Protein AF-0000000071102174 (afdb_homodimer)

Secondary structure (DSSP, 8-state):
----------EEEEEEETTTTEEEEEETTS-EEEEEHHHHHHT-SSSPPPPTTTT-------TTGGGSTT---EEHHHHHH-HHHHHHHHHHHHHHSEEEEES---STTHHHHHHHHTT-SSPPPBTTBSSEEEE--TT--SGGGSSS-EEEE-TTTTSTT--SEEEEEEEE--SSS--PEEEEEHHHHHHHHHHH-HHHHHHHTT--EEEEEEETTEEEEEEE-SEEE-TTS-EEEE---TTTB-S---S-HHHHHHHHHHHHHHHHHHHSGGGEEEE---TT-EEEEETTTEEEEE------TT---EEEEEEE-THHHHHHHHHHHHHHHHHHHHHHH-/----------EEEEEEETTTTEEEEEETTS-EEEEEHHHHHHT-SSSPPPPTTTT-------TTGGGSTT---EEHHHHHH-HHHHHHHHHHHHHHSEEEEES---STTHHHHHHHHTT-SSPPPBTTBSSEEEE--TT--SGGGSSSPEEEE-TTTTSTT---EEEEEEEE--SSS--PEEEEEHHHHHHHHHHH-HHHHHHHTT--EEEEEEETTEEEEEEE-SEEE-TTS-EEEE---TTTB-S---S-HHHHHHHHHHHHHHHHHHHSTTTEEEE---TT-EEEEETTTEEEEE------TT---EEEEEEE-THHHHHHHHHHHHHHHHHHHHHHH-

Foldseek 3Di:
DPPPPPPPWAFPDWDADPVRQWIWTQTPVRDIDIDGVVVCVQVPPVDHDDQLCVVAAADAAAACVCVDPLADEAEPVCCLPDLVSVLSQLSSCRHHQKYKYFQADLDPCVQQSVCVSLPHRAFDADLCGFKDKQKQDPPDPPVSNHLAKWAWFFPPLLAQDDFFKKKKAWNAAFDDDWFWKKKFFLQNLLVVCCVPPVPLSVLQQPFWWWFWDDGDPDIGIYTHGQFHADPVRGTDFGGDDPPGTDPDGPDPPVCVVSNVVSVVVSSVSRPPSGGMYIGGDHRRMMMIGTSRTMIMMITGDDDDPPTMTIIMMGGHHPVSSVVSSSVSSVVVVVVVVVVVVD/DPPPPPPPWAFPDWDADPVRQWIWTQTPVRDIDIDGPVVCVQPPPVDHDDQLCVVAAADAAAACVCVDPLADEAEPVCCLPDLVSVLSQLSSCRHHQKYKYFQADLDPCVQQSVCVSLPHRAFDADLCGFKDKQKQDVPDPPVSNHLAKWAWFFPPLLAQDDFFKKKKAWNAFFDDDWFWKKKFFLQNLLVVCCVPPVPLSVLQQPFWWWFWDDGDPDIGIYTHGQFHADPVRGTDFGGDDPPGTDPDGPDPPVCVVSNVVSVVVSSVSRPPSGGMYIGGDHRRMMMMGTSRTMIMMITGDDDDPPTMTIIMMGGHHPVSSVVSSSVSSVVVVVVVVVVVVD

Structure (mmCIF, N/CA/C/O backbone):
data_AF-0000000071102174-model_v1
#
loop_
_entity.id
_entity.type
_entity.pdbx_description
1 polymer 'TauD/TfdA-like domain-containing protein'
#
loop_
_atom_site.group_PDB
_atom_site.id
_atom_site.type_symbol
_atom_site.label_atom_id
_atom_site.label_alt_id
_atom_site.label_comp_id
_atom_site.label_asym_id
_atom_site.label_entity_id
_atom_site.label_seq_id
_atom_site.pdbx_PDB_ins_code
_atom_site.Cartn_x
_atom_site.Cartn_y
_atom_site.Cartn_z
_atom_site.occupancy
_atom_site.B_iso_or_equiv
_atom_site.auth_seq_id
_atom_site.auth_comp_id
_atom_site.auth_asym_id
_atom_site.auth_atom_id
_atom_site.pdbx_PDB_model_num
ATOM 1 N N . MET A 1 1 ? -2.969 32.844 15.375 1 27.3 1 MET A N 1
ATOM 2 C CA . MET A 1 1 ? -3.488 32.281 14.133 1 27.3 1 MET A CA 1
ATOM 3 C C . MET A 1 1 ? -2.354 31.75 13.266 1 27.3 1 MET A C 1
ATOM 5 O O . MET A 1 1 ? -1.364 32.438 13.031 1 27.3 1 MET A O 1
ATOM 9 N N . ALA A 1 2 ? -2.016 30.625 13.375 1 36.5 2 ALA A N 1
ATOM 10 C CA . ALA A 1 2 ? -0.951 30.125 12.508 1 36.5 2 ALA A CA 1
ATOM 11 C C . ALA A 1 2 ? -1.111 30.656 11.086 1 36.5 2 ALA A C 1
ATOM 13 O O . ALA A 1 2 ? -2.068 30.297 10.391 1 36.5 2 ALA A O 1
ATOM 14 N N . LYS A 1 3 ? -0.737 31.797 10.859 1 36.03 3 LYS A N 1
ATOM 15 C CA . LYS A 1 3 ? -0.8 32.406 9.539 1 36.03 3 LYS A CA 1
ATOM 16 C C . LYS A 1 3 ? 0.046 31.656 8.523 1 36.03 3 LYS A C 1
ATOM 18 O O . LYS A 1 3 ? 1.273 31.609 8.641 1 36.03 3 LYS A O 1
ATOM 23 N N . GLY A 1 4 ? -0.323 30.547 8.141 1 41 4 GLY A N 1
ATOM 24 C CA . GLY A 1 4 ? 0.218 29.812 7.004 1 41 4 GLY A CA 1
ATOM 25 C C . GLY A 1 4 ? 0.537 30.703 5.824 1 41 4 GLY A C 1
ATOM 26 O O . GLY A 1 4 ? 0.456 30.281 4.672 1 41 4 GLY A O 1
ATOM 27 N N . GLU A 1 5 ? 0.547 31.969 6.137 1 41.66 5 GLU A N 1
ATOM 28 C CA . GLU A 1 5 ? 0.826 32.781 4.957 1 41.66 5 GLU A CA 1
ATOM 29 C C . GLU A 1 5 ? 2.229 32.5 4.418 1 41.66 5 GLU A C 1
ATOM 31 O O . GLU A 1 5 ? 3.219 32.719 5.125 1 41.66 5 GLU A O 1
ATOM 36 N N . ILE A 1 6 ? 2.336 31.578 3.602 1 48.12 6 ILE A N 1
ATOM 37 C CA . ILE A 1 6 ? 3.561 31.5 2.812 1 48.12 6 ILE A CA 1
ATOM 38 C C . ILE A 1 6 ? 3.902 32.875 2.254 1 48.12 6 ILE A C 1
ATOM 40 O O . ILE A 1 6 ? 3.246 33.344 1.326 1 48.12 6 ILE A O 1
ATOM 44 N N . LYS A 1 7 ? 4.32 33.781 3.111 1 49.97 7 LYS A N 1
ATOM 45 C CA . LYS A 1 7 ? 4.762 35.062 2.602 1 49.97 7 LYS A CA 1
ATOM 46 C C . LYS A 1 7 ? 5.891 34.906 1.587 1 49.97 7 LYS A C 1
ATOM 48 O O . LYS A 1 7 ? 6.824 34.125 1.807 1 49.97 7 LYS A O 1
ATOM 53 N N . ARG A 1 8 ? 5.527 35.25 0.394 1 56.12 8 ARG A N 1
ATOM 54 C CA . ARG A 1 8 ? 6.59 35.375 -0.597 1 56.12 8 ARG A CA 1
ATOM 55 C C . ARG A 1 8 ? 7.781 36.125 -0.029 1 56.12 8 ARG A C 1
ATOM 57 O O . ARG A 1 8 ? 7.645 37.281 0.388 1 56.12 8 ARG A O 1
ATOM 64 N N . THR A 1 9 ? 8.688 35.312 0.538 1 63.84 9 THR A N 1
ATOM 65 C CA . THR A 1 9 ? 9.805 36.094 1.01 1 63.84 9 THR A CA 1
ATOM 66 C C . THR A 1 9 ? 10.836 36.312 -0.102 1 63.84 9 THR A C 1
ATOM 68 O O . THR A 1 9 ? 11.312 35.344 -0.696 1 63.84 9 THR A O 1
ATOM 71 N N . GLU A 1 10 ? 10.742 37.469 -0.726 1 78.5 10 GLU A N 1
ATOM 72 C CA . GLU A 1 10 ? 11.742 37.844 -1.728 1 78.5 10 GLU A CA 1
ATOM 73 C C . GLU A 1 10 ? 13.062 38.25 -1.075 1 78.5 10 GLU A C 1
ATOM 75 O O . GLU A 1 10 ? 13.078 38.781 0.036 1 78.5 10 GLU A O 1
ATOM 80 N N . VAL A 1 11 ? 14.102 37.812 -1.797 1 83.81 11 VAL A N 1
ATOM 81 C CA . VAL A 1 11 ? 15.43 38.219 -1.342 1 83.81 11 VAL A CA 1
ATOM 82 C C . VAL A 1 11 ? 15.648 39.688 -1.626 1 83.81 11 VAL A C 1
ATOM 84 O O . VAL A 1 11 ? 15.508 40.125 -2.766 1 83.81 11 VAL A O 1
ATOM 87 N N . LYS A 1 12 ? 15.805 40.406 -0.602 1 86.69 12 LYS A N 1
ATOM 88 C CA . LYS A 1 12 ? 16.094 41.844 -0.743 1 86.69 12 LYS A CA 1
ATOM 89 C C . LYS A 1 12 ? 17.578 42.062 -1.048 1 86.69 12 LYS A C 1
ATOM 91 O O . LYS A 1 12 ? 17.922 42.844 -1.945 1 86.69 12 LYS A O 1
ATOM 96 N N . ASN A 1 13 ? 18.438 41.406 -0.314 1 90.06 13 ASN A N 1
ATOM 97 C CA . ASN A 1 13 ? 19.875 41.5 -0.493 1 90.06 13 ASN A CA 1
ATOM 98 C C . ASN A 1 13 ? 20.594 40.219 -0.121 1 90.06 13 ASN A C 1
ATOM 100 O O . ASN A 1 13 ? 20.109 39.469 0.723 1 90.06 13 ASN A O 1
ATOM 104 N N . ALA A 1 14 ? 21.531 39.938 -0.934 1 92.81 14 ALA A N 1
ATOM 105 C CA . ALA A 1 14 ? 22.359 38.781 -0.619 1 92.81 14 ALA A CA 1
ATOM 106 C C . ALA A 1 14 ? 23.844 39.125 -0.765 1 92.81 14 ALA A C 1
ATOM 108 O O . ALA A 1 14 ? 24.234 39.812 -1.702 1 92.81 14 ALA A O 1
ATOM 109 N N . SER A 1 15 ? 24.594 38.781 0.298 1 93.5 15 SER A N 1
ATOM 110 C CA . SER A 1 15 ? 26.016 39.031 0.227 1 93.5 15 SER A CA 1
ATOM 111 C C . SER A 1 15 ? 26.828 37.875 0.794 1 93.5 15 SER A C 1
ATOM 113 O O . SER A 1 15 ? 26.344 37.156 1.69 1 93.5 15 SER A O 1
ATOM 115 N N . LEU A 1 16 ? 27.969 37.719 0.256 1 93.56 16 LEU A N 1
ATOM 116 C CA . LEU A 1 16 ? 28.875 36.688 0.761 1 93.56 16 LEU A CA 1
ATOM 117 C C . LEU A 1 16 ? 29.688 37.188 1.941 1 93.56 16 LEU A C 1
ATOM 119 O O . LEU A 1 16 ? 30.125 38.344 1.939 1 93.56 16 LEU A O 1
ATOM 123 N N . LEU A 1 17 ? 29.703 36.312 2.936 1 92.62 17 LEU A N 1
ATOM 124 C CA . LEU A 1 17 ? 30.5 36.594 4.121 1 92.62 17 LEU A CA 1
ATOM 125 C C . LEU A 1 17 ? 31.609 35.562 4.293 1 92.62 17 LEU A C 1
ATOM 127 O O . LEU A 1 17 ? 31.594 34.531 3.648 1 92.62 17 LEU A O 1
ATOM 131 N N . ASP A 1 18 ? 32.625 35.938 5.203 1 93.38 18 ASP A N 1
ATOM 132 C CA . ASP A 1 18 ? 33.719 35.062 5.613 1 93.38 18 ASP A CA 1
ATOM 133 C C . ASP A 1 18 ? 34.406 34.406 4.402 1 93.38 18 ASP A C 1
ATOM 135 O O . ASP A 1 18 ? 34.5 33.188 4.309 1 93.38 18 ASP A O 1
ATOM 139 N N . ASN A 1 19 ? 34.75 35.281 3.463 1 93.44 19 ASN A N 1
ATOM 140 C CA . ASN A 1 19 ? 35.5 34.844 2.271 1 93.44 19 ASN A CA 1
ATOM 141 C C . ASN A 1 19 ? 34.688 33.844 1.456 1 93.44 19 ASN A C 1
ATOM 143 O O . ASN A 1 19 ? 35.219 32.844 0.992 1 93.44 19 ASN A O 1
ATOM 147 N N . GLY A 1 20 ? 33.438 34 1.509 1 91.88 20 GLY A N 1
ATOM 148 C CA . GLY A 1 20 ? 32.594 33.188 0.648 1 91.88 20 GLY A CA 1
ATOM 149 C C . GLY A 1 20 ? 32.062 31.938 1.338 1 91.88 20 GLY A C 1
ATOM 150 O O . GLY A 1 20 ? 31.344 31.156 0.736 1 91.88 20 GLY A O 1
ATOM 151 N N . GLN A 1 21 ? 32.344 31.734 2.549 1 93.25 21 GLN A N 1
ATOM 152 C CA . GLN A 1 21 ? 31.938 30.516 3.242 1 93.25 21 GLN A CA 1
ATOM 153 C C . GLN A 1 21 ? 30.5 30.641 3.744 1 93.25 21 GLN A C 1
ATOM 155 O O . GLN A 1 21 ? 29.859 29.625 4.023 1 93.25 21 GLN A O 1
ATOM 160 N N . LEU A 1 22 ? 30.094 31.922 3.811 1 95 22 LEU A N 1
ATOM 161 C CA . LEU A 1 22 ? 28.734 32.188 4.281 1 95 22 LEU A CA 1
ATOM 162 C C . LEU A 1 22 ? 27.984 33.094 3.318 1 95 22 LEU A C 1
ATOM 164 O O . LEU A 1 22 ? 28.594 34 2.709 1 95 22 LEU A O 1
ATOM 168 N N . LEU A 1 23 ? 26.75 32.812 3.148 1 93.62 23 LEU A N 1
ATOM 169 C CA . LEU A 1 23 ? 25.859 33.719 2.41 1 93.62 23 LEU A CA 1
ATOM 170 C C . LEU A 1 23 ? 24.859 34.406 3.35 1 93.62 23 LEU A C 1
ATOM 172 O O . LEU A 1 23 ? 24.125 33.719 4.062 1 93.62 23 LEU A O 1
ATOM 176 N N . SER A 1 24 ? 24.969 35.625 3.42 1 93.5 24 SER A N 1
ATOM 177 C CA . SER A 1 24 ? 24 36.406 4.176 1 93.5 24 SER A CA 1
ATOM 178 C C . SER A 1 24 ? 22.844 36.906 3.289 1 93.5 24 SER A C 1
ATOM 180 O O . SER A 1 24 ? 23.078 37.438 2.211 1 93.5 24 SER A O 1
ATOM 182 N N . VAL A 1 25 ? 21.656 36.562 3.74 1 91.69 25 VAL A N 1
ATOM 183 C CA . VAL A 1 25 ? 20.5 36.938 2.936 1 91.69 25 VAL A CA 1
ATOM 184 C C . VAL A 1 25 ? 19.547 37.781 3.766 1 91.69 25 VAL A C 1
ATOM 186 O O . VAL A 1 25 ? 19.203 37.438 4.898 1 91.69 25 VAL A O 1
ATOM 189 N N . GLU A 1 26 ? 19.234 38.906 3.287 1 89.25 26 GLU A N 1
ATOM 190 C CA . GLU A 1 26 ? 18.172 39.75 3.83 1 89.25 26 GLU A CA 1
ATOM 191 C C . GLU A 1 26 ? 16.875 39.594 3.02 1 89.25 26 GLU A C 1
ATOM 193 O O . GLU A 1 26 ? 16.875 39.844 1.811 1 89.25 26 GLU A O 1
ATOM 198 N N . TRP A 1 27 ? 15.836 39.219 3.766 1 86.06 27 TRP A N 1
ATOM 199 C CA . TRP A 1 27 ? 14.57 38.969 3.08 1 86.06 27 TRP A CA 1
ATOM 200 C C . TRP A 1 27 ? 13.68 40.188 3.129 1 86.06 27 TRP A C 1
ATOM 202 O O . TRP A 1 27 ? 13.898 41.094 3.939 1 86.06 27 TRP A O 1
ATOM 212 N N . ALA A 1 28 ? 12.703 40.219 2.25 1 81.5 28 ALA A N 1
ATOM 213 C CA . ALA A 1 28 ? 11.82 41.375 2.1 1 81.5 28 ALA A CA 1
ATOM 214 C C . ALA A 1 28 ? 11.047 41.656 3.387 1 81.5 28 ALA A C 1
ATOM 216 O O . ALA A 1 28 ? 10.672 42.781 3.662 1 81.5 28 ALA A O 1
ATOM 217 N N . ASP A 1 29 ? 10.922 40.625 4.145 1 78.44 29 ASP A N 1
ATOM 218 C CA . ASP A 1 29 ? 10.195 40.812 5.398 1 78.44 29 ASP A CA 1
ATOM 219 C C . ASP A 1 29 ? 11.148 41.125 6.543 1 78.44 29 ASP A C 1
ATOM 221 O O . ASP A 1 29 ? 10.789 41 7.715 1 78.44 29 ASP A O 1
ATOM 225 N N . SER A 1 30 ? 12.359 41.375 6.246 1 80.12 30 SER A N 1
ATOM 226 C CA . SER A 1 30 ? 13.398 41.844 7.164 1 80.12 30 SER A CA 1
ATOM 227 C C . SER A 1 30 ? 14.023 40.688 7.926 1 80.12 30 SER A C 1
ATOM 229 O O . SER A 1 30 ? 14.805 40.906 8.859 1 80.12 30 SER A O 1
ATOM 231 N N . HIS A 1 31 ? 13.562 39.531 7.547 1 84 31 HIS A N 1
ATOM 232 C CA . HIS A 1 31 ? 14.281 38.375 8.102 1 84 31 HIS A CA 1
ATOM 233 C C . HIS A 1 31 ? 15.695 38.312 7.539 1 84 31 HIS A C 1
ATOM 235 O O . HIS A 1 31 ? 15.93 38.656 6.379 1 84 31 HIS A O 1
ATOM 241 N N . HIS A 1 32 ? 16.609 38.031 8.445 1 87.75 32 HIS A N 1
ATOM 242 C CA . HIS A 1 32 ? 18 37.844 8.055 1 87.75 32 HIS A CA 1
ATOM 243 C C . HIS A 1 32 ? 18.453 36.406 8.305 1 87.75 32 HIS A C 1
ATOM 245 O O . HIS A 1 32 ? 18.125 35.812 9.336 1 87.75 32 HIS A O 1
ATOM 251 N N . GLY A 1 33 ? 19.016 35.812 7.199 1 89.12 33 GLY A N 1
ATOM 252 C CA . GLY A 1 33 ? 19.531 34.469 7.344 1 89.12 33 GLY A CA 1
ATOM 253 C C . GLY A 1 33 ? 20.969 34.344 6.867 1 89.12 33 GLY A C 1
ATOM 254 O O . GLY A 1 33 ? 21.406 35.062 5.98 1 89.12 33 GLY A O 1
ATOM 255 N N . ILE A 1 34 ? 21.781 33.562 7.562 1 91.31 34 ILE A N 1
ATOM 256 C CA . ILE A 1 34 ? 23.141 33.188 7.152 1 91.31 34 ILE A CA 1
ATOM 257 C C . ILE A 1 34 ? 23.219 31.703 6.859 1 91.31 34 ILE A C 1
ATOM 259 O O . ILE A 1 34 ? 22.797 30.875 7.68 1 91.31 34 ILE A O 1
ATOM 263 N N . PHE A 1 35 ? 23.625 31.438 5.695 1 90.62 35 PHE A N 1
ATOM 264 C CA . PHE A 1 35 ? 23.688 30.047 5.254 1 90.62 35 PHE A CA 1
ATOM 265 C C . PHE A 1 35 ? 25.109 29.672 4.84 1 90.62 35 PHE A C 1
ATOM 267 O O . PHE A 1 35 ? 25.75 30.406 4.074 1 90.62 35 PHE A O 1
ATOM 274 N N . PRO A 1 36 ? 25.609 28.609 5.344 1 91.94 36 PRO A N 1
ATOM 275 C CA . PRO A 1 36 ? 26.891 28.125 4.801 1 91.94 36 PRO A CA 1
ATOM 276 C C . PRO A 1 36 ? 26.812 27.812 3.311 1 91.94 36 PRO A C 1
ATOM 278 O O . PRO A 1 36 ? 25.875 27.141 2.865 1 91.94 36 PRO A O 1
ATOM 281 N N . THR A 1 37 ? 27.797 28.281 2.602 1 88.69 37 THR A N 1
ATOM 282 C CA . THR A 1 37 ? 27.766 28.094 1.155 1 88.69 37 THR A CA 1
ATOM 283 C C . THR A 1 37 ? 27.891 26.609 0.796 1 88.69 37 THR A C 1
ATOM 285 O O . THR A 1 37 ? 27.344 26.172 -0.215 1 88.69 37 THR A O 1
ATOM 288 N N . ASP A 1 38 ? 28.578 25.844 1.624 1 82.88 38 ASP A N 1
ATOM 289 C CA . ASP A 1 38 ? 28.672 24.406 1.377 1 82.88 38 ASP A CA 1
ATOM 290 C C . ASP A 1 38 ? 27.312 23.719 1.516 1 82.88 38 ASP A C 1
ATOM 292 O O . ASP A 1 38 ? 27 22.812 0.746 1 82.88 38 ASP A O 1
ATOM 296 N N . TRP A 1 39 ? 26.609 24.156 2.426 1 79.81 39 TRP A N 1
ATOM 297 C CA . TRP A 1 39 ? 25.266 23.625 2.598 1 79.81 39 TRP A CA 1
ATOM 298 C C . TRP A 1 39 ? 24.391 23.953 1.387 1 79.81 39 TRP A C 1
ATOM 300 O O . TRP A 1 39 ? 23.672 23.078 0.887 1 79.81 39 TRP A O 1
ATOM 310 N N . LEU A 1 40 ? 24.5 25.156 0.941 1 80.94 40 LEU A N 1
ATOM 311 C CA . LEU A 1 40 ? 23.719 25.594 -0.214 1 80.94 40 LEU A CA 1
ATOM 312 C C . LEU A 1 40 ? 24.109 24.797 -1.46 1 80.94 40 LEU A C 1
ATOM 314 O O . LEU A 1 40 ? 23.25 24.438 -2.266 1 80.94 40 LEU A O 1
ATOM 318 N N . ARG A 1 41 ? 25.375 24.578 -1.536 1 77.56 41 ARG A N 1
ATOM 319 C CA . ARG A 1 41 ? 25.859 23.797 -2.67 1 77.56 41 ARG A CA 1
ATOM 320 C C . ARG A 1 41 ? 25.312 22.375 -2.635 1 77.56 41 ARG A C 1
ATOM 322 O O . ARG A 1 41 ? 24.969 21.812 -3.676 1 77.56 41 ARG A O 1
ATOM 329 N N . GLY A 1 42 ? 25.188 21.844 -1.483 1 72.69 42 GLY A N 1
ATOM 330 C CA . GLY A 1 42 ? 24.672 20.5 -1.326 1 72.69 42 GLY A CA 1
ATOM 331 C C . GLY A 1 42 ? 23.172 20.406 -1.556 1 72.69 42 GLY A C 1
ATOM 332 O O . GLY A 1 42 ? 22.625 19.312 -1.75 1 72.69 42 GLY A O 1
ATOM 333 N N . HIS A 1 43 ? 22.531 21.578 -1.614 1 75.12 43 HIS A N 1
ATOM 334 C CA . HIS A 1 43 ? 21.078 21.594 -1.752 1 75.12 43 HIS A CA 1
ATOM 335 C C . HIS A 1 43 ? 20.656 22.312 -3.027 1 75.12 43 HIS A C 1
ATOM 337 O O . HIS A 1 43 ? 19.531 22.828 -3.115 1 75.12 43 HIS A O 1
ATOM 343 N N . ARG A 1 44 ? 21.672 22.375 -3.863 1 74.31 44 ARG A N 1
ATOM 344 C CA . ARG A 1 44 ? 21.359 23.031 -5.129 1 74.31 44 ARG A CA 1
ATOM 345 C C . ARG A 1 44 ? 20.391 22.188 -5.957 1 74.31 44 ARG A C 1
ATOM 347 O O . ARG A 1 44 ? 20.5 20.953 -5.965 1 74.31 44 ARG A O 1
ATOM 354 N N . PHE A 1 45 ? 19.453 22.828 -6.578 1 72.88 45 PHE A N 1
ATOM 355 C CA . PHE A 1 45 ? 18.406 22.141 -7.324 1 72.88 45 PHE A CA 1
ATOM 356 C C . PHE A 1 45 ? 18.969 21.484 -8.578 1 72.88 45 PHE A C 1
ATOM 358 O O . PHE A 1 45 ? 18.422 20.5 -9.062 1 72.88 45 PHE A O 1
ATOM 365 N N . ASP A 1 46 ? 20 22.078 -9.125 1 66.25 46 ASP A N 1
ATOM 366 C CA . ASP A 1 46 ? 20.531 21.594 -10.398 1 66.25 46 ASP A CA 1
ATOM 367 C C . ASP A 1 46 ? 21.422 20.375 -10.195 1 66.25 46 ASP A C 1
ATOM 369 O O . ASP A 1 46 ? 21.75 19.672 -11.148 1 66.25 46 ASP A O 1
ATOM 373 N N . GLN A 1 47 ? 21.984 20.188 -8.969 1 64.06 47 GLN A N 1
ATOM 374 C CA . GLN A 1 47 ? 22.844 19.047 -8.695 1 64.06 47 GLN A CA 1
ATOM 375 C C . GLN A 1 47 ? 22.422 18.328 -7.418 1 64.06 47 GLN A C 1
ATOM 377 O O . GLN A 1 47 ? 23.031 18.5 -6.367 1 64.06 47 GLN A O 1
ATOM 382 N N . SER A 1 48 ? 21.359 17.672 -7.445 1 62.94 48 SER A N 1
ATOM 383 C CA . SER A 1 48 ? 20.781 17.016 -6.27 1 62.94 48 SER A CA 1
ATOM 384 C C . SER A 1 48 ? 21.578 15.789 -5.867 1 62.94 48 SER A C 1
ATOM 386 O O . SER A 1 48 ? 22.219 15.156 -6.711 1 62.94 48 SER A O 1
ATOM 388 N N . GLN A 1 49 ? 21.766 15.641 -4.52 1 69.44 49 GLN A N 1
ATOM 389 C CA . GLN A 1 49 ? 22.344 14.398 -4.02 1 69.44 49 GLN A CA 1
ATOM 390 C C . GLN A 1 49 ? 21.547 13.188 -4.48 1 69.44 49 GLN A C 1
ATOM 392 O O . GLN A 1 49 ? 20.312 13.172 -4.387 1 69.44 49 GLN A O 1
ATOM 397 N N . PRO A 1 50 ? 22.281 12.312 -5.039 1 75.62 50 PRO A N 1
ATOM 398 C CA . PRO A 1 50 ? 21.578 11.125 -5.523 1 75.62 50 PRO A CA 1
ATOM 399 C C . PRO A 1 50 ? 21.047 10.25 -4.387 1 75.62 50 PRO A C 1
ATOM 401 O O . PRO A 1 50 ? 21.562 10.312 -3.266 1 75.62 50 PRO A O 1
ATOM 404 N N . ASP A 1 51 ? 19.984 9.555 -4.621 1 82.25 51 ASP A N 1
ATOM 405 C CA . ASP A 1 51 ? 19.547 8.484 -3.727 1 82.25 51 ASP A CA 1
ATOM 406 C C . ASP A 1 51 ? 20.672 7.496 -3.451 1 82.25 51 ASP A C 1
ATOM 408 O O . ASP A 1 51 ? 21.375 7.074 -4.371 1 82.25 51 ASP A O 1
ATOM 412 N N . PRO A 1 52 ? 20.891 7.254 -2.219 1 83.62 52 PRO A N 1
ATOM 413 C CA . PRO A 1 52 ? 21.984 6.355 -1.859 1 83.62 52 PRO A CA 1
ATOM 414 C C . PRO A 1 52 ? 21.922 5.02 -2.6 1 83.62 52 PRO A C 1
ATOM 416 O O . PRO A 1 52 ? 22.953 4.367 -2.787 1 83.62 52 PRO A O 1
ATOM 419 N N . ILE A 1 53 ? 20.75 4.613 -3.008 1 89.44 53 ILE A N 1
ATOM 420 C CA . ILE A 1 53 ? 20.656 3.295 -3.627 1 89.44 53 ILE A CA 1
ATOM 421 C C . ILE A 1 53 ? 20.344 3.445 -5.117 1 89.44 53 ILE A C 1
ATOM 423 O O . ILE A 1 53 ? 19.891 2.5 -5.762 1 89.44 53 ILE A O 1
ATOM 427 N N . GLU A 1 54 ? 20.453 4.57 -5.668 1 83.75 54 GLU A N 1
ATOM 428 C CA . GLU A 1 54 ? 20.141 4.887 -7.059 1 83.75 54 GLU A CA 1
ATOM 429 C C . GLU A 1 54 ? 20.875 3.955 -8.016 1 83.75 54 GLU A C 1
ATOM 431 O O . GLU A 1 54 ? 20.375 3.668 -9.109 1 83.75 54 GLU A O 1
ATOM 436 N N . GLY A 1 55 ? 21.922 3.43 -7.684 1 83.88 55 GLY A N 1
ATOM 437 C CA . GLY A 1 55 ? 22.672 2.553 -8.555 1 83.88 55 GLY A CA 1
ATOM 438 C C . GLY A 1 55 ? 22.078 1.168 -8.688 1 83.88 55 GLY A C 1
ATOM 439 O O . GLY A 1 55 ? 22.422 0.419 -9.602 1 83.88 55 GLY A O 1
ATOM 440 N N . ASN A 1 56 ? 21.141 0.855 -7.898 1 89 56 ASN A N 1
ATOM 441 C CA . ASN A 1 56 ? 20.5 -0.453 -7.934 1 89 56 ASN A CA 1
ATOM 442 C C . ASN A 1 56 ? 19.25 -0.444 -8.828 1 89 56 ASN A C 1
ATOM 444 O O . ASN A 1 56 ? 18.406 0.445 -8.711 1 89 56 ASN A O 1
ATOM 448 N N . ARG A 1 57 ? 19.234 -1.397 -9.766 1 90.94 57 ARG A N 1
ATOM 449 C CA . ARG A 1 57 ? 18.109 -1.569 -10.68 1 90.94 57 ARG A CA 1
ATOM 450 C C . ARG A 1 57 ? 17.766 -3.045 -10.852 1 90.94 57 ARG A C 1
ATOM 452 O O . ARG A 1 57 ? 18.594 -3.916 -10.602 1 90.94 57 ARG A O 1
ATOM 459 N N . PRO A 1 58 ? 16.562 -3.266 -11.289 1 94.75 58 PRO A N 1
ATOM 460 C CA . PRO A 1 58 ? 16.203 -4.664 -11.539 1 94.75 58 PRO A CA 1
ATOM 461 C C . PRO A 1 58 ? 17.125 -5.332 -12.562 1 94.75 58 PRO A C 1
ATOM 463 O O . PRO A 1 58 ? 17.344 -4.785 -13.648 1 94.75 58 PRO A O 1
ATOM 466 N N . HIS A 1 59 ? 17.688 -6.414 -12.18 1 97.38 59 HIS A N 1
ATOM 467 C CA . HIS A 1 59 ? 18.422 -7.293 -13.086 1 97.38 59 HIS A CA 1
ATOM 468 C C . HIS A 1 59 ? 17.531 -8.43 -13.594 1 97.38 59 HIS A C 1
ATOM 470 O O . HIS A 1 59 ? 17.172 -9.328 -12.828 1 97.38 59 HIS A O 1
ATOM 476 N N . LEU A 1 60 ? 17.219 -8.336 -14.859 1 98.25 60 LEU A N 1
ATOM 477 C CA . LEU A 1 60 ? 16.312 -9.312 -15.453 1 98.25 60 LEU A CA 1
ATOM 478 C C . LEU A 1 60 ? 17 -10.656 -15.633 1 98.25 60 LEU A C 1
ATOM 480 O O . LEU A 1 60 ? 18.188 -10.711 -15.953 1 98.25 60 LEU A O 1
ATOM 484 N N . TRP A 1 61 ? 16.25 -11.75 -15.445 1 98.44 61 TRP A N 1
ATOM 485 C CA . TRP A 1 61 ? 16.906 -13.055 -15.477 1 98.44 61 TRP A CA 1
ATOM 486 C C . TRP A 1 61 ? 15.945 -14.133 -15.969 1 98.44 61 TRP A C 1
ATOM 488 O O . TRP A 1 61 ? 14.727 -13.938 -15.977 1 98.44 61 TRP A O 1
ATOM 498 N N . GLY A 1 62 ? 16.484 -15.203 -16.484 1 97.56 62 GLY A N 1
ATOM 499 C CA . GLY A 1 62 ? 15.742 -16.391 -16.906 1 97.56 62 GLY A CA 1
ATOM 500 C C . GLY A 1 62 ? 15.984 -17.594 -16.031 1 97.56 62 GLY A C 1
ATOM 501 O O . GLY A 1 62 ? 16.172 -17.469 -14.82 1 97.56 62 GLY A O 1
ATOM 502 N N . HIS A 1 63 ? 15.938 -18.75 -16.562 1 96.69 63 HIS A N 1
ATOM 503 C CA . HIS A 1 63 ? 15.898 -20.031 -15.859 1 96.69 63 HIS A CA 1
ATOM 504 C C . HIS A 1 63 ? 17.203 -20.281 -15.102 1 96.69 63 HIS A C 1
ATOM 506 O O . HIS A 1 63 ? 17.234 -21.078 -14.164 1 96.69 63 HIS A O 1
ATOM 512 N N . ASP A 1 64 ? 18.328 -19.578 -15.398 1 95.81 64 ASP A N 1
ATOM 513 C CA . ASP A 1 64 ? 19.656 -19.938 -14.875 1 95.81 64 ASP A CA 1
ATOM 514 C C . ASP A 1 64 ? 20.094 -18.953 -13.797 1 95.81 64 ASP A C 1
ATOM 516 O O . ASP A 1 64 ? 21.266 -18.906 -13.438 1 95.81 64 ASP A O 1
ATOM 520 N N . VAL A 1 65 ? 19.188 -18.156 -13.273 1 97.38 65 VAL A N 1
ATOM 521 C CA . VAL A 1 65 ? 19.531 -17.062 -12.367 1 97.38 65 VAL A CA 1
ATOM 522 C C . VAL A 1 65 ? 20.312 -17.609 -11.172 1 97.38 65 VAL A C 1
ATOM 524 O O . VAL A 1 65 ? 21.266 -16.984 -10.703 1 97.38 65 VAL A O 1
ATOM 527 N N . MET A 1 66 ? 20 -18.781 -10.664 1 95.62 66 MET A N 1
ATOM 528 C CA . MET A 1 66 ? 20.594 -19.297 -9.438 1 95.62 66 MET A CA 1
ATOM 529 C C . MET A 1 66 ? 22 -19.844 -9.711 1 95.62 66 MET A C 1
ATOM 531 O O . MET A 1 66 ? 22.734 -20.172 -8.773 1 95.62 66 MET A O 1
ATOM 535 N N . SER A 1 67 ? 22.391 -19.922 -10.984 1 95.94 67 SER A N 1
ATOM 536 C CA . SER A 1 67 ? 23.719 -20.359 -11.352 1 95.94 67 SER A CA 1
ATOM 537 C C . SER A 1 67 ? 24.609 -19.188 -11.773 1 95.94 67 SER A C 1
ATOM 539 O O . SER A 1 67 ? 25.766 -19.375 -12.117 1 95.94 67 SER A O 1
ATOM 541 N N . THR A 1 68 ? 24.078 -18.031 -11.758 1 96.38 68 THR A N 1
ATOM 542 C CA . THR A 1 68 ? 24.828 -16.844 -12.148 1 96.38 68 THR A CA 1
ATOM 543 C C . THR A 1 68 ? 25.578 -16.266 -10.945 1 96.38 68 THR A C 1
ATOM 545 O O . THR A 1 68 ? 25.219 -16.531 -9.797 1 96.38 68 THR A O 1
ATOM 548 N N . PRO A 1 69 ? 26.562 -15.414 -11.195 1 95.69 69 PRO A N 1
ATOM 549 C CA . PRO A 1 69 ? 27.297 -14.781 -10.102 1 95.69 69 PRO A CA 1
ATOM 550 C C . PRO A 1 69 ? 26.469 -13.758 -9.328 1 95.69 69 PRO A C 1
ATOM 552 O O . PRO A 1 69 ? 26.891 -13.289 -8.273 1 95.69 69 PRO A O 1
ATOM 555 N N . HIS A 1 70 ? 25.312 -13.469 -9.82 1 95.25 70 HIS A N 1
ATOM 556 C CA . HIS A 1 70 ? 24.469 -12.469 -9.188 1 95.25 70 HIS A CA 1
ATOM 557 C C . HIS A 1 70 ? 23.656 -13.07 -8.039 1 95.25 70 HIS A C 1
ATOM 559 O O . HIS A 1 70 ? 23.078 -12.344 -7.234 1 95.25 70 HIS A O 1
ATOM 565 N N . PHE A 1 71 ? 23.656 -14.391 -7.977 1 97.75 71 PHE A N 1
ATOM 566 C CA . PHE A 1 71 ? 22.844 -15.07 -6.984 1 97.75 71 PHE A CA 1
ATOM 567 C C . PHE A 1 71 ? 23.703 -15.844 -5.996 1 97.75 71 PHE A C 1
ATOM 569 O O . PHE A 1 71 ? 24.672 -16.484 -6.391 1 97.75 71 PHE A O 1
ATOM 576 N N . ARG A 1 72 ? 23.391 -15.781 -4.754 1 97.19 72 ARG A N 1
ATOM 577 C CA . ARG A 1 72 ? 24 -16.609 -3.715 1 97.19 72 ARG A CA 1
ATOM 578 C C . ARG A 1 72 ? 23.031 -16.844 -2.566 1 97.19 72 ARG A C 1
ATOM 580 O O . ARG A 1 72 ? 22.062 -16.094 -2.398 1 97.19 72 ARG A O 1
ATOM 587 N N . MET A 1 73 ? 23.25 -17.891 -1.84 1 97.12 73 MET A N 1
ATOM 588 C CA . MET A 1 73 ? 22.453 -18.172 -0.644 1 97.12 73 MET A CA 1
ATOM 589 C C . MET A 1 73 ? 23.078 -17.516 0.582 1 97.12 73 MET A C 1
ATOM 591 O O . MET A 1 73 ? 24.281 -17.312 0.643 1 97.12 73 MET A O 1
ATOM 595 N N . PHE A 1 74 ? 22.234 -17.078 1.47 1 98.44 74 PHE A N 1
ATOM 596 C CA . PHE A 1 74 ? 22.703 -16.469 2.713 1 98.44 74 PHE A CA 1
ATOM 597 C C . PHE A 1 74 ? 22.281 -17.312 3.914 1 98.44 74 PHE A C 1
ATOM 599 O O . PHE A 1 74 ? 21.219 -17.938 3.9 1 98.44 74 PHE A O 1
ATOM 606 N N . GLU A 1 75 ? 23.141 -17.312 4.887 1 98.5 75 GLU A N 1
ATOM 607 C CA . GLU A 1 75 ? 22.781 -17.938 6.156 1 98.5 75 GLU A CA 1
ATOM 608 C C . GLU A 1 75 ? 21.875 -17.016 6.988 1 98.5 75 GLU A C 1
ATOM 610 O O . GLU A 1 75 ? 22.172 -15.828 7.145 1 98.5 75 GLU A O 1
ATOM 615 N N . PHE A 1 76 ? 20.781 -17.625 7.539 1 98 76 PHE A N 1
ATOM 616 C CA . PHE A 1 76 ? 19.812 -16.859 8.328 1 98 76 PHE A CA 1
ATOM 617 C C . PHE A 1 76 ? 20.516 -16.125 9.469 1 98 76 PHE A C 1
ATOM 619 O O . PHE A 1 76 ? 20.359 -14.914 9.609 1 98 76 PHE A O 1
ATOM 626 N N . ASP A 1 77 ? 21.328 -16.812 10.219 1 97.75 77 ASP A N 1
ATOM 627 C CA . ASP A 1 77 ? 21.984 -16.234 11.391 1 97.75 77 ASP A CA 1
ATOM 628 C C . ASP A 1 77 ? 22.906 -15.07 10.992 1 97.75 77 ASP A C 1
ATOM 630 O O . ASP A 1 77 ? 22.969 -14.062 11.695 1 97.75 77 ASP A O 1
ATOM 634 N N . GLU A 1 78 ? 23.531 -15.219 9.898 1 98.19 78 GLU A N 1
ATOM 635 C CA . GLU A 1 78 ? 24.438 -14.164 9.438 1 98.19 78 GLU A CA 1
ATOM 636 C C . GLU A 1 78 ? 23.672 -12.891 9.109 1 98.19 78 GLU A C 1
ATOM 638 O O . GLU A 1 78 ? 24.078 -11.797 9.5 1 98.19 78 GLU A O 1
ATOM 643 N N . VAL A 1 79 ? 22.578 -13.039 8.445 1 98.31 79 VAL A N 1
ATOM 644 C CA . VAL A 1 79 ? 21.75 -11.898 8.055 1 98.31 79 VAL A CA 1
ATOM 645 C C . VAL A 1 79 ? 21.141 -11.242 9.289 1 98.31 79 VAL A C 1
ATOM 647 O O . VAL A 1 79 ? 21 -10.023 9.352 1 98.31 79 VAL A O 1
ATOM 650 N N . MET A 1 80 ? 20.828 -12.07 10.305 1 97.75 80 MET A N 1
ATOM 651 C CA . MET A 1 80 ? 20.188 -11.555 11.508 1 97.75 80 MET A CA 1
ATOM 652 C C . MET A 1 80 ? 21.188 -10.805 12.383 1 97.75 80 MET A C 1
ATOM 654 O O . MET A 1 80 ? 20.812 -9.938 13.172 1 97.75 80 MET A O 1
ATOM 658 N N . GLU A 1 81 ? 22.5 -11.008 12.133 1 97.62 81 GLU A N 1
ATOM 659 C CA . GLU A 1 81 ? 23.484 -10.484 13.078 1 97.62 81 GLU A CA 1
ATOM 660 C C . GLU A 1 81 ? 24.391 -9.445 12.414 1 97.62 81 GLU A C 1
ATOM 662 O O . GLU A 1 81 ? 24.969 -8.594 13.094 1 97.62 81 GLU A O 1
ATOM 667 N N . SER A 1 82 ? 24.531 -9.523 11.109 1 97.94 82 SER A N 1
ATOM 668 C CA . SER A 1 82 ? 25.484 -8.68 10.406 1 97.94 82 SER A CA 1
ATOM 669 C C . SER A 1 82 ? 24.781 -7.684 9.492 1 97.94 82 SER A C 1
ATOM 671 O O . SER A 1 82 ? 24.062 -8.078 8.578 1 97.94 82 SER A O 1
ATOM 673 N N . ASP A 1 83 ? 25.062 -6.402 9.727 1 97.5 83 ASP A N 1
ATOM 674 C CA . ASP A 1 83 ? 24.484 -5.367 8.875 1 97.5 83 ASP A CA 1
ATOM 675 C C . ASP A 1 83 ? 24.984 -5.484 7.438 1 97.5 83 ASP A C 1
ATOM 677 O O . ASP A 1 83 ? 24.25 -5.203 6.488 1 97.5 83 ASP A O 1
ATOM 681 N N . ASP A 1 84 ? 26.203 -5.906 7.281 1 97.19 84 ASP A N 1
ATOM 682 C CA . ASP A 1 84 ? 26.766 -6.086 5.945 1 97.19 84 ASP A CA 1
ATOM 683 C C . ASP A 1 84 ? 26.062 -7.223 5.203 1 97.19 84 ASP A C 1
ATOM 685 O O . ASP A 1 84 ? 25.703 -7.082 4.035 1 97.19 84 ASP A O 1
ATOM 689 N N . ALA A 1 85 ? 25.891 -8.312 5.879 1 98.25 85 ALA A N 1
ATOM 690 C CA . ALA A 1 85 ? 25.188 -9.445 5.273 1 98.25 85 ALA A CA 1
ATOM 691 C C . ALA A 1 85 ? 23.734 -9.086 4.953 1 98.25 85 ALA A C 1
ATOM 693 O O . ALA A 1 85 ? 23.203 -9.477 3.908 1 98.25 85 ALA A O 1
ATOM 694 N N . LEU A 1 86 ? 23.156 -8.336 5.867 1 98.62 86 LEU A N 1
ATOM 695 C CA . LEU A 1 86 ? 21.781 -7.891 5.633 1 98.62 86 LEU A CA 1
ATOM 696 C C . LEU A 1 86 ? 21.703 -7.016 4.383 1 98.62 86 LEU A C 1
ATOM 698 O O . LEU A 1 86 ? 20.828 -7.211 3.545 1 98.62 86 LEU A O 1
ATOM 702 N N . TYR A 1 87 ? 22.609 -6.062 4.27 1 98.12 87 TYR A N 1
ATOM 703 C CA . TYR A 1 87 ? 22.625 -5.191 3.1 1 98.12 87 TYR A CA 1
ATOM 704 C C . TYR A 1 87 ? 22.766 -6.004 1.817 1 98.12 87 TYR A C 1
ATOM 706 O O . TYR A 1 87 ? 22.047 -5.766 0.842 1 98.12 87 TYR A O 1
ATOM 714 N N . ASP A 1 88 ? 23.672 -6.949 1.822 1 98.06 88 ASP A N 1
ATOM 715 C CA . ASP A 1 88 ? 23.922 -7.75 0.628 1 98.06 88 ASP A CA 1
ATOM 716 C C . ASP A 1 88 ? 22.703 -8.594 0.269 1 98.06 88 ASP A C 1
ATOM 718 O O . ASP A 1 88 ? 22.375 -8.75 -0.909 1 98.06 88 ASP A O 1
ATOM 722 N N . TRP A 1 89 ? 22.062 -9.156 1.245 1 98.69 89 TRP A N 1
ATOM 723 C CA . TRP A 1 89 ? 20.844 -9.93 1.038 1 98.69 89 TRP A CA 1
ATOM 724 C C . TRP A 1 89 ? 19.734 -9.055 0.455 1 98.69 89 TRP A C 1
ATOM 726 O O . TRP A 1 89 ? 19.078 -9.438 -0.52 1 98.69 89 TRP A O 1
ATOM 736 N N . LEU A 1 90 ? 19.547 -7.867 1.002 1 98.56 90 LEU A N 1
ATOM 737 C CA . LEU A 1 90 ? 18.516 -6.938 0.536 1 98.56 90 LEU A CA 1
ATOM 738 C C . LEU A 1 90 ? 18.828 -6.445 -0.874 1 98.56 90 LEU A C 1
ATOM 740 O O . LEU A 1 90 ? 17.922 -6.293 -1.697 1 98.56 90 LEU A O 1
ATOM 744 N N . LYS A 1 91 ? 20.094 -6.195 -1.09 1 97.88 91 LYS A N 1
ATOM 745 C CA . LYS A 1 91 ? 20.516 -5.742 -2.412 1 97.88 91 LYS A CA 1
ATOM 746 C C . LYS A 1 91 ? 20.203 -6.793 -3.477 1 97.88 91 LYS A C 1
ATOM 748 O O . LYS A 1 91 ? 19.703 -6.461 -4.559 1 97.88 91 LYS A O 1
ATOM 753 N N . MET A 1 92 ? 20.484 -8.008 -3.164 1 98.19 92 MET A N 1
ATOM 754 C CA . MET A 1 92 ? 20.156 -9.086 -4.098 1 98.19 92 MET A CA 1
ATOM 755 C C . MET A 1 92 ? 18.656 -9.18 -4.324 1 98.19 92 MET A C 1
ATOM 757 O O . MET A 1 92 ? 18.203 -9.297 -5.461 1 98.19 92 MET A O 1
ATOM 761 N N . LEU A 1 93 ? 17.922 -9.117 -3.266 1 98.5 93 LEU A N 1
ATOM 762 C CA . LEU A 1 93 ? 16.469 -9.141 -3.361 1 98.5 93 LEU A CA 1
ATOM 763 C C . LEU A 1 93 ? 15.961 -7.988 -4.219 1 98.5 93 LEU A C 1
ATOM 765 O O . LEU A 1 93 ? 15.102 -8.18 -5.09 1 98.5 93 LEU A O 1
ATOM 769 N N . PHE A 1 94 ? 16.5 -6.824 -3.961 1 98 94 PHE A N 1
ATOM 770 C CA . PHE A 1 94 ? 16.094 -5.629 -4.691 1 98 94 PHE A CA 1
ATOM 771 C C . PHE A 1 94 ? 16.406 -5.773 -6.18 1 98 94 PHE A C 1
ATOM 773 O O . PHE A 1 94 ? 15.57 -5.441 -7.023 1 98 94 PHE A O 1
ATOM 780 N N . ASN A 1 95 ? 17.547 -6.305 -6.516 1 98.06 95 ASN A N 1
ATOM 781 C CA . ASN A 1 95 ? 18 -6.371 -7.898 1 98.06 95 ASN A CA 1
ATOM 782 C C . ASN A 1 95 ? 17.391 -7.559 -8.633 1 98.06 95 ASN A C 1
ATOM 784 O O . ASN A 1 95 ? 16.953 -7.43 -9.781 1 98.06 95 ASN A O 1
ATOM 788 N N . LEU A 1 96 ? 17.297 -8.703 -7.984 1 98.56 96 LEU A N 1
ATOM 789 C CA . LEU A 1 96 ? 16.859 -9.914 -8.664 1 98.56 96 LEU A CA 1
ATOM 790 C C . LEU A 1 96 ? 15.383 -10.172 -8.422 1 98.56 96 LEU A C 1
ATOM 792 O O . LEU A 1 96 ? 14.75 -10.938 -9.156 1 98.56 96 LEU A O 1
ATOM 796 N N . GLY A 1 97 ? 14.828 -9.617 -7.398 1 98.5 97 GLY A N 1
ATOM 797 C CA . GLY A 1 97 ? 13.453 -9.891 -7.035 1 98.5 97 GLY A CA 1
ATOM 798 C C . GLY A 1 97 ? 13.281 -11.164 -6.23 1 98.5 97 GLY A C 1
ATOM 799 O O . GLY A 1 97 ? 12.172 -11.516 -5.832 1 98.5 97 GLY A O 1
ATOM 800 N N . ILE A 1 98 ? 14.398 -11.898 -5.988 1 98.62 98 ILE A N 1
ATOM 801 C CA . ILE A 1 98 ? 14.367 -13.117 -5.184 1 98.62 98 ILE A CA 1
ATOM 802 C C . ILE A 1 98 ? 15.602 -13.172 -4.281 1 98.62 98 ILE A C 1
ATOM 804 O O . ILE A 1 98 ? 16.656 -12.656 -4.637 1 98.62 98 ILE A O 1
ATOM 808 N N . ALA A 1 99 ? 15.484 -13.758 -3.174 1 98.44 99 ALA A N 1
ATOM 809 C CA . ALA A 1 99 ? 16.578 -14.039 -2.248 1 98.44 99 ALA A CA 1
ATOM 810 C C . ALA A 1 99 ? 16.219 -15.203 -1.324 1 98.44 99 ALA A C 1
ATOM 812 O O . ALA A 1 99 ? 15.055 -15.406 -0.991 1 98.44 99 ALA A O 1
ATOM 813 N N . VAL A 1 100 ? 17.203 -15.984 -0.889 1 98 100 VAL A N 1
ATOM 814 C CA . VAL A 1 100 ? 16.984 -17.172 -0.066 1 98 100 VAL A CA 1
ATOM 815 C C . VAL A 1 100 ? 17.844 -17.094 1.196 1 98 100 VAL A C 1
ATOM 817 O O . VAL A 1 100 ? 19.016 -16.734 1.135 1 98 100 VAL A O 1
ATOM 820 N N . LEU A 1 101 ? 17.266 -17.328 2.307 1 98.25 101 LEU A N 1
ATOM 821 C CA . LEU A 1 101 ? 17.953 -17.578 3.564 1 98.25 101 LEU A CA 1
ATOM 822 C C . LEU A 1 101 ? 17.938 -19.078 3.906 1 98.25 101 LEU A C 1
ATOM 824 O O . LEU A 1 101 ? 16.906 -19.734 3.797 1 98.25 101 LEU A O 1
ATOM 828 N N . LYS A 1 102 ? 19.094 -19.562 4.316 1 98 102 LYS A N 1
ATOM 829 C CA . LYS A 1 102 ? 19.234 -20.969 4.703 1 98 102 LYS A CA 1
ATOM 830 C C . LYS A 1 102 ? 19.266 -21.109 6.223 1 98 102 LYS A C 1
ATOM 832 O O . LYS A 1 102 ? 19.719 -20.203 6.926 1 98 102 LYS A O 1
ATOM 837 N N . ASN A 1 103 ? 18.75 -22.203 6.699 1 97.38 103 ASN A N 1
ATOM 838 C CA . ASN A 1 103 ? 18.891 -22.656 8.078 1 97.38 103 ASN A CA 1
ATOM 839 C C . ASN A 1 103 ? 18.188 -21.719 9.055 1 97.38 103 ASN A C 1
ATOM 841 O O . ASN A 1 103 ? 18.719 -21.453 10.141 1 97.38 103 ASN A O 1
ATOM 845 N N . ALA A 1 104 ? 17.109 -21.188 8.641 1 97.31 104 ALA A N 1
ATOM 846 C CA . ALA A 1 104 ? 16.266 -20.5 9.609 1 97.31 104 ALA A CA 1
ATOM 847 C C . ALA A 1 104 ? 15.586 -21.484 10.555 1 97.31 104 ALA A C 1
ATOM 849 O O . ALA A 1 104 ? 15.133 -22.547 10.125 1 97.31 104 ALA A O 1
ATOM 850 N N . PRO A 1 105 ? 15.547 -21.156 11.836 1 95.69 105 PRO A N 1
ATOM 851 C CA . PRO A 1 105 ? 14.82 -22.047 12.742 1 95.69 105 PRO A CA 1
ATOM 852 C C . PRO A 1 105 ? 13.398 -22.344 12.273 1 95.69 105 PRO A C 1
ATOM 854 O O . PRO A 1 105 ? 12.727 -21.453 11.75 1 95.69 105 PRO A O 1
ATOM 857 N N . ILE A 1 106 ? 12.945 -23.531 12.523 1 92 106 ILE A N 1
ATOM 858 C CA . ILE A 1 106 ? 11.656 -23.984 12.008 1 92 106 ILE A CA 1
ATOM 859 C C . ILE A 1 106 ? 10.539 -23.516 12.945 1 92 106 ILE A C 1
ATOM 861 O O . ILE A 1 106 ? 9.367 -23.516 12.57 1 92 106 ILE A O 1
ATOM 865 N N . GLU A 1 107 ? 10.984 -23.203 14.211 1 84.25 107 GLU A N 1
ATOM 866 C CA . GLU A 1 107 ? 10 -22.734 15.18 1 84.25 107 GLU A CA 1
ATOM 867 C C . GLU A 1 107 ? 9.203 -21.562 14.625 1 84.25 107 GLU A C 1
ATOM 869 O O . GLU A 1 107 ? 9.656 -20.859 13.711 1 84.25 107 GLU A O 1
ATOM 874 N N . GLN A 1 108 ? 8.148 -21.438 15.258 1 71.06 108 GLN A N 1
ATOM 875 C CA . GLN A 1 108 ? 7.203 -20.422 14.82 1 71.06 108 GLN A CA 1
ATOM 876 C C . GLN A 1 108 ? 7.742 -19.016 15.102 1 71.06 108 GLN A C 1
ATOM 878 O O . GLN A 1 108 ? 8.609 -18.844 15.969 1 71.06 108 GLN A O 1
ATOM 883 N N . CYS A 1 109 ? 7.598 -17.938 14.234 1 78.44 109 CYS A N 1
ATOM 884 C CA . CYS A 1 109 ? 7.691 -16.5 14.453 1 78.44 109 CYS A CA 1
ATOM 885 C C . CYS A 1 109 ? 8.969 -15.938 13.844 1 78.44 109 CYS A C 1
ATOM 887 O O . CYS A 1 109 ? 9.328 -14.789 14.094 1 78.44 109 CYS A O 1
ATOM 889 N N . GLN A 1 110 ? 9.688 -16.828 13.109 1 88.25 110 GLN A N 1
ATOM 890 C CA . GLN A 1 110 ? 10.922 -16.312 12.523 1 88.25 110 GLN A CA 1
ATOM 891 C C . GLN A 1 110 ? 10.641 -15.133 11.594 1 88.25 110 GLN A C 1
ATOM 893 O O . GLN A 1 110 ? 11.461 -14.219 11.469 1 88.25 110 GLN A O 1
ATOM 898 N N . GLN A 1 111 ? 9.539 -15.188 11.039 1 91.06 111 GLN A N 1
ATOM 899 C CA . GLN A 1 111 ? 9.172 -14.102 10.133 1 91.06 111 GLN A CA 1
ATOM 900 C C . GLN A 1 111 ? 9.016 -12.789 10.891 1 91.06 111 GLN A C 1
ATOM 902 O O . GLN A 1 111 ? 9.359 -11.727 10.367 1 91.06 111 GLN A O 1
ATOM 907 N N . TYR A 1 112 ? 8.547 -12.859 12.141 1 94.5 112 TYR A N 1
ATOM 908 C CA . TYR A 1 112 ? 8.484 -11.672 12.984 1 94.5 112 TYR A CA 1
ATOM 909 C C . TYR A 1 112 ? 9.883 -11.148 13.297 1 94.5 112 TYR A C 1
ATOM 911 O O . TYR A 1 112 ? 10.125 -9.945 13.25 1 94.5 112 TYR A O 1
ATOM 919 N N . SER A 1 113 ? 10.758 -12.109 13.602 1 95.56 113 SER A N 1
ATOM 920 C CA . SER A 1 113 ? 12.133 -11.719 13.906 1 95.56 113 SER A CA 1
ATOM 921 C C . SER A 1 113 ? 12.789 -11.031 12.711 1 95.56 113 SER A C 1
ATOM 923 O O . SER A 1 113 ? 13.523 -10.055 12.875 1 95.56 113 SER A O 1
ATOM 925 N N . LEU A 1 114 ? 12.555 -11.586 11.578 1 97.06 114 LEU A N 1
ATOM 926 C CA . LEU A 1 114 ? 13.117 -10.992 10.367 1 97.06 114 LEU A CA 1
ATOM 927 C C . LEU A 1 114 ? 12.531 -9.609 10.125 1 97.06 114 LEU A C 1
ATOM 929 O O . LEU A 1 114 ? 13.25 -8.68 9.742 1 97.06 114 LEU A O 1
ATOM 933 N N . GLN A 1 115 ? 11.234 -9.445 10.328 1 97.06 115 GLN A N 1
ATOM 934 C CA . GLN A 1 115 ? 10.602 -8.141 10.18 1 97.06 115 GLN A CA 1
ATOM 935 C C . GLN A 1 115 ? 11.211 -7.121 11.133 1 97.06 115 GLN A C 1
ATOM 937 O O . GLN A 1 115 ? 11.453 -5.973 10.75 1 97.06 115 GLN A O 1
ATOM 942 N N . LYS A 1 116 ? 11.422 -7.551 12.32 1 96.69 116 LYS A N 1
ATOM 943 C CA . LYS A 1 116 ? 12.047 -6.68 13.312 1 96.69 116 LYS A CA 1
ATOM 944 C C . LYS A 1 116 ? 13.453 -6.266 12.867 1 96.69 116 LYS A C 1
ATOM 946 O O . LYS A 1 116 ? 13.844 -5.109 13.031 1 96.69 116 LYS A O 1
ATOM 951 N N . ARG A 1 117 ? 14.195 -7.25 12.328 1 97.69 117 ARG A N 1
ATOM 952 C CA . ARG A 1 117 ? 15.516 -6.98 11.773 1 97.69 117 ARG A CA 1
ATOM 953 C C . ARG A 1 117 ? 15.445 -5.922 10.68 1 97.69 117 ARG A C 1
ATOM 955 O O . ARG A 1 117 ? 16.375 -5.125 10.523 1 97.69 117 ARG A O 1
ATOM 962 N N . LEU A 1 118 ? 14.305 -5.832 10.055 1 97.94 118 LEU A N 1
ATOM 963 C CA . LEU A 1 118 ? 14.117 -4.898 8.945 1 97.94 118 LEU A CA 1
ATOM 964 C C . LEU A 1 118 ? 13.516 -3.586 9.438 1 97.94 118 LEU A C 1
ATOM 966 O O . LEU A 1 118 ? 13.305 -2.66 8.656 1 97.94 118 LEU A O 1
ATOM 970 N N . GLY A 1 119 ? 13.164 -3.484 10.672 1 97 119 GLY A N 1
ATOM 971 C CA . GLY A 1 119 ? 12.727 -2.227 11.258 1 97 119 GLY A CA 1
ATOM 972 C C . GLY A 1 119 ? 11.227 -2.146 11.445 1 97 119 GLY A C 1
ATOM 973 O O . GLY A 1 119 ? 10.68 -1.059 11.633 1 97 119 GLY A O 1
ATOM 974 N N . TYR A 1 120 ? 10.562 -3.27 11.414 1 97.06 120 TYR A N 1
ATOM 975 C CA . TYR A 1 120 ? 9.109 -3.291 11.562 1 97.06 120 TYR A CA 1
ATOM 976 C C . TYR A 1 120 ? 8.688 -4.297 12.625 1 97.06 120 TYR A C 1
ATOM 978 O O . TYR A 1 120 ? 9.305 -5.355 12.766 1 97.06 120 TYR A O 1
ATOM 986 N N . ASP A 1 121 ? 7.57 -4.012 13.281 1 95.19 121 ASP A N 1
ATOM 987 C CA . ASP A 1 121 ? 7.148 -4.824 14.422 1 95.19 121 ASP A CA 1
ATOM 988 C C . ASP A 1 121 ? 6.492 -6.121 13.961 1 95.19 121 ASP A C 1
ATOM 990 O O . ASP A 1 121 ? 6.398 -7.082 14.727 1 95.19 121 ASP A O 1
ATOM 994 N N . SER A 1 122 ? 6.043 -6.109 12.797 1 96.06 122 SER A N 1
ATOM 995 C CA . SER A 1 122 ? 5.301 -7.258 12.289 1 96.06 122 SER A CA 1
ATOM 996 C C . SER A 1 122 ? 5.188 -7.215 10.766 1 96.06 122 SER A C 1
ATOM 998 O O . SER A 1 122 ? 5.379 -6.16 10.156 1 96.06 122 SER A O 1
ATOM 1000 N N . PRO A 1 123 ? 4.938 -8.414 10.164 1 96.88 123 PRO A N 1
ATOM 1001 C CA . PRO A 1 123 ? 4.461 -8.359 8.773 1 96.88 123 PRO A CA 1
ATOM 1002 C C . PRO A 1 123 ? 3.137 -7.609 8.633 1 96.88 123 PRO A C 1
ATOM 1004 O O . PRO A 1 123 ? 2.514 -7.258 9.641 1 96.88 123 PRO A O 1
ATOM 1007 N N . ALA A 1 124 ? 2.812 -7.27 7.457 1 96.62 124 ALA A N 1
ATOM 1008 C CA . ALA A 1 124 ? 1.57 -6.543 7.199 1 96.62 124 ALA A CA 1
ATOM 1009 C C . ALA A 1 124 ? 0.356 -7.445 7.41 1 96.62 124 ALA A C 1
ATOM 1011 O O . ALA A 1 124 ? 0.379 -8.625 7.051 1 96.62 124 ALA A O 1
ATOM 1012 N N . PRO A 1 125 ? -0.686 -6.883 7.934 1 96.19 125 PRO A N 1
ATOM 1013 C CA . PRO A 1 125 ? -1.914 -7.676 8.047 1 96.19 125 PRO A CA 1
ATOM 1014 C C . PRO A 1 125 ? -2.641 -7.832 6.715 1 96.19 125 PRO A C 1
ATOM 1016 O O . PRO A 1 125 ? -2.516 -6.977 5.836 1 96.19 125 PRO A O 1
ATOM 1019 N N . SER A 1 126 ? -3.367 -8.906 6.574 1 94.25 126 SER A N 1
ATOM 1020 C CA . SER A 1 126 ? -4.293 -9.156 5.477 1 94.25 126 SER A CA 1
ATOM 1021 C C . SER A 1 126 ? -5.613 -9.727 5.984 1 94.25 126 SER A C 1
ATOM 1023 O O . SER A 1 126 ? -5.754 -10.008 7.176 1 94.25 126 SER A O 1
ATOM 1025 N N . SER A 1 127 ? -6.539 -9.883 5.094 1 93.31 127 SER A N 1
ATOM 1026 C CA . SER A 1 127 ? -7.832 -10.422 5.496 1 93.31 127 SER A CA 1
ATOM 1027 C C . SER A 1 127 ? -7.719 -11.891 5.891 1 93.31 127 SER A C 1
ATOM 1029 O O . SER A 1 127 ? -8.625 -12.445 6.516 1 93.31 127 SER A O 1
ATOM 1031 N N . SER A 1 128 ? -6.59 -12.516 5.496 1 91.25 128 SER A N 1
ATOM 1032 C CA . SER A 1 128 ? -6.367 -13.906 5.855 1 91.25 128 SER A CA 1
ATOM 1033 C C . SER A 1 128 ? -5.473 -14.023 7.086 1 91.25 128 SER A C 1
ATOM 1035 O O . SER A 1 128 ? -5.133 -15.133 7.512 1 91.25 128 SER A O 1
ATOM 1037 N N . GLY A 1 129 ? -5.109 -12.898 7.641 1 93.56 129 GLY A N 1
ATOM 1038 C CA . GLY A 1 129 ? -4.234 -12.906 8.805 1 93.56 129 GLY A CA 1
ATOM 1039 C C . GLY A 1 129 ? -2.85 -12.352 8.508 1 93.56 129 GLY A C 1
ATOM 1040 O O . GLY A 1 129 ? -2.58 -11.906 7.391 1 93.56 129 GLY A O 1
ATOM 1041 N N . ILE A 1 130 ? -2.027 -12.391 9.547 1 95.19 130 ILE A N 1
ATOM 1042 C CA . ILE A 1 130 ? -0.674 -11.867 9.422 1 95.19 130 ILE A CA 1
ATOM 1043 C C . ILE A 1 130 ? 0.257 -12.953 8.891 1 95.19 130 ILE A C 1
ATOM 1045 O O . ILE A 1 130 ? 0.998 -12.727 7.93 1 95.19 130 ILE A O 1
ATOM 1049 N N . LEU A 1 131 ? 0.167 -14.133 9.539 1 94.12 131 LEU A N 1
ATOM 1050 C CA . LEU A 1 131 ? 0.88 -15.312 9.062 1 94.12 131 LEU A CA 1
ATOM 1051 C C . LEU A 1 131 ? -0.089 -16.328 8.477 1 94.12 131 LEU A C 1
ATOM 1053 O O . LEU A 1 131 ? -1.13 -16.625 9.07 1 94.12 131 LEU A O 1
ATOM 1057 N N . ASN A 1 132 ? 0.201 -16.766 7.312 1 90.81 132 ASN A N 1
ATOM 1058 C CA . ASN A 1 132 ? -0.619 -17.797 6.668 1 90.81 132 ASN A CA 1
ATOM 1059 C C . ASN A 1 132 ? 0.108 -19.141 6.594 1 90.81 132 ASN A C 1
ATOM 1061 O O . ASN A 1 132 ? 1.32 -19.172 6.379 1 90.81 132 ASN A O 1
ATOM 1065 N N . GLN A 1 133 ? -0.666 -20.156 6.777 1 86.19 133 GLN A N 1
ATOM 1066 C CA . GLN A 1 133 ? -0.138 -21.516 6.738 1 86.19 133 GLN A CA 1
ATOM 1067 C C . GLN A 1 133 ? -0.601 -22.25 5.48 1 86.19 133 GLN A C 1
ATOM 1069 O O . GLN A 1 133 ? -1.796 -22.484 5.305 1 86.19 133 GLN A O 1
ATOM 1074 N N . ALA A 1 134 ? 0.27 -22.469 4.648 1 79.69 134 ALA A N 1
ATOM 1075 C CA . ALA A 1 134 ? -0.05 -23.281 3.469 1 79.69 134 ALA A CA 1
ATOM 1076 C C . ALA A 1 134 ? 0.27 -24.75 3.703 1 79.69 134 ALA A C 1
ATOM 1078 O O . ALA A 1 134 ? 1.434 -25.156 3.646 1 79.69 134 ALA A O 1
ATOM 1079 N N . LYS A 1 135 ? -0.687 -25.438 4.035 1 77.88 135 LYS A N 1
ATOM 1080 C CA . LYS A 1 135 ? -0.604 -26.875 4.234 1 77.88 135 LYS A CA 1
ATOM 1081 C C . LYS A 1 135 ? -1.838 -27.578 3.678 1 77.88 135 LYS A C 1
ATOM 1083 O O . LYS A 1 135 ? -2.881 -26.953 3.482 1 77.88 135 LYS A O 1
ATOM 1088 N N . LEU A 1 136 ? -1.594 -28.766 3.291 1 66.94 136 LEU A N 1
ATOM 1089 C CA . LEU A 1 136 ? -2.691 -29.547 2.725 1 66.94 136 LEU A CA 1
ATOM 1090 C C . LEU A 1 136 ? -3.885 -29.578 3.672 1 66.94 136 LEU A C 1
ATOM 1092 O O . LEU A 1 136 ? -3.723 -29.766 4.879 1 66.94 136 LEU A O 1
ATOM 1096 N N . HIS A 1 137 ? -4.918 -28.859 3.191 1 63.25 137 HIS A N 1
ATOM 1097 C CA . HIS A 1 137 ? -6.18 -28.953 3.912 1 63.25 137 HIS A CA 1
ATOM 1098 C C . HIS A 1 137 ? -7.203 -29.766 3.121 1 63.25 137 HIS A C 1
ATOM 1100 O O . HIS A 1 137 ? -7.555 -29.406 1.997 1 63.25 137 HIS A O 1
ATOM 1106 N N . MET A 1 138 ? -7.531 -30.969 3.551 1 53.62 138 MET A N 1
ATOM 1107 C CA . MET A 1 138 ? -8.398 -31.906 2.846 1 53.62 138 MET A CA 1
ATOM 1108 C C . MET A 1 138 ? -9.727 -31.266 2.479 1 53.62 138 MET A C 1
ATOM 1110 O O . MET A 1 138 ? -10.383 -31.672 1.523 1 53.62 138 MET A O 1
ATOM 1114 N N . LYS A 1 139 ? -10.211 -30.25 3.203 1 53.81 139 LYS A N 1
ATOM 1115 C CA . LYS A 1 139 ? -11.57 -29.75 2.99 1 53.81 139 LYS A CA 1
ATOM 1116 C C . LYS A 1 139 ? -11.562 -28.484 2.148 1 53.81 139 LYS A C 1
ATOM 1118 O O . LYS A 1 139 ? -12.625 -27.922 1.852 1 53.81 139 LYS A O 1
ATOM 1123 N N . SER A 1 140 ? -10.32 -28.078 1.706 1 55.16 140 SER A N 1
ATOM 1124 C CA . SER A 1 140 ? -10.312 -26.828 0.955 1 55.16 140 SER A CA 1
ATOM 1125 C C . SER A 1 140 ? -10.172 -27.078 -0.542 1 55.16 140 SER A C 1
ATOM 1127 O O . SER A 1 140 ? -9.445 -27.984 -0.958 1 55.16 140 SER A O 1
ATOM 1129 N N . TYR A 1 141 ? -10.984 -26.406 -1.39 1 53.16 141 TYR A N 1
ATOM 1130 C CA . TYR A 1 141 ? -10.898 -26.5 -2.842 1 53.16 141 TYR A CA 1
ATOM 1131 C C . TYR A 1 141 ? -9.906 -25.484 -3.398 1 53.16 141 TYR A C 1
ATOM 1133 O O . TYR A 1 141 ? -9.641 -25.469 -4.602 1 53.16 141 TYR A O 1
ATOM 1141 N N . HIS A 1 142 ? -9.336 -24.734 -2.408 1 63.19 142 HIS A N 1
ATOM 1142 C CA . HIS A 1 142 ? -8.352 -23.781 -2.926 1 63.19 142 HIS A CA 1
ATOM 1143 C C . HIS A 1 142 ? -7.039 -24.484 -3.248 1 63.19 142 HIS A C 1
ATOM 1145 O O . HIS A 1 142 ? -6.492 -25.203 -2.406 1 63.19 142 HIS A O 1
ATOM 1151 N N . PRO A 1 143 ? -6.578 -24.297 -4.516 1 61.25 143 PRO A N 1
ATOM 1152 C CA . PRO A 1 143 ? -5.438 -25.078 -5.004 1 61.25 143 PRO A CA 1
ATOM 1153 C C . PRO A 1 143 ? -4.23 -25 -4.074 1 61.25 143 PRO A C 1
ATOM 1155 O O . PRO A 1 143 ? -3.414 -25.922 -4.035 1 61.25 143 PRO A O 1
ATOM 1158 N N . VAL A 1 144 ? -4.129 -23.969 -3.295 1 62.41 144 VAL A N 1
ATOM 1159 C CA . VAL A 1 144 ? -2.982 -23.797 -2.41 1 62.41 144 VAL A CA 1
ATOM 1160 C C . VAL A 1 144 ? -2.992 -24.891 -1.341 1 62.41 144 VAL A C 1
ATOM 1162 O O . VAL A 1 144 ? -1.938 -25.281 -0.836 1 62.41 144 VAL A O 1
ATOM 1165 N N . TYR A 1 145 ? -4.141 -25.484 -1.182 1 65.06 145 TYR A N 1
ATOM 1166 C CA . TYR A 1 145 ? -4.281 -26.453 -0.088 1 65.06 145 TYR A CA 1
ATOM 1167 C C . TYR A 1 145 ? -4.418 -27.859 -0.621 1 65.06 145 TYR A C 1
ATOM 1169 O O . TYR A 1 145 ? -4.844 -28.766 0.104 1 65.06 145 TYR A O 1
ATOM 1177 N N . THR A 1 146 ? -4.09 -27.984 -1.917 1 67.5 146 THR A N 1
ATOM 1178 C CA . THR A 1 146 ? -4.18 -29.297 -2.531 1 67.5 146 THR A CA 1
ATOM 1179 C C . THR A 1 146 ? -2.814 -29.766 -3.031 1 67.5 146 THR A C 1
ATOM 1181 O O . THR A 1 146 ? -1.856 -28.984 -3.033 1 67.5 146 THR A O 1
ATOM 1184 N N . ALA A 1 147 ? -2.697 -30.938 -3.432 1 69.81 147 ALA A N 1
ATOM 1185 C CA . ALA A 1 147 ? -1.453 -31.5 -3.951 1 69.81 147 ALA A CA 1
ATOM 1186 C C . ALA A 1 147 ? -1.297 -31.203 -5.441 1 69.81 147 ALA A C 1
ATOM 1188 O O . ALA A 1 147 ? -0.241 -31.469 -6.023 1 69.81 147 ALA A O 1
ATOM 1189 N N . ALA A 1 148 ? -2.27 -30.594 -5.977 1 73.94 148 ALA A N 1
ATOM 1190 C CA . ALA A 1 148 ? -2.238 -30.281 -7.402 1 73.94 148 ALA A CA 1
ATOM 1191 C C . ALA A 1 148 ? -1.274 -29.125 -7.691 1 73.94 148 ALA A C 1
ATOM 1193 O O . ALA A 1 148 ? -0.858 -28.422 -6.777 1 73.94 148 ALA A O 1
ATOM 1194 N N . SER A 1 149 ? -0.894 -29.125 -8.859 1 80.12 149 SER A N 1
ATOM 1195 C CA . SER A 1 149 ? -0.026 -28.031 -9.289 1 80.12 149 SER A CA 1
ATOM 1196 C C . SER A 1 149 ? -0.715 -26.688 -9.125 1 80.12 149 SER A C 1
ATOM 1198 O O . SER A 1 149 ? -1.938 -26.578 -9.25 1 80.12 149 SER A O 1
ATOM 1200 N N . LEU A 1 150 ? 0.052 -25.781 -8.688 1 84.75 150 LEU A N 1
ATOM 1201 C CA . LEU A 1 150 ? -0.402 -24.391 -8.602 1 84.75 150 LEU A CA 1
ATOM 1202 C C . LEU A 1 150 ? 0.209 -23.547 -9.719 1 84.75 150 LEU A C 1
ATOM 1204 O O . LEU A 1 150 ? 1.429 -23.547 -9.898 1 84.75 150 LEU A O 1
ATOM 1208 N N . GLN A 1 151 ? -0.581 -22.891 -10.477 1 91.44 151 GLN A N 1
ATOM 1209 C CA . GLN A 1 151 ? -0.141 -22.094 -11.617 1 91.44 151 GLN A CA 1
ATOM 1210 C C . GLN A 1 151 ? 0.659 -20.891 -11.164 1 91.44 151 GLN A C 1
ATOM 1212 O O . GLN A 1 151 ? 0.495 -20.406 -10.039 1 91.44 151 GLN A O 1
ATOM 1217 N N . LEU A 1 152 ? 1.493 -20.453 -12.062 1 96.62 152 LEU A N 1
ATOM 1218 C CA . LEU A 1 152 ? 2.205 -19.203 -11.812 1 96.62 152 LEU A CA 1
ATOM 1219 C C . LEU A 1 152 ? 1.228 -18.062 -11.547 1 96.62 152 LEU A C 1
ATOM 1221 O O . LEU A 1 152 ? 0.271 -17.859 -12.305 1 96.62 152 LEU A O 1
ATOM 1225 N N . HIS A 1 153 ? 1.453 -17.359 -10.484 1 97.69 153 HIS A N 1
ATOM 1226 C CA . HIS A 1 153 ? 0.551 -16.266 -10.117 1 97.69 153 HIS A CA 1
ATOM 1227 C C . HIS A 1 153 ? 1.235 -15.273 -9.188 1 97.69 153 HIS A C 1
ATOM 1229 O O . HIS A 1 153 ? 2.336 -15.531 -8.695 1 97.69 153 HIS A O 1
ATOM 1235 N N . ASN A 1 154 ? 0.672 -14.125 -9.039 1 97.88 154 ASN A N 1
ATOM 1236 C CA . ASN A 1 154 ? 0.964 -13.148 -7.996 1 97.88 154 ASN A CA 1
ATOM 1237 C C . ASN A 1 154 ? -0.091 -13.164 -6.895 1 97.88 154 ASN A C 1
ATOM 1239 O O . ASN A 1 154 ? -1.282 -13.32 -7.172 1 97.88 154 ASN A O 1
ATOM 1243 N N . ASP A 1 155 ? 0.352 -13.031 -5.723 1 96.31 155 ASP A N 1
ATOM 1244 C CA . ASP A 1 155 ? -0.584 -13.055 -4.605 1 96.31 155 ASP A CA 1
ATOM 1245 C C . ASP A 1 155 ? -1.25 -11.695 -4.414 1 96.31 155 ASP A C 1
ATOM 1247 O O . ASP A 1 155 ? -0.763 -10.68 -4.922 1 96.31 155 ASP A O 1
ATOM 1251 N N . LEU A 1 156 ? -2.371 -11.688 -3.773 1 96.31 156 LEU A N 1
ATOM 1252 C CA . LEU A 1 156 ? -3.104 -10.508 -3.326 1 96.31 156 LEU A CA 1
ATOM 1253 C C . LEU A 1 156 ? -3.508 -9.633 -4.508 1 96.31 156 LEU A C 1
ATOM 1255 O O . LEU A 1 156 ? -3.527 -8.406 -4.402 1 96.31 156 LEU A O 1
ATOM 1259 N N . SER A 1 157 ? -3.768 -10.273 -5.625 1 96.25 157 SER A N 1
ATOM 1260 C CA . SER A 1 157 ? -4.168 -9.547 -6.824 1 96.25 157 SER A CA 1
ATOM 1261 C C . SER A 1 157 ? -5.512 -8.859 -6.633 1 96.25 157 SER A C 1
ATOM 1263 O O . SER A 1 157 ? -5.832 -7.898 -7.34 1 96.25 157 SER A O 1
ATOM 1265 N N . TYR A 1 158 ? -6.293 -9.297 -5.664 1 94.88 158 TYR A N 1
ATOM 1266 C CA . TYR A 1 158 ? -7.629 -8.773 -5.398 1 94.88 158 TYR A CA 1
ATOM 1267 C C . TYR A 1 158 ? -7.559 -7.547 -4.492 1 94.88 158 TYR A C 1
ATOM 1269 O O . TYR A 1 158 ? -8.578 -6.906 -4.223 1 94.88 158 TYR A O 1
ATOM 1277 N N . TYR A 1 159 ? -6.367 -7.25 -3.996 1 94.69 159 TYR A N 1
ATOM 1278 C CA . TYR A 1 159 ? -6.164 -6.004 -3.264 1 94.69 159 TYR A CA 1
ATOM 1279 C C . TYR A 1 159 ? -5.895 -4.848 -4.219 1 94.69 159 TYR A C 1
ATOM 1281 O O . TYR A 1 159 ? -5.199 -5.012 -5.223 1 94.69 159 TYR A O 1
ATOM 1289 N N . THR A 1 160 ? -6.371 -3.688 -3.928 1 89.81 160 THR A N 1
ATOM 1290 C CA . THR A 1 160 ? -6.082 -2.512 -4.742 1 89.81 160 THR A CA 1
ATOM 1291 C C . THR A 1 160 ? -4.582 -2.236 -4.777 1 89.81 160 THR A C 1
ATOM 1293 O O . THR A 1 160 ? -4.035 -1.87 -5.824 1 89.81 160 THR A O 1
ATOM 1296 N N . GLN A 1 161 ? -4.004 -2.412 -3.641 1 88.56 161 GLN A N 1
ATOM 1297 C CA . GLN A 1 161 ? -2.549 -2.344 -3.559 1 88.56 161 GLN A CA 1
ATOM 1298 C C . GLN A 1 161 ? -1.971 -3.623 -2.961 1 88.56 161 GLN A C 1
ATOM 1300 O O . GLN A 1 161 ? -1.819 -3.73 -1.742 1 88.56 161 GLN A O 1
ATOM 1305 N N . ALA A 1 162 ? -1.57 -4.465 -3.799 1 93.38 162 ALA A N 1
ATOM 1306 C CA . ALA A 1 162 ? -0.975 -5.711 -3.324 1 93.38 162 ALA A CA 1
ATOM 1307 C C . ALA A 1 162 ? 0.349 -5.449 -2.611 1 93.38 162 ALA A C 1
ATOM 1309 O O . ALA A 1 162 ? 1.127 -4.59 -3.029 1 93.38 162 ALA A O 1
ATOM 1310 N N . LYS A 1 163 ? 0.607 -6.199 -1.572 1 96.31 163 LYS A N 1
ATOM 1311 C CA . LYS A 1 163 ? 1.898 -6.121 -0.896 1 96.31 163 LYS A CA 1
ATOM 1312 C C . LYS A 1 163 ? 3.018 -6.656 -1.785 1 96.31 163 LYS A C 1
ATOM 1314 O O . LYS A 1 163 ? 2.838 -7.652 -2.488 1 96.31 163 LYS A O 1
ATOM 1319 N N . GLY A 1 164 ? 4.141 -6.004 -1.722 1 97.06 164 GLY A N 1
ATOM 1320 C CA . GLY A 1 164 ? 5.191 -6.328 -2.672 1 97.06 164 GLY A CA 1
ATOM 1321 C C . GLY A 1 164 ? 6.227 -7.285 -2.111 1 97.06 164 GLY A C 1
ATOM 1322 O O . GLY A 1 164 ? 6.902 -7.992 -2.865 1 97.06 164 GLY A O 1
ATOM 1323 N N . PHE A 1 165 ? 6.438 -7.309 -0.824 1 98.19 165 PHE A N 1
ATOM 1324 C CA . PHE A 1 165 ? 7.426 -8.164 -0.18 1 98.19 165 PHE A CA 1
ATOM 1325 C C . PHE A 1 165 ? 6.773 -9.438 0.355 1 98.19 165 PHE A C 1
ATOM 1327 O O . PHE A 1 165 ? 5.957 -9.383 1.275 1 98.19 165 PHE A O 1
ATOM 1334 N N . GLN A 1 166 ? 7.121 -10.562 -0.167 1 98 166 GLN A N 1
ATOM 1335 C CA . GLN A 1 166 ? 6.527 -11.836 0.224 1 98 166 GLN A CA 1
ATOM 1336 C C . GLN A 1 166 ? 7.602 -12.82 0.692 1 98 166 GLN A C 1
ATOM 1338 O O . GLN A 1 166 ? 8.68 -12.891 0.108 1 98 166 GLN A O 1
ATOM 1343 N N . LEU A 1 167 ? 7.262 -13.578 1.752 1 97.62 167 LEU A N 1
ATOM 1344 C CA . LEU A 1 167 ? 8.172 -14.57 2.318 1 97.62 167 LEU A CA 1
ATOM 1345 C C . LEU A 1 167 ? 7.516 -15.938 2.395 1 97.62 167 LEU A C 1
ATOM 1347 O O . LEU A 1 167 ? 6.363 -16.062 2.82 1 97.62 167 LEU A O 1
ATOM 1351 N N . PHE A 1 168 ? 8.227 -16.953 1.97 1 96.25 168 PHE A N 1
ATOM 1352 C CA . PHE A 1 168 ? 7.906 -18.359 2.225 1 96.25 168 PHE A CA 1
ATOM 1353 C C . PHE A 1 168 ? 8.914 -18.969 3.186 1 96.25 168 PHE A C 1
ATOM 1355 O O . PHE A 1 168 ? 10.109 -19.047 2.883 1 96.25 168 PHE A O 1
ATOM 1362 N N . HIS A 1 169 ? 8.508 -19.359 4.285 1 96.81 169 HIS A N 1
ATOM 1363 C CA . HIS A 1 169 ? 9.32 -20.141 5.203 1 96.81 169 HIS A CA 1
ATOM 1364 C C . HIS A 1 169 ? 8.93 -21.609 5.172 1 96.81 169 HIS A C 1
ATOM 1366 O O . HIS A 1 169 ? 7.824 -21.969 5.57 1 96.81 169 HIS A O 1
ATOM 1372 N N . CYS A 1 170 ? 9.836 -22.422 4.727 1 95.19 170 CYS A N 1
ATOM 1373 C CA . CYS A 1 170 ? 9.555 -23.859 4.625 1 95.19 170 CYS A CA 1
ATOM 1374 C C . CYS A 1 170 ? 9.742 -24.547 5.969 1 95.19 170 CYS A C 1
ATOM 1376 O O . CYS A 1 170 ? 10.867 -24.672 6.461 1 95.19 170 CYS A O 1
ATOM 1378 N N . LYS A 1 171 ? 8.641 -24.953 6.465 1 93.25 171 LYS A N 1
ATOM 1379 C CA . LYS A 1 171 ? 8.672 -25.656 7.742 1 93.25 171 LYS A CA 1
ATOM 1380 C C . LYS A 1 171 ? 8.875 -27.156 7.535 1 93.25 171 LYS A C 1
ATOM 1382 O O . LYS A 1 171 ? 9.516 -27.812 8.359 1 93.25 171 LYS A O 1
ATOM 1387 N N . GLN A 1 172 ? 8.227 -27.594 6.496 1 88.62 172 GLN A N 1
ATOM 1388 C CA . GLN A 1 172 ? 8.312 -29 6.102 1 88.62 172 GLN A CA 1
ATOM 1389 C C . GLN A 1 172 ? 8.188 -29.156 4.59 1 88.62 172 GLN A C 1
ATOM 1391 O O . GLN A 1 172 ? 7.406 -28.453 3.951 1 88.62 172 GLN A O 1
ATOM 1396 N N . GLN A 1 173 ? 9 -30.109 4.098 1 86.75 173 GLN A N 1
ATOM 1397 C CA . GLN A 1 173 ? 8.953 -30.375 2.664 1 86.75 173 GLN A CA 1
ATOM 1398 C C . GLN A 1 173 ? 8.586 -31.828 2.389 1 86.75 173 GLN A C 1
ATOM 1400 O O . GLN A 1 173 ? 8.867 -32.719 3.203 1 86.75 173 GLN A O 1
ATOM 1405 N N . VAL A 1 174 ? 7.883 -31.969 1.338 1 80.19 174 VAL A N 1
ATOM 1406 C CA . VAL A 1 174 ? 7.52 -33.312 0.943 1 80.19 174 VAL A CA 1
ATOM 1407 C C . VAL A 1 174 ? 8.781 -34.125 0.613 1 80.19 174 VAL A C 1
ATOM 1409 O O . VAL A 1 174 ? 9.727 -33.594 0.023 1 80.19 174 VAL A O 1
ATOM 1412 N N . THR A 1 175 ? 8.594 -35.375 1.117 1 77.5 175 THR A N 1
ATOM 1413 C CA . THR A 1 175 ? 9.688 -36.281 0.779 1 77.5 175 THR A CA 1
ATOM 1414 C C . THR A 1 175 ? 9.492 -36.875 -0.615 1 77.5 175 THR A C 1
ATOM 1416 O O . THR A 1 175 ? 8.367 -37.188 -1.011 1 77.5 175 THR A O 1
ATOM 1419 N N . GLY A 1 176 ? 10.469 -36.781 -1.483 1 74.94 176 GLY A N 1
ATOM 1420 C CA . GLY A 1 176 ? 10.375 -37.344 -2.824 1 74.94 176 GLY A CA 1
ATOM 1421 C C . GLY A 1 176 ? 10.227 -36.281 -3.9 1 74.94 176 GLY A C 1
ATOM 1422 O O . GLY A 1 176 ? 10.719 -35.156 -3.746 1 74.94 176 GLY A O 1
ATOM 1423 N N . GLY A 1 177 ? 9.5 -36.75 -5.02 1 76.12 177 GLY A N 1
ATOM 1424 C CA . GLY A 1 177 ? 9.352 -35.875 -6.168 1 76.12 177 GLY A CA 1
ATOM 1425 C C . GLY A 1 177 ? 8.188 -34.906 -6.039 1 76.12 177 GLY A C 1
ATOM 1426 O O . GLY A 1 177 ? 7.207 -35.188 -5.352 1 76.12 177 GLY A O 1
ATOM 1427 N N . GLY A 1 178 ? 8.391 -33.719 -6.664 1 78.12 178 GLY A N 1
ATOM 1428 C CA . GLY A 1 178 ? 7.324 -32.75 -6.633 1 78.12 178 GLY A CA 1
ATOM 1429 C C . GLY A 1 178 ? 7.477 -31.734 -5.508 1 78.12 178 GLY A C 1
ATOM 1430 O O . GLY A 1 178 ? 8.438 -31.797 -4.742 1 78.12 178 GLY A O 1
ATOM 1431 N N . GLY A 1 179 ? 6.598 -30.703 -5.48 1 80.25 179 GLY A N 1
ATOM 1432 C CA . GLY A 1 179 ? 6.594 -29.703 -4.418 1 80.25 179 GLY A CA 1
ATOM 1433 C C . GLY A 1 179 ? 7.57 -28.578 -4.66 1 80.25 179 GLY A C 1
ATOM 1434 O O . GLY A 1 179 ? 7.66 -27.641 -3.857 1 80.25 179 GLY A O 1
ATOM 1435 N N . ASP A 1 180 ? 8.18 -28.656 -5.777 1 89.25 180 ASP A N 1
ATOM 1436 C CA . ASP A 1 180 ? 9.117 -27.594 -6.145 1 89.25 180 ASP A CA 1
ATOM 1437 C C . ASP A 1 180 ? 8.398 -26.266 -6.355 1 89.25 180 ASP A C 1
ATOM 1439 O O . ASP A 1 180 ? 7.301 -26.234 -6.922 1 89.25 180 ASP A O 1
ATOM 1443 N N . SER A 1 181 ? 9.07 -25.281 -5.875 1 92.38 181 SER A N 1
ATOM 1444 C CA . SER A 1 181 ? 8.594 -23.953 -6.223 1 92.38 181 SER A CA 1
ATOM 1445 C C . SER A 1 181 ? 8.961 -23.594 -7.656 1 92.38 181 SER A C 1
ATOM 1447 O O . SER A 1 181 ? 10.07 -23.891 -8.109 1 92.38 181 SER A O 1
ATOM 1449 N N . LEU A 1 182 ? 8.031 -23.094 -8.352 1 95.56 182 LEU A N 1
ATOM 1450 C CA . LEU A 1 182 ? 8.258 -22.5 -9.656 1 95.56 182 LEU A CA 1
ATOM 1451 C C . LEU A 1 182 ? 8.328 -20.969 -9.547 1 95.56 182 LEU A C 1
ATOM 1453 O O . LEU A 1 182 ? 7.508 -20.359 -8.859 1 95.56 182 LEU A O 1
ATOM 1457 N N . LEU A 1 183 ? 9.359 -20.391 -10.156 1 98.06 183 LEU A N 1
ATOM 1458 C CA . LEU A 1 183 ? 9.508 -18.938 -10.156 1 98.06 183 LEU A CA 1
ATOM 1459 C C . LEU A 1 183 ? 9.766 -18.422 -11.57 1 98.06 183 LEU A C 1
ATOM 1461 O O . LEU A 1 183 ? 10.492 -19.062 -12.344 1 98.06 183 LEU A O 1
ATOM 1465 N N . ALA A 1 184 ? 9.203 -17.359 -11.906 1 98.69 184 ALA A N 1
ATOM 1466 C CA . ALA A 1 184 ? 9.461 -16.672 -13.172 1 98.69 184 ALA A CA 1
ATOM 1467 C C . ALA A 1 184 ? 9.586 -15.164 -12.977 1 98.69 184 ALA A C 1
ATOM 1469 O O . ALA A 1 184 ? 8.812 -14.562 -12.227 1 98.69 184 ALA A O 1
ATOM 1470 N N . ASP A 1 185 ? 10.594 -14.555 -13.594 1 98.81 185 ASP A N 1
ATOM 1471 C CA . ASP A 1 185 ? 10.75 -13.102 -13.578 1 98.81 185 ASP A CA 1
ATOM 1472 C C . ASP A 1 185 ? 9.789 -12.438 -14.562 1 98.81 185 ASP A C 1
ATOM 1474 O O . ASP A 1 185 ? 10.078 -12.352 -15.758 1 98.81 185 ASP A O 1
ATOM 1478 N N . GLY A 1 186 ? 8.727 -11.945 -14.031 1 98.88 186 GLY A N 1
ATOM 1479 C CA . GLY A 1 186 ? 7.699 -11.32 -14.859 1 98.88 186 GLY A CA 1
ATOM 1480 C C . GLY A 1 186 ? 8.203 -10.117 -15.625 1 98.88 186 GLY A C 1
ATOM 1481 O O . GLY A 1 186 ? 7.727 -9.828 -16.719 1 98.88 186 GLY A O 1
ATOM 1482 N N . PHE A 1 187 ? 9.156 -9.344 -15.078 1 98.81 187 PHE A N 1
ATOM 1483 C CA . PHE A 1 187 ? 9.719 -8.188 -15.758 1 98.81 187 PHE A CA 1
ATOM 1484 C C . PHE A 1 187 ? 10.492 -8.609 -17 1 98.81 187 PHE A C 1
ATOM 1486 O O . PHE A 1 187 ? 10.336 -8.008 -18.062 1 98.81 187 PHE A O 1
ATOM 1493 N N . LYS A 1 188 ? 11.273 -9.648 -16.875 1 98.75 188 LYS A N 1
ATOM 1494 C CA . LYS A 1 188 ? 12.023 -10.172 -18.016 1 98.75 188 LYS A CA 1
ATOM 1495 C C . LYS A 1 188 ? 11.086 -10.609 -19.141 1 98.75 188 LYS A C 1
ATOM 1497 O O . LYS A 1 188 ? 11.258 -10.203 -20.281 1 98.75 188 LYS A O 1
ATOM 1502 N N . VAL A 1 189 ? 10.125 -11.367 -18.766 1 98.81 189 VAL A N 1
ATOM 1503 C CA . VAL A 1 189 ? 9.203 -11.906 -19.766 1 98.81 189 VAL A CA 1
ATOM 1504 C C . VAL A 1 189 ? 8.406 -10.773 -20.391 1 98.81 189 VAL A C 1
ATOM 1506 O O . VAL A 1 189 ? 8.148 -10.789 -21.609 1 98.81 189 VAL A O 1
ATOM 1509 N N . ALA A 1 190 ? 8 -9.805 -19.609 1 98.88 190 ALA A N 1
ATOM 1510 C CA . ALA A 1 190 ? 7.258 -8.656 -20.125 1 98.88 190 ALA A CA 1
ATOM 1511 C C . ALA A 1 190 ? 8.086 -7.883 -21.141 1 98.88 190 ALA A C 1
ATOM 1513 O O . ALA A 1 190 ? 7.578 -7.469 -22.188 1 98.88 190 ALA A O 1
ATOM 1514 N N . GLU A 1 191 ? 9.344 -7.684 -20.828 1 98.5 191 GLU A N 1
ATOM 1515 C CA . GLU A 1 191 ? 10.203 -6.965 -21.766 1 98.5 191 GLU A CA 1
ATOM 1516 C C . GLU A 1 191 ? 10.406 -7.754 -23.062 1 98.5 191 GLU A C 1
ATOM 1518 O O . GLU A 1 191 ? 10.391 -7.184 -24.156 1 98.5 191 GLU A O 1
ATOM 1523 N N . ASP A 1 192 ? 10.602 -9.039 -22.953 1 98.56 192 ASP A N 1
ATOM 1524 C CA . ASP A 1 192 ? 10.664 -9.883 -24.141 1 98.56 192 ASP A CA 1
ATOM 1525 C C . ASP A 1 192 ? 9.367 -9.797 -24.953 1 98.56 192 ASP A C 1
ATOM 1527 O O . ASP A 1 192 ? 9.398 -9.719 -26.172 1 98.56 192 ASP A O 1
ATOM 1531 N N . PHE A 1 193 ? 8.297 -9.844 -24.219 1 98.69 193 PHE A N 1
ATOM 1532 C CA . PHE A 1 193 ? 6.969 -9.789 -24.828 1 98.69 193 PHE A CA 1
ATOM 1533 C C . PHE A 1 193 ? 6.77 -8.484 -25.594 1 98.69 193 PHE A C 1
ATOM 1535 O O . PHE A 1 193 ? 6.207 -8.469 -26.688 1 98.69 193 PHE A O 1
ATOM 1542 N N . ARG A 1 194 ? 7.227 -7.379 -24.969 1 98.5 194 ARG A N 1
ATOM 1543 C CA . ARG A 1 194 ? 7.168 -6.055 -25.594 1 98.5 194 ARG A CA 1
ATOM 1544 C C . ARG A 1 194 ? 7.836 -6.059 -26.969 1 98.5 194 ARG A C 1
ATOM 1546 O O . ARG A 1 194 ? 7.328 -5.449 -27.906 1 98.5 194 ARG A O 1
ATOM 1553 N N . CYS A 1 195 ? 8.898 -6.773 -27.156 1 98.06 195 CYS A N 1
ATOM 1554 C CA . CYS A 1 195 ? 9.672 -6.844 -28.391 1 98.06 195 CYS A CA 1
ATOM 1555 C C . CYS A 1 195 ? 9.039 -7.82 -29.375 1 98.06 195 CYS A C 1
ATOM 1557 O O . CYS A 1 195 ? 8.914 -7.516 -30.562 1 98.06 195 CYS A O 1
ATOM 1559 N N . GLN A 1 196 ? 8.562 -8.953 -28.922 1 97.88 196 GLN A N 1
ATOM 1560 C CA . GLN A 1 196 ? 8.125 -10.047 -29.781 1 97.88 196 GLN A CA 1
ATOM 1561 C C . GLN A 1 196 ? 6.703 -9.82 -30.266 1 97.88 196 GLN A C 1
ATOM 1563 O O . GLN A 1 196 ? 6.363 -10.203 -31.391 1 97.88 196 GLN A O 1
ATOM 1568 N N . ASN A 1 197 ? 5.867 -9.258 -29.391 1 97.88 197 ASN A N 1
ATOM 1569 C CA . ASN A 1 197 ? 4.465 -9.023 -29.734 1 97.88 197 ASN A CA 1
ATOM 1570 C C . ASN A 1 197 ? 3.971 -7.688 -29.188 1 97.88 197 ASN A C 1
ATOM 1572 O O . ASN A 1 197 ? 3.139 -7.652 -28.281 1 97.88 197 ASN A O 1
ATOM 1576 N N . PRO A 1 198 ? 4.375 -6.617 -29.812 1 98.12 198 PRO A N 1
ATOM 1577 C CA . PRO A 1 198 ? 4.074 -5.277 -29.297 1 98.12 198 PRO A CA 1
ATOM 1578 C C . PRO A 1 198 ? 2.572 -5.016 -29.188 1 98.12 198 PRO A C 1
ATOM 1580 O O . PRO A 1 198 ? 2.131 -4.309 -28.281 1 98.12 198 PRO A O 1
ATOM 1583 N N . GLU A 1 199 ? 1.796 -5.566 -30.047 1 97.81 199 GLU A N 1
ATOM 1584 C CA . GLU A 1 199 ? 0.354 -5.34 -30 1 97.81 199 GLU A CA 1
ATOM 1585 C C . GLU A 1 199 ? -0.27 -6.016 -28.781 1 97.81 199 GLU A C 1
ATOM 1587 O O . GLU A 1 199 ? -1.034 -5.391 -28.047 1 97.81 199 GLU A O 1
ATOM 1592 N N . SER A 1 200 ? 0.057 -7.258 -28.547 1 98 200 SER A N 1
ATOM 1593 C CA . SER A 1 200 ? -0.448 -7.977 -27.375 1 98 200 SER A CA 1
ATOM 1594 C C . SER A 1 200 ? 0.057 -7.348 -26.078 1 98 200 SER A C 1
ATOM 1596 O O . SER A 1 200 ? -0.666 -7.309 -25.078 1 98 200 SER A O 1
ATOM 1598 N N . PHE A 1 201 ? 1.341 -6.879 -26.203 1 98.56 201 PHE A N 1
ATOM 1599 C CA . PHE A 1 201 ? 1.893 -6.168 -25.062 1 98.56 201 PHE A CA 1
ATOM 1600 C C . PHE A 1 201 ? 1.051 -4.941 -24.719 1 98.56 201 PHE A C 1
ATOM 1602 O O . PHE A 1 201 ? 0.667 -4.742 -23.562 1 98.56 201 PHE A O 1
ATOM 1609 N N . ARG A 1 202 ? 0.697 -4.234 -25.688 1 98 202 ARG A N 1
ATOM 1610 C CA . ARG A 1 202 ? -0.111 -3.035 -25.5 1 98 202 ARG A CA 1
ATOM 1611 C C . ARG A 1 202 ? -1.482 -3.385 -24.938 1 98 202 ARG A C 1
ATOM 161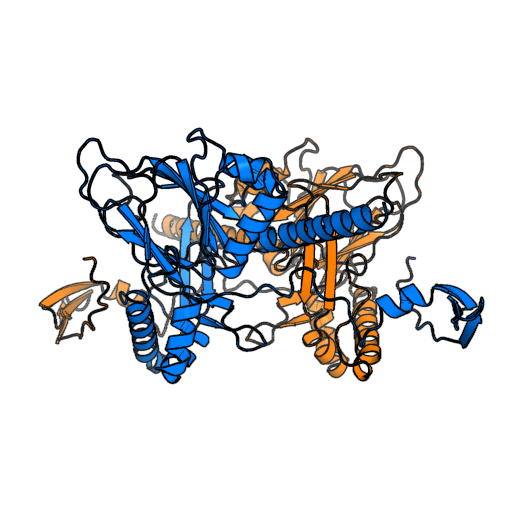3 O O . ARG A 1 202 ? -1.998 -2.68 -24.062 1 98 202 ARG A O 1
ATOM 1620 N N . ILE A 1 203 ? -2.023 -4.414 -25.359 1 97.31 203 ILE A N 1
ATOM 1621 C CA . ILE A 1 203 ? -3.33 -4.855 -24.875 1 97.31 203 ILE A CA 1
ATOM 1622 C C . ILE A 1 203 ? -3.256 -5.148 -23.375 1 97.31 203 ILE A C 1
ATOM 1624 O O . ILE A 1 203 ? -4.113 -4.711 -22.609 1 97.31 203 ILE A O 1
ATOM 1628 N N . LEU A 1 204 ? -2.203 -5.805 -22.922 1 98.06 204 LEU A N 1
ATOM 1629 C CA . LEU A 1 204 ? -2.074 -6.227 -21.531 1 98.06 204 LEU A CA 1
ATOM 1630 C C . LEU A 1 204 ? -1.712 -5.047 -20.625 1 98.06 204 LEU A C 1
ATOM 1632 O O . LEU A 1 204 ? -1.823 -5.133 -19.406 1 98.06 204 LEU A O 1
ATOM 1636 N N . THR A 1 205 ? -1.259 -3.914 -21.266 1 97.56 205 THR A N 1
ATOM 1637 C CA . THR A 1 205 ? -0.931 -2.732 -20.469 1 97.56 205 THR A CA 1
ATOM 1638 C C . THR A 1 205 ? -2.137 -1.801 -20.375 1 97.56 205 THR A C 1
ATOM 1640 O O . THR A 1 205 ? -2.086 -0.788 -19.672 1 97.56 205 THR A O 1
ATOM 1643 N N . ARG A 1 206 ? -3.26 -2.201 -20.953 1 93.81 206 ARG A N 1
ATOM 1644 C CA . ARG A 1 206 ? -4.367 -1.254 -21.047 1 93.81 206 ARG A CA 1
ATOM 1645 C C . ARG A 1 206 ? -5.633 -1.835 -20.422 1 93.81 206 ARG A C 1
ATOM 1647 O O . ARG A 1 206 ? -6.406 -1.116 -19.781 1 93.81 206 ARG A O 1
ATOM 1654 N N . ILE A 1 207 ? -5.812 -3.088 -20.562 1 92.06 207 ILE A N 1
ATOM 1655 C CA . ILE A 1 207 ? -7.059 -3.717 -20.141 1 92.06 207 ILE A CA 1
ATOM 1656 C C . ILE A 1 207 ? -7.051 -3.914 -18.625 1 92.06 207 ILE A C 1
ATOM 1658 O O . ILE A 1 207 ? -6.148 -4.559 -18.078 1 92.06 207 ILE A O 1
ATOM 1662 N N . PRO A 1 208 ? -8.008 -3.393 -17.984 1 91.19 208 PRO A N 1
ATOM 1663 C CA . PRO A 1 208 ? -8.102 -3.621 -16.547 1 91.19 208 PRO A CA 1
ATOM 1664 C C . PRO A 1 208 ? -8.812 -4.926 -16.203 1 91.19 208 PRO A C 1
ATOM 1666 O O . PRO A 1 208 ? -10.047 -4.961 -16.156 1 91.19 208 PRO A O 1
ATOM 1669 N N . TRP A 1 209 ? -8.086 -5.898 -15.891 1 93.12 209 TRP A N 1
ATOM 1670 C CA . TRP A 1 209 ? -8.656 -7.16 -15.438 1 93.12 209 TRP A CA 1
ATOM 1671 C C . TRP A 1 209 ? -9.188 -7.043 -14.008 1 93.12 209 TRP A C 1
ATOM 1673 O O . TRP A 1 209 ? -8.617 -6.32 -13.188 1 93.12 209 TRP A O 1
ATOM 1683 N N . GLU A 1 210 ? -10.258 -7.688 -13.789 1 91.75 210 GLU A N 1
ATOM 1684 C CA . GLU A 1 210 ? -10.859 -7.648 -12.461 1 91.75 210 GLU A CA 1
ATOM 1685 C C . GLU A 1 210 ? -10.492 -8.891 -11.648 1 91.75 210 GLU A C 1
ATOM 1687 O O . GLU A 1 210 ? -10.516 -10.008 -12.18 1 91.75 210 GLU A O 1
ATOM 1692 N N . TYR A 1 211 ? -10.109 -8.664 -10.422 1 94.44 211 TYR A N 1
ATOM 1693 C CA . TYR A 1 211 ? -9.812 -9.711 -9.445 1 94.44 211 TYR A CA 1
ATOM 1694 C C . TYR A 1 211 ? -10.695 -9.578 -8.211 1 94.44 211 TYR A C 1
ATOM 1696 O O . TYR A 1 211 ? -10.938 -8.469 -7.73 1 94.44 211 TYR A O 1
ATOM 1704 N N . LYS A 1 212 ? -11.234 -10.688 -7.73 1 92.38 212 LYS A N 1
ATOM 1705 C CA . LYS A 1 212 ? -12.141 -10.648 -6.59 1 92.38 212 LYS A CA 1
ATOM 1706 C C . LYS A 1 212 ? -11.953 -11.867 -5.695 1 92.38 212 LYS A C 1
ATOM 1708 O O . LYS A 1 212 ? -11.641 -12.961 -6.18 1 92.38 212 LYS A O 1
ATOM 1713 N N . LEU A 1 213 ? -12.133 -11.656 -4.441 1 92.81 213 LEU A N 1
ATOM 1714 C CA . LEU A 1 213 ? -12.062 -12.766 -3.498 1 92.81 213 LEU A CA 1
ATOM 1715 C C . LEU A 1 213 ? -12.781 -12.414 -2.195 1 92.81 213 LEU A C 1
ATOM 1717 O O . LEU A 1 213 ? -12.547 -11.344 -1.626 1 92.81 213 LEU A O 1
ATOM 1721 N N . ALA A 1 214 ? -13.664 -13.234 -1.83 1 92.38 214 ALA A N 1
ATOM 1722 C CA . ALA A 1 214 ? -14.281 -13.133 -0.51 1 92.38 214 ALA A CA 1
ATOM 1723 C C . ALA A 1 214 ? -13.477 -13.898 0.535 1 92.38 214 ALA A C 1
ATOM 1725 O O . ALA A 1 214 ? -13.211 -15.094 0.372 1 92.38 214 ALA A O 1
ATOM 1726 N N . ILE A 1 215 ? -13.07 -13.219 1.545 1 92 215 ILE A N 1
ATOM 1727 C CA . ILE A 1 215 ? -12.305 -13.836 2.623 1 92 215 ILE A CA 1
ATOM 1728 C C . ILE A 1 215 ? -12.867 -13.398 3.973 1 92 215 ILE A C 1
ATOM 1730 O O . ILE A 1 215 ? -12.711 -12.242 4.375 1 92 215 ILE A O 1
ATOM 1734 N N . ASP A 1 216 ? -13.445 -14.305 4.656 1 91.62 216 ASP A N 1
ATOM 1735 C CA . ASP A 1 216 ? -14 -14.062 5.984 1 91.62 216 ASP A CA 1
ATOM 1736 C C . ASP A 1 216 ? -14.93 -12.852 5.984 1 91.62 216 ASP A C 1
ATOM 1738 O O . ASP A 1 216 ? -16.031 -12.906 5.422 1 91.62 216 ASP A O 1
ATOM 1742 N N . LYS A 1 217 ? -14.469 -11.742 6.508 1 95.44 217 LYS A N 1
ATOM 1743 C CA . LYS A 1 217 ? -15.336 -10.578 6.699 1 95.44 217 LYS A CA 1
ATOM 1744 C C . LYS A 1 217 ? -15.211 -9.602 5.535 1 95.44 217 LYS A C 1
ATOM 1746 O O . LYS A 1 217 ? -15.852 -8.547 5.531 1 95.44 217 LYS A O 1
ATOM 1751 N N . ASN A 1 218 ? -14.477 -9.969 4.559 1 96.44 218 ASN A N 1
ATOM 1752 C CA . ASN A 1 218 ? -14.172 -8.992 3.52 1 96.44 218 ASN A CA 1
ATOM 1753 C C . ASN A 1 218 ? -14.453 -9.547 2.127 1 96.44 218 ASN A C 1
ATOM 1755 O O . ASN A 1 218 ? -14.289 -10.75 1.889 1 96.44 218 ASN A O 1
ATOM 1759 N N . TYR A 1 219 ? -14.922 -8.75 1.306 1 95.88 219 TYR A N 1
ATOM 1760 C CA . TYR A 1 219 ? -15.047 -9.008 -0.126 1 95.88 219 TYR A CA 1
ATOM 1761 C C . TYR A 1 219 ? -14.203 -8.023 -0.928 1 95.88 219 TYR A C 1
ATOM 1763 O O . TYR A 1 219 ? -14.586 -6.859 -1.092 1 95.88 219 TYR A O 1
ATOM 1771 N N . HIS A 1 220 ? -13.102 -8.508 -1.45 1 95.19 220 HIS A N 1
ATOM 1772 C CA . HIS A 1 220 ? -12.125 -7.664 -2.123 1 95.19 220 HIS A CA 1
ATOM 1773 C C . HIS A 1 220 ? -12.367 -7.633 -3.629 1 95.19 220 HIS A C 1
ATOM 1775 O O . HIS A 1 220 ? 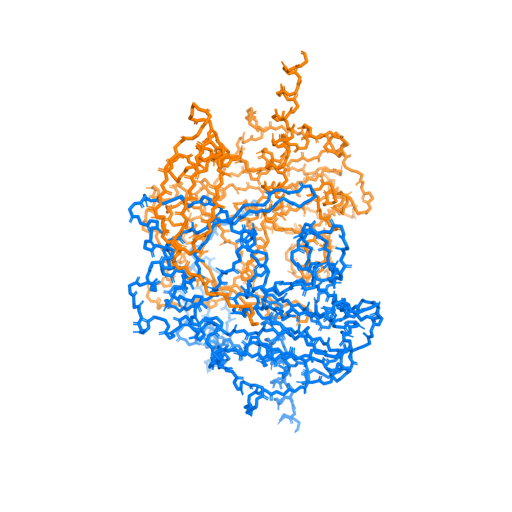-12.688 -8.656 -4.23 1 95.19 220 HIS A O 1
ATOM 1781 N N . VAL A 1 221 ? -12.258 -6.488 -4.184 1 93.12 221 VAL A N 1
ATOM 1782 C CA . VAL A 1 221 ? -12.336 -6.289 -5.629 1 93.12 221 VAL A CA 1
ATOM 1783 C C . VAL A 1 221 ? -11.266 -5.289 -6.066 1 93.12 221 VAL A C 1
ATOM 1785 O O . VAL A 1 221 ? -11.125 -4.223 -5.465 1 93.12 221 VAL A O 1
ATOM 1788 N N . ALA A 1 222 ? -10.562 -5.629 -7.027 1 93.25 222 ALA A N 1
ATOM 1789 C CA . ALA A 1 222 ? -9.562 -4.734 -7.602 1 93.25 222 ALA A CA 1
ATOM 1790 C C . ALA A 1 222 ? -9.5 -4.887 -9.117 1 93.25 222 ALA A C 1
ATOM 1792 O O . ALA A 1 222 ? -9.82 -5.949 -9.656 1 93.25 222 ALA A O 1
ATOM 1793 N N . ARG A 1 223 ? -9.156 -3.863 -9.781 1 91.31 223 ARG A N 1
ATOM 1794 C CA . ARG A 1 223 ? -8.938 -3.871 -11.227 1 91.31 223 ARG A CA 1
ATOM 1795 C C . ARG A 1 223 ? -7.543 -3.371 -11.57 1 91.31 223 ARG A C 1
ATOM 1797 O O . ARG A 1 223 ? -7.082 -2.367 -11.023 1 91.31 223 ARG A O 1
ATOM 1804 N N . ARG A 1 224 ? -6.914 -4.117 -12.438 1 93.12 224 ARG A N 1
ATOM 1805 C CA . ARG A 1 224 ? -5.578 -3.691 -12.836 1 93.12 224 ARG A CA 1
ATOM 1806 C C . ARG A 1 224 ? -5.141 -4.387 -14.117 1 93.12 224 ARG A C 1
ATOM 1808 O O . ARG A 1 224 ? -5.66 -5.453 -14.461 1 93.12 224 ARG A O 1
ATOM 1815 N N . GLU A 1 225 ? -4.168 -3.803 -14.766 1 95.88 225 GLU A N 1
ATOM 1816 C CA . GLU A 1 225 ? -3.562 -4.406 -15.945 1 95.88 225 GLU A CA 1
ATOM 1817 C C . GLU A 1 225 ? -2.646 -5.566 -15.57 1 95.88 225 GLU A C 1
ATOM 1819 O O . GLU A 1 225 ? -2.174 -5.648 -14.438 1 95.88 225 GLU A O 1
ATOM 1824 N N . VAL A 1 226 ? -2.463 -6.402 -16.5 1 97.94 226 VAL A N 1
ATOM 1825 C CA . VAL A 1 226 ? -1.525 -7.504 -16.297 1 97.94 226 VAL A CA 1
ATOM 1826 C C . VAL A 1 226 ? -0.101 -6.961 -16.203 1 97.94 226 VAL A C 1
ATOM 1828 O O . VAL A 1 226 ? 0.683 -7.395 -15.359 1 97.94 226 VAL A O 1
ATOM 1831 N N . ILE A 1 227 ? 0.186 -6.059 -17.125 1 98.69 227 ILE A N 1
ATOM 1832 C CA . ILE A 1 227 ? 1.482 -5.387 -17.141 1 98.69 227 ILE A CA 1
ATOM 1833 C C . ILE A 1 227 ? 1.296 -3.896 -16.875 1 98.69 227 ILE A C 1
ATOM 1835 O O . ILE A 1 227 ? 0.678 -3.184 -17.672 1 98.69 227 ILE A O 1
ATOM 1839 N N . ARG A 1 228 ? 1.841 -3.453 -15.82 1 97.38 228 ARG A N 1
ATOM 1840 C CA . ARG A 1 228 ? 1.754 -2.033 -15.492 1 97.38 228 ARG A CA 1
ATOM 1841 C C . ARG A 1 228 ? 3.062 -1.317 -15.812 1 97.38 228 ARG A C 1
ATOM 1843 O O . ARG A 1 228 ? 4.145 -1.828 -15.516 1 97.38 228 ARG A O 1
ATOM 1850 N N . LEU A 1 229 ? 2.928 -0.186 -16.422 1 96.19 229 LEU A N 1
ATOM 1851 C CA . LEU A 1 229 ? 4.074 0.658 -16.734 1 96.19 229 LEU A CA 1
ATOM 1852 C C . LEU A 1 229 ? 4.109 1.885 -15.82 1 96.19 229 LEU A C 1
ATOM 1854 O O . LEU A 1 229 ? 3.061 2.383 -15.406 1 96.19 229 LEU A O 1
ATOM 1858 N N . ASP A 1 230 ? 5.289 2.291 -15.477 1 90 230 ASP A N 1
ATOM 1859 C CA . ASP A 1 230 ? 5.422 3.547 -14.75 1 90 230 ASP A CA 1
ATOM 1860 C C . ASP A 1 230 ? 5.477 4.738 -15.703 1 90 230 ASP A C 1
ATOM 1862 O O . ASP A 1 230 ? 5.215 4.594 -16.906 1 90 230 ASP A O 1
ATOM 1866 N N . THR A 1 231 ? 5.734 5.93 -15.18 1 82.12 231 THR A N 1
ATOM 1867 C CA . THR A 1 231 ? 5.711 7.164 -15.961 1 82.12 231 THR A CA 1
ATOM 1868 C C . THR A 1 231 ? 6.809 7.152 -17.016 1 82.12 231 THR A C 1
ATOM 1870 O O . THR A 1 231 ? 6.715 7.855 -18.031 1 82.12 231 THR A O 1
ATOM 1873 N N . ASP A 1 232 ? 7.867 6.355 -16.812 1 87.12 232 ASP A N 1
ATOM 1874 C CA . ASP A 1 232 ? 8.969 6.25 -17.766 1 87.12 232 ASP A CA 1
ATOM 1875 C C . ASP A 1 232 ? 8.742 5.09 -18.734 1 87.12 232 ASP A C 1
ATOM 1877 O O . ASP A 1 232 ? 9.664 4.688 -19.453 1 87.12 232 ASP A O 1
ATOM 1881 N N . GLU A 1 233 ? 7.594 4.434 -18.641 1 93.31 233 GLU A N 1
ATOM 1882 C CA . GLU A 1 233 ? 7.195 3.342 -19.516 1 93.31 233 GLU A CA 1
ATOM 1883 C C . GLU A 1 233 ? 7.984 2.07 -19.219 1 93.31 233 GLU A C 1
ATOM 1885 O O . GLU A 1 233 ? 8.148 1.211 -20.078 1 93.31 233 GLU A O 1
ATOM 1890 N N . GLU A 1 234 ? 8.477 2.057 -18.047 1 95.25 234 GLU A N 1
ATOM 1891 C CA . GLU A 1 234 ? 9.125 0.834 -17.578 1 95.25 234 GLU A CA 1
ATOM 1892 C C . GLU A 1 234 ? 8.141 -0.078 -16.859 1 95.25 234 GLU A C 1
ATOM 1894 O O . GLU A 1 234 ? 7.25 0.398 -16.156 1 95.25 234 GLU A O 1
ATOM 1899 N N . VAL A 1 235 ? 8.336 -1.404 -17.031 1 97.88 235 VAL A N 1
ATOM 1900 C CA . VAL A 1 235 ? 7.484 -2.365 -16.344 1 97.88 235 VAL A CA 1
ATOM 1901 C C . VAL A 1 235 ? 7.703 -2.262 -14.836 1 97.88 235 VAL A C 1
ATOM 1903 O O . VAL A 1 235 ? 8.836 -2.312 -14.359 1 97.88 235 VAL A O 1
ATOM 1906 N N . CYS A 1 236 ? 6.586 -2.086 -14.125 1 96.12 236 CYS A N 1
ATOM 1907 C CA . CYS A 1 236 ? 6.77 -1.896 -12.695 1 96.12 236 CYS A CA 1
ATOM 1908 C C . CYS A 1 236 ? 5.91 -2.869 -11.898 1 96.12 236 CYS A C 1
ATOM 1910 O O . CYS A 1 236 ? 6.078 -3.006 -10.688 1 96.12 236 CYS A O 1
ATOM 1912 N N . GLN A 1 237 ? 5.035 -3.605 -12.594 1 97.75 237 GLN A N 1
ATOM 1913 C CA . GLN A 1 237 ? 4.238 -4.605 -11.891 1 97.75 237 GLN A CA 1
ATOM 1914 C C . GLN A 1 237 ? 3.615 -5.598 -12.875 1 97.75 237 GLN A C 1
ATOM 1916 O O . GLN A 1 237 ? 3.135 -5.207 -13.938 1 97.75 237 GLN A O 1
ATOM 1921 N N . ILE A 1 238 ? 3.645 -6.809 -12.523 1 98.62 238 ILE A N 1
ATOM 1922 C CA . ILE A 1 238 ? 2.945 -7.887 -13.219 1 98.62 238 ILE A CA 1
ATOM 1923 C C . ILE A 1 238 ? 1.854 -8.461 -12.312 1 98.62 238 ILE A C 1
ATOM 1925 O O . ILE A 1 238 ? 2.072 -8.664 -11.117 1 98.62 238 ILE A O 1
ATOM 1929 N N . THR A 1 239 ? 0.698 -8.672 -12.875 1 98.19 239 THR A N 1
ATOM 1930 C CA . THR A 1 239 ? -0.376 -9.281 -12.094 1 98.19 239 THR A CA 1
ATOM 1931 C C . THR A 1 239 ? -1.051 -10.398 -12.891 1 98.19 239 THR A C 1
ATOM 1933 O O . THR A 1 239 ? -1.756 -10.133 -13.867 1 98.19 239 THR A O 1
ATOM 1936 N N . ILE A 1 240 ? -0.849 -11.555 -12.477 1 97.44 240 ILE A N 1
ATOM 1937 C CA . ILE A 1 240 ? -1.52 -12.75 -12.984 1 97.44 240 ILE A CA 1
ATOM 1938 C C . ILE A 1 240 ? -1.995 -13.609 -11.82 1 97.44 240 ILE A C 1
ATOM 1940 O O . ILE A 1 240 ? -1.206 -13.969 -10.938 1 97.44 240 ILE A O 1
ATOM 1944 N N . ASN A 1 241 ? -3.225 -13.859 -11.789 1 96.5 241 ASN A N 1
ATOM 1945 C CA . ASN A 1 241 ? -3.84 -14.758 -10.82 1 96.5 241 ASN A CA 1
ATOM 1946 C C . ASN A 1 241 ? -5.156 -15.32 -11.336 1 96.5 241 ASN A C 1
ATOM 1948 O O . ASN A 1 241 ? -6.211 -14.703 -11.188 1 96.5 241 ASN A O 1
ATOM 1952 N N . ASP A 1 242 ? -5.137 -16.438 -11.867 1 90.75 242 ASP A N 1
ATOM 1953 C CA . ASP A 1 242 ? -6.316 -17.016 -12.508 1 90.75 242 ASP A CA 1
ATOM 1954 C C . ASP A 1 242 ? -7.312 -17.531 -11.469 1 90.75 242 ASP A C 1
ATOM 1956 O O . ASP A 1 242 ? -8.492 -17.719 -11.773 1 90.75 242 ASP A O 1
ATOM 1960 N N . ILE A 1 243 ? -6.832 -17.766 -10.336 1 86.5 243 ILE A N 1
ATOM 1961 C CA . ILE A 1 243 ? -7.691 -18.266 -9.266 1 86.5 243 ILE A CA 1
ATOM 1962 C C . ILE A 1 243 ? -8.633 -17.156 -8.812 1 86.5 243 ILE A C 1
ATOM 1964 O O . ILE A 1 243 ? -9.82 -17.391 -8.562 1 86.5 243 ILE A O 1
ATOM 1968 N N . CYS A 1 244 ? -8.125 -15.945 -8.758 1 92.19 244 CYS A N 1
ATOM 1969 C CA . CYS A 1 244 ? -8.891 -14.82 -8.227 1 92.19 244 CYS A CA 1
ATOM 1970 C C . CYS A 1 244 ? -9.43 -13.945 -9.352 1 92.19 244 CYS A C 1
ATOM 1972 O O . CYS A 1 244 ? -10.195 -13.008 -9.102 1 92.19 244 CYS A O 1
ATOM 1974 N N . ARG A 1 245 ? -9.062 -14.203 -10.539 1 92.38 245 ARG A N 1
ATOM 1975 C CA . ARG A 1 245 ? -9.523 -13.383 -11.656 1 92.38 245 ARG A CA 1
ATOM 1976 C C . ARG A 1 245 ? -11.023 -13.562 -11.883 1 92.38 245 ARG A C 1
ATOM 1978 O O . ARG A 1 245 ? -11.516 -14.688 -11.945 1 92.38 245 ARG A O 1
ATOM 1985 N N . ALA A 1 246 ? -11.688 -12.461 -11.969 1 86.81 246 ALA A N 1
ATOM 1986 C CA . ALA A 1 246 ? -13.125 -12.5 -12.219 1 86.81 246 ALA A CA 1
ATOM 1987 C C . ALA A 1 246 ? -13.422 -13.062 -13.602 1 86.81 246 ALA A C 1
ATOM 1989 O O . ALA A 1 246 ? -12.656 -12.844 -14.547 1 86.81 246 ALA A O 1
ATOM 1990 N N . ALA A 1 247 ? -14.469 -13.727 -13.695 1 78.12 247 ALA A N 1
ATOM 1991 C CA . ALA A 1 247 ? -14.914 -14.273 -14.969 1 78.12 247 ALA A CA 1
ATOM 1992 C C . ALA A 1 247 ? -15.328 -13.164 -15.93 1 78.12 247 ALA A C 1
ATOM 1994 O O . ALA A 1 247 ? -15.148 -13.273 -17.141 1 78.12 247 ALA A O 1
ATOM 1995 N N . MET A 1 248 ? -15.781 -12.133 -15.281 1 76.69 248 MET A N 1
ATOM 1996 C CA . MET A 1 248 ? -16.281 -11.023 -16.094 1 76.69 248 MET A CA 1
ATOM 1997 C C . MET A 1 248 ? -15.164 -10.039 -16.422 1 76.69 248 MET A C 1
ATOM 1999 O O . MET A 1 248 ? -14.375 -9.68 -15.539 1 76.69 248 MET A O 1
ATOM 2003 N N . LEU A 1 249 ? -15.039 -9.781 -17.703 1 80.06 249 LEU A N 1
ATOM 2004 C CA . LEU A 1 249 ? -14.164 -8.719 -18.188 1 80.06 249 LEU A CA 1
ATOM 2005 C C . LEU A 1 249 ? -14.977 -7.52 -18.672 1 80.06 249 LEU A C 1
ATOM 2007 O O . LEU A 1 249 ? -15.789 -7.648 -19.578 1 80.06 249 LEU A O 1
ATOM 2011 N N . ARG A 1 250 ? -14.789 -6.445 -18.047 1 79.56 250 ARG A N 1
ATOM 2012 C CA . ARG A 1 250 ? -15.602 -5.266 -18.328 1 79.56 250 ARG A CA 1
ATOM 2013 C C . ARG A 1 250 ? -14.969 -4.422 -19.438 1 79.56 250 ARG A C 1
ATOM 2015 O O . ARG A 1 250 ? -14.594 -3.273 -19.203 1 79.56 250 ARG A O 1
ATOM 2022 N N . ILE A 1 251 ? -14.891 -4.988 -20.609 1 83.75 251 ILE A N 1
ATOM 2023 C CA . ILE A 1 251 ? -14.367 -4.32 -21.797 1 83.75 251 ILE A CA 1
ATOM 2024 C C . ILE A 1 251 ? -15.289 -4.578 -22.984 1 83.75 251 ILE A C 1
ATOM 2026 O O . ILE A 1 251 ? -16.188 -5.43 -22.922 1 83.75 251 ILE A O 1
ATOM 2030 N N . PRO A 1 252 ? -15.18 -3.793 -24.031 1 84 252 PRO A N 1
ATOM 2031 C CA . PRO A 1 252 ? -15.992 -4.078 -25.219 1 84 252 PRO A CA 1
ATOM 2032 C C . PRO A 1 252 ? -15.836 -5.512 -25.703 1 84 252 PRO A C 1
ATOM 2034 O O . PRO A 1 252 ? -14.727 -6.059 -25.688 1 84 252 PRO A O 1
ATOM 2037 N N . LEU A 1 253 ? -16.922 -6.074 -26.094 1 83.88 253 LEU A N 1
ATOM 2038 C CA . LEU A 1 253 ? -17 -7.477 -26.484 1 83.88 253 LEU A CA 1
ATOM 2039 C C . LEU A 1 253 ? -15.969 -7.785 -27.578 1 83.88 253 LEU A C 1
ATOM 2041 O O . LEU A 1 253 ? -15.367 -8.859 -27.578 1 83.88 253 LEU A O 1
ATOM 2045 N N . GLN A 1 254 ? -15.781 -6.855 -28.453 1 85.38 254 GLN A N 1
ATOM 2046 C CA . GLN A 1 254 ? -14.898 -7.082 -29.594 1 85.38 254 GLN A CA 1
ATOM 2047 C C . GLN A 1 254 ? -13.445 -7.215 -29.156 1 85.38 254 GLN A C 1
ATOM 2049 O O . GLN A 1 254 ? -12.617 -7.746 -29.891 1 85.38 254 GLN A O 1
ATOM 2054 N N . ASP A 1 255 ? -13.203 -6.773 -27.922 1 88.75 255 ASP A N 1
ATOM 2055 C CA . ASP A 1 255 ? -11.82 -6.773 -27.453 1 88.75 255 ASP A CA 1
ATOM 2056 C C . ASP A 1 255 ? -11.547 -7.984 -26.562 1 88.75 255 ASP A C 1
ATOM 2058 O O . ASP A 1 255 ? -10.391 -8.266 -26.234 1 88.75 255 ASP A O 1
ATOM 2062 N N . VAL A 1 256 ? -12.547 -8.742 -26.25 1 88.56 256 VAL A N 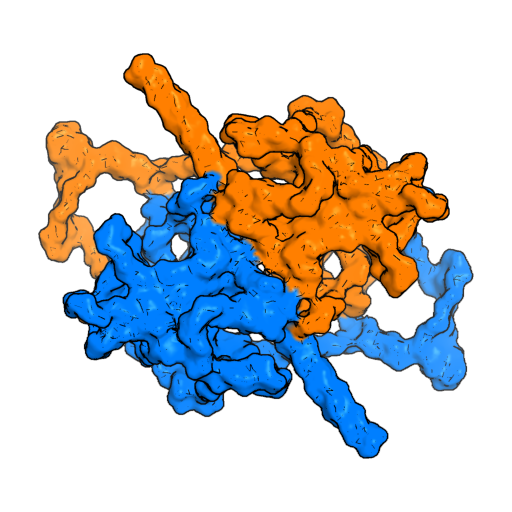1
ATOM 2063 C CA . VAL A 1 256 ? -12.438 -9.805 -25.25 1 88.56 256 VAL A CA 1
ATOM 2064 C C . VAL A 1 256 ? -11.516 -10.898 -25.781 1 88.56 256 VAL A C 1
ATOM 2066 O O . VAL A 1 256 ? -10.586 -11.328 -25.078 1 88.56 256 VAL A O 1
ATOM 2069 N N . LYS A 1 257 ? -11.773 -11.336 -27 1 89.31 257 LYS A N 1
ATOM 2070 C CA . LYS A 1 257 ? -10.945 -12.398 -27.578 1 89.31 257 LYS A CA 1
ATOM 2071 C C . LYS A 1 257 ? -9.484 -11.984 -27.641 1 89.31 257 LYS A C 1
ATOM 2073 O O . LYS A 1 257 ? -8.594 -12.758 -27.266 1 89.31 257 LYS A O 1
ATOM 2078 N N . LYS A 1 258 ? -9.266 -10.781 -28.141 1 93.88 258 LYS A N 1
ATOM 2079 C CA . LYS A 1 258 ? -7.898 -10.273 -28.25 1 93.88 258 LYS A CA 1
ATOM 2080 C C . LYS A 1 258 ? -7.223 -10.234 -26.875 1 93.88 258 LYS A C 1
ATOM 2082 O O . LYS A 1 258 ? -6.035 -10.523 -26.75 1 93.88 258 LYS A O 1
ATOM 2087 N N . ALA A 1 259 ? -7.949 -9.867 -25.875 1 94.5 259 ALA A N 1
ATOM 2088 C CA . ALA A 1 259 ? -7.434 -9.797 -24.5 1 94.5 259 ALA A CA 1
ATOM 2089 C C . ALA A 1 259 ? -6.977 -11.164 -24.016 1 94.5 259 ALA A C 1
ATOM 2091 O O . ALA A 1 259 ? -5.867 -11.305 -23.484 1 94.5 259 ALA A O 1
ATOM 2092 N N . TYR A 1 260 ? -7.762 -12.141 -24.297 1 93.19 260 TYR A N 1
ATOM 2093 C CA . TYR A 1 260 ? -7.441 -13.477 -23.812 1 93.19 260 TYR A CA 1
ATOM 2094 C C . TYR A 1 260 ? -6.301 -14.094 -24.609 1 93.19 260 TYR A C 1
ATOM 2096 O O . TYR A 1 260 ? -5.488 -14.852 -24.078 1 93.19 260 TYR A O 1
ATOM 2104 N N . VAL A 1 261 ? -6.285 -13.797 -25.875 1 94.5 261 VAL A N 1
ATOM 2105 C CA . VAL A 1 261 ? -5.168 -14.258 -26.688 1 94.5 261 VAL A CA 1
ATOM 2106 C C . VAL A 1 261 ? -3.863 -13.68 -26.156 1 94.5 261 VAL A C 1
A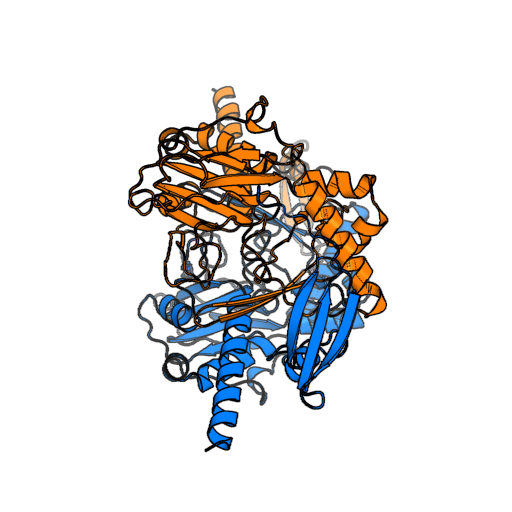TOM 2108 O O . VAL A 1 261 ? -2.881 -14.398 -25.969 1 94.5 261 VAL A O 1
ATOM 2111 N N . ALA A 1 262 ? -3.891 -12.375 -25.891 1 97.38 262 ALA A N 1
ATOM 2112 C CA . ALA A 1 262 ? -2.703 -11.703 -25.359 1 97.38 262 ALA A CA 1
ATOM 2113 C C . ALA A 1 262 ? -2.281 -12.312 -24.016 1 97.38 262 ALA A C 1
ATOM 2115 O O . ALA A 1 262 ? -1.094 -12.562 -23.797 1 97.38 262 ALA A O 1
ATOM 2116 N N . LEU A 1 263 ? -3.266 -12.539 -23.172 1 96.94 263 LEU A N 1
ATOM 2117 C CA . LEU A 1 263 ? -2.986 -13.133 -21.859 1 96.94 263 LEU A CA 1
ATOM 2118 C C . LEU A 1 263 ? -2.375 -14.523 -22.031 1 96.94 263 LEU A C 1
ATOM 2120 O O . LEU A 1 263 ? -1.411 -14.867 -21.344 1 96.94 263 LEU A O 1
ATOM 2124 N N . LYS A 1 264 ? -2.896 -15.312 -22.938 1 95.19 264 LYS A N 1
ATOM 2125 C CA . LYS A 1 264 ? -2.393 -16.656 -23.188 1 95.19 264 LYS A CA 1
ATOM 2126 C C . LYS A 1 264 ? -0.955 -16.609 -23.703 1 95.19 264 LYS A C 1
ATOM 2128 O O . LYS A 1 264 ? -0.108 -17.391 -23.25 1 95.19 264 LYS A O 1
ATOM 2133 N N . GLU A 1 265 ? -0.732 -15.742 -24.609 1 97.12 265 GLU A N 1
ATOM 2134 C CA . GLU A 1 265 ? 0.612 -15.617 -25.172 1 97.12 265 GLU A CA 1
ATOM 2135 C C . GLU A 1 265 ? 1.623 -15.25 -24.078 1 97.12 265 GLU A C 1
ATOM 2137 O O . GLU A 1 265 ? 2.709 -15.836 -24.016 1 97.12 265 GLU A O 1
ATOM 2142 N N . PHE A 1 266 ? 1.294 -14.305 -23.312 1 98.19 266 PHE A N 1
ATOM 2143 C CA . PHE A 1 266 ? 2.17 -13.891 -22.219 1 98.19 266 PHE A CA 1
ATOM 2144 C C . PHE A 1 266 ? 2.4 -15.039 -21.25 1 98.19 266 PHE A C 1
ATOM 2146 O O . PHE A 1 266 ? 3.537 -15.297 -20.844 1 98.19 266 PHE A O 1
ATOM 2153 N N . THR A 1 267 ? 1.328 -15.711 -20.859 1 96.94 267 THR A N 1
ATOM 2154 C CA . THR A 1 267 ? 1.409 -16.828 -19.938 1 96.94 267 THR A CA 1
ATOM 2155 C C . THR A 1 267 ? 2.283 -17.938 -20.5 1 96.94 267 THR A C 1
ATOM 2157 O O . THR A 1 267 ? 3.1 -18.531 -19.781 1 96.94 267 THR A O 1
ATOM 2160 N N . ASN A 1 268 ? 2.088 -18.188 -21.766 1 96 268 ASN A N 1
ATOM 2161 C CA . ASN A 1 268 ? 2.93 -19.188 -22.406 1 96 268 ASN A CA 1
ATOM 2162 C C . ASN A 1 268 ? 4.41 -18.828 -22.312 1 96 268 ASN A C 1
ATOM 2164 O O . ASN A 1 268 ? 5.25 -19.703 -22.094 1 96 268 ASN A O 1
ATOM 2168 N N . MET A 1 269 ? 4.664 -17.625 -22.531 1 97.88 269 MET A N 1
ATOM 2169 C CA . MET A 1 269 ? 6.051 -17.188 -22.438 1 97.88 269 MET A CA 1
ATOM 2170 C C . MET A 1 269 ? 6.586 -17.344 -21.016 1 97.88 269 MET A C 1
ATOM 2172 O O . MET A 1 269 ? 7.746 -17.719 -20.828 1 97.88 269 MET A O 1
ATOM 2176 N N . LEU A 1 270 ? 5.785 -17.078 -20.031 1 97.81 270 LEU A N 1
ATOM 2177 C CA . LEU A 1 270 ? 6.184 -17.266 -18.641 1 97.81 270 LEU A CA 1
ATOM 2178 C C . LEU A 1 270 ? 6.578 -18.703 -18.375 1 97.81 270 LEU A C 1
ATOM 2180 O O . LEU A 1 270 ? 7.539 -18.969 -17.641 1 97.81 270 LEU A O 1
ATOM 2184 N N . TYR A 1 271 ? 5.875 -19.625 -19.016 1 96.38 271 TYR A N 1
ATOM 2185 C CA . TYR A 1 271 ? 6.07 -21.047 -18.734 1 96.38 271 TYR A CA 1
ATOM 2186 C C . TYR A 1 271 ? 7.16 -21.625 -19.625 1 96.38 271 TYR A C 1
ATOM 2188 O O . TYR A 1 271 ? 7.488 -22.812 -19.516 1 96.38 271 TYR A O 1
ATOM 2196 N N . HIS A 1 272 ? 7.648 -20.844 -20.547 1 96.62 272 HIS A N 1
ATOM 2197 C CA . HIS A 1 272 ? 8.75 -21.344 -21.359 1 96.62 272 HIS A CA 1
ATOM 2198 C C . HIS A 1 272 ? 9.922 -21.781 -20.469 1 96.62 272 HIS A C 1
ATOM 2200 O O . HIS A 1 272 ? 10.266 -21.094 -19.516 1 96.62 272 HIS A O 1
ATOM 2206 N N . PRO A 1 273 ? 10.562 -22.891 -20.797 1 96.44 273 PRO A N 1
ATOM 2207 C CA . PRO A 1 273 ? 11.648 -23.422 -19.969 1 96.44 273 PRO A CA 1
ATOM 2208 C C . PRO A 1 273 ? 12.773 -22.406 -19.766 1 96.44 273 PRO A C 1
ATOM 2210 O O . PRO A 1 273 ? 13.445 -22.422 -18.734 1 96.44 273 PRO A O 1
ATOM 2213 N N . ASP A 1 274 ? 12.953 -21.469 -20.672 1 97.31 274 ASP A N 1
ATOM 2214 C CA . ASP A 1 274 ? 14.008 -20.453 -20.594 1 97.31 274 ASP A CA 1
ATOM 2215 C C . ASP A 1 274 ? 13.695 -19.422 -19.531 1 97.31 274 ASP A C 1
ATOM 2217 O O . ASP A 1 274 ? 14.57 -18.641 -19.125 1 97.31 274 ASP A O 1
ATOM 2221 N N . ASN A 1 275 ? 12.445 -19.391 -19.078 1 98 275 ASN A N 1
ATOM 2222 C CA . ASN A 1 275 ? 12.031 -18.359 -18.156 1 98 275 ASN A CA 1
ATOM 2223 C C . ASN A 1 275 ? 11.656 -18.938 -16.797 1 98 275 ASN A C 1
ATOM 2225 O O . ASN A 1 275 ? 11.367 -18.203 -15.852 1 98 275 ASN A O 1
ATOM 2229 N N . LEU A 1 276 ? 11.688 -20.25 -16.656 1 97 276 LEU A N 1
ATOM 2230 C CA . LEU A 1 276 ? 11.172 -20.891 -15.453 1 97 276 LEU A CA 1
ATOM 2231 C C . LEU A 1 276 ? 12.312 -21.406 -14.578 1 97 276 LEU A C 1
ATOM 2233 O O . LEU A 1 276 ? 13.211 -22.094 -15.07 1 97 276 LEU A O 1
ATOM 2237 N N . VAL A 1 277 ? 12.25 -21.047 -13.32 1 96.62 277 VAL A N 1
ATOM 2238 C CA . VAL A 1 277 ? 13.164 -21.578 -12.32 1 96.62 277 VAL A CA 1
ATOM 2239 C C . VAL A 1 277 ? 12.438 -22.578 -11.422 1 96.62 277 VAL A C 1
ATOM 2241 O O . VAL A 1 277 ? 11.305 -22.328 -11 1 96.62 277 VAL A O 1
ATOM 2244 N N . ARG A 1 278 ? 13.039 -23.672 -11.25 1 93.69 278 ARG A N 1
ATOM 2245 C CA . ARG A 1 278 ? 12.547 -24.672 -10.305 1 93.69 278 ARG A CA 1
ATOM 2246 C C . ARG A 1 278 ? 13.461 -24.766 -9.086 1 93.69 278 ARG A C 1
ATOM 2248 O O . ARG A 1 278 ? 14.68 -24.922 -9.227 1 93.69 278 ARG A O 1
ATOM 2255 N N . TYR A 1 279 ? 12.859 -24.578 -7.957 1 93.25 279 TYR A N 1
ATOM 2256 C CA . TYR A 1 279 ? 13.641 -24.641 -6.727 1 93.25 279 TYR A CA 1
ATOM 2257 C C . TYR A 1 279 ? 12.867 -25.375 -5.629 1 93.25 279 TYR A C 1
ATOM 2259 O O . TYR A 1 279 ? 11.781 -24.938 -5.238 1 93.25 279 TYR A O 1
ATOM 2267 N N . LYS A 1 280 ? 13.414 -26.438 -5.148 1 93.25 280 LYS A N 1
ATOM 2268 C CA . LYS A 1 280 ? 12.805 -27.172 -4.047 1 93.25 280 LYS A CA 1
ATOM 2269 C C . LYS A 1 280 ? 13.32 -26.688 -2.699 1 93.25 280 LYS A C 1
ATOM 2271 O O . LYS A 1 280 ? 14.469 -26.938 -2.342 1 93.25 280 LYS A O 1
ATOM 2276 N N . LEU A 1 281 ? 12.453 -26.031 -1.995 1 94 281 LEU A N 1
ATOM 2277 C CA . LEU A 1 281 ? 12.82 -25.516 -0.682 1 94 281 LEU A CA 1
ATOM 2278 C C . LEU A 1 281 ? 13.086 -26.656 0.299 1 94 281 LEU A C 1
ATOM 2280 O O . LEU A 1 281 ? 12.477 -27.719 0.201 1 94 281 LEU A O 1
ATOM 2284 N N . GLU A 1 282 ? 13.977 -26.453 1.164 1 93.88 282 GLU A N 1
ATOM 2285 C CA . GLU A 1 282 ? 14.227 -27.344 2.289 1 93.88 282 GLU A CA 1
ATOM 2286 C C . GLU A 1 282 ? 13.758 -26.734 3.604 1 93.88 282 GLU A C 1
ATOM 2288 O O . GLU A 1 282 ? 13.648 -25.5 3.715 1 93.88 282 GLU A O 1
ATOM 2293 N N . ALA A 1 283 ? 13.461 -27.656 4.523 1 94.44 283 ALA A N 1
ATOM 2294 C CA . ALA A 1 283 ? 13.094 -27.141 5.84 1 94.44 283 ALA A CA 1
ATOM 2295 C C . ALA A 1 283 ? 14.133 -26.156 6.355 1 94.44 283 ALA A C 1
ATOM 2297 O O . ALA A 1 283 ? 15.336 -26.453 6.328 1 94.44 283 ALA A O 1
ATOM 2298 N N . GLY A 1 284 ? 13.656 -24.969 6.719 1 96.44 284 GLY A N 1
ATOM 2299 C CA . GLY A 1 284 ? 14.562 -23.938 7.199 1 96.44 284 GLY A CA 1
ATOM 2300 C C . GLY A 1 284 ? 14.859 -22.859 6.16 1 96.44 284 GLY A C 1
ATOM 2301 O O . GLY A 1 284 ? 15.383 -21.797 6.492 1 96.44 284 GLY A O 1
ATOM 2302 N N . ASP A 1 285 ? 14.492 -23.141 4.918 1 96.81 285 ASP A N 1
ATOM 2303 C CA . ASP A 1 285 ? 14.664 -22.141 3.873 1 96.81 285 ASP A CA 1
ATOM 2304 C C . ASP A 1 285 ? 13.617 -21.031 3.992 1 96.81 285 ASP A C 1
ATOM 2306 O O . ASP A 1 285 ? 12.445 -21.312 4.277 1 96.81 285 ASP A O 1
ATOM 2310 N N . ILE A 1 286 ? 14.016 -19.828 3.842 1 97.62 286 ILE A N 1
ATOM 2311 C CA . ILE A 1 286 ? 13.094 -18.719 3.619 1 97.62 286 ILE A CA 1
ATOM 2312 C C . ILE A 1 286 ? 13.312 -18.141 2.225 1 97.62 286 ILE A C 1
ATOM 2314 O O . ILE A 1 286 ? 14.398 -17.641 1.91 1 97.62 286 ILE A O 1
ATOM 2318 N N . LEU A 1 287 ? 12.367 -18.281 1.422 1 97.75 287 LEU A N 1
ATOM 2319 C CA . LEU A 1 287 ? 12.359 -17.641 0.112 1 97.75 287 LEU A CA 1
ATOM 2320 C C . LEU A 1 287 ? 11.656 -16.281 0.173 1 97.75 287 LEU A C 1
ATOM 2322 O O . LEU A 1 287 ? 10.469 -16.219 0.519 1 97.75 287 LEU A O 1
ATOM 2326 N N . ALA A 1 288 ? 12.383 -15.203 -0.091 1 98.44 288 ALA A N 1
ATOM 2327 C CA . ALA A 1 288 ? 11.836 -13.859 -0.197 1 98.44 288 ALA A CA 1
ATOM 2328 C C . ALA A 1 288 ? 11.766 -13.406 -1.653 1 98.44 288 ALA A C 1
ATOM 2330 O O . ALA A 1 288 ? 12.688 -13.664 -2.434 1 98.44 288 ALA A O 1
ATOM 2331 N N . PHE A 1 289 ? 10.68 -12.758 -2.02 1 98.56 289 PHE A N 1
ATOM 2332 C CA . PHE A 1 289 ? 10.641 -12.312 -3.408 1 98.56 289 PHE A CA 1
ATOM 2333 C C . PHE A 1 289 ? 9.695 -11.125 -3.568 1 98.56 289 PHE A C 1
ATOM 2335 O O . PHE A 1 289 ? 8.867 -10.859 -2.691 1 98.56 289 PHE A O 1
ATOM 2342 N N . HIS A 1 290 ? 9.852 -10.352 -4.598 1 98.62 290 HIS A N 1
ATOM 2343 C CA . HIS A 1 290 ? 9.039 -9.203 -4.984 1 98.62 290 HIS A CA 1
ATOM 2344 C C . HIS A 1 290 ? 7.75 -9.648 -5.664 1 98.62 290 HIS A C 1
ATOM 2346 O O . HIS A 1 290 ? 7.734 -9.898 -6.871 1 98.62 290 HIS A O 1
ATOM 2352 N N . ASN A 1 291 ? 6.68 -9.578 -4.996 1 98.5 291 ASN A N 1
ATOM 2353 C CA . ASN A 1 291 ? 5.387 -10.094 -5.43 1 98.5 291 ASN A CA 1
ATOM 2354 C C . ASN A 1 291 ? 4.871 -9.359 -6.664 1 98.5 291 ASN A C 1
ATOM 2356 O O . ASN A 1 291 ? 4.02 -9.883 -7.387 1 98.5 291 ASN A O 1
ATOM 2360 N N . HIS A 1 292 ? 5.383 -8.164 -6.93 1 98.06 292 HIS A N 1
ATOM 2361 C CA . HIS A 1 292 ? 4.945 -7.418 -8.109 1 98.06 292 HIS A CA 1
ATOM 2362 C C . HIS A 1 292 ? 5.75 -7.812 -9.336 1 98.06 292 HIS A C 1
ATOM 2364 O O . HIS A 1 292 ? 5.477 -7.34 -10.445 1 98.06 292 HIS A O 1
ATOM 2370 N N . ARG A 1 293 ? 6.66 -8.633 -9.133 1 98.69 293 ARG A N 1
ATOM 2371 C CA . ARG A 1 293 ? 7.582 -8.969 -10.211 1 98.69 293 ARG A CA 1
ATOM 2372 C C . ARG A 1 293 ? 7.652 -10.477 -10.422 1 98.69 293 ARG A C 1
ATOM 2374 O O . ARG A 1 293 ? 7.539 -10.961 -11.555 1 98.69 293 ARG A O 1
ATOM 2381 N N . ILE A 1 294 ? 7.785 -11.18 -9.344 1 98.81 294 ILE A N 1
ATOM 2382 C CA . ILE A 1 294 ? 8.055 -12.609 -9.414 1 98.81 294 ILE A CA 1
ATOM 2383 C C . ILE A 1 294 ? 6.734 -13.383 -9.359 1 98.81 294 ILE A C 1
ATOM 2385 O O . ILE A 1 294 ? 5.98 -13.273 -8.391 1 98.81 294 ILE A O 1
ATOM 2389 N N . LEU A 1 295 ? 6.434 -14.094 -10.375 1 98.69 295 LEU A N 1
ATOM 2390 C CA . LEU A 1 295 ? 5.352 -15.07 -10.32 1 98.69 295 LEU A CA 1
ATOM 2391 C C . LEU A 1 295 ? 5.836 -16.391 -9.711 1 98.69 295 LEU A C 1
ATOM 2393 O O . LEU A 1 295 ? 6.949 -16.828 -9.992 1 98.69 295 LEU A O 1
ATOM 2397 N N . HIS A 1 296 ? 5 -16.922 -8.906 1 97.88 296 HIS A N 1
ATOM 2398 C CA . HIS A 1 296 ? 5.383 -18.172 -8.266 1 97.88 296 HIS A CA 1
ATOM 2399 C C . HIS A 1 296 ? 4.293 -19.219 -8.422 1 97.88 296 HIS A C 1
ATOM 2401 O O . HIS A 1 296 ? 3.121 -18.891 -8.602 1 97.88 296 HIS A O 1
ATOM 2407 N N . GLY A 1 297 ? 4.664 -20.422 -8.5 1 94.44 297 GLY A N 1
ATOM 2408 C CA . GLY A 1 297 ? 3.811 -21.594 -8.539 1 94.44 297 GLY A CA 1
ATOM 2409 C C . GLY A 1 297 ? 4.418 -22.797 -7.84 1 94.44 297 GLY A C 1
ATOM 2410 O O . GLY A 1 297 ? 5.355 -22.656 -7.055 1 94.44 297 GLY A O 1
ATOM 2411 N N . ARG A 1 298 ? 3.713 -23.906 -8.031 1 88.25 298 ARG A N 1
ATOM 2412 C CA . ARG A 1 298 ? 4.168 -25.141 -7.387 1 88.25 298 ARG A CA 1
ATOM 2413 C C . ARG A 1 298 ? 3.91 -26.344 -8.273 1 88.25 298 ARG A C 1
ATOM 2415 O O . ARG A 1 298 ? 2.846 -26.453 -8.883 1 88.25 298 ARG A O 1
ATOM 2422 N N . LEU A 1 299 ? 4.836 -27.188 -8.32 1 83.12 299 LEU A N 1
ATOM 2423 C CA . LEU A 1 299 ? 4.613 -28.469 -8.984 1 83.12 299 LEU A CA 1
ATOM 2424 C C . LEU A 1 299 ? 3.795 -29.406 -8.094 1 83.12 299 LEU A C 1
ATOM 2426 O O . LEU A 1 299 ? 3.98 -29.438 -6.879 1 83.12 299 LEU A O 1
ATOM 2430 N N . GLY A 1 300 ? 2.898 -30.062 -8.773 1 76.56 300 GLY A N 1
ATOM 2431 C CA . GLY A 1 300 ? 2.096 -31.031 -8.047 1 76.56 300 GLY A CA 1
ATOM 2432 C C . GLY A 1 300 ? 2.918 -32.156 -7.445 1 76.56 300 GLY A C 1
ATOM 2433 O O . GLY A 1 300 ? 4.066 -32.375 -7.844 1 76.56 300 GLY A O 1
ATOM 2434 N N . PHE A 1 301 ? 2.42 -32.812 -6.352 1 74.5 301 PHE A N 1
ATOM 2435 C CA . PHE A 1 301 ? 3.125 -33.906 -5.738 1 74.5 301 PHE A CA 1
ATOM 2436 C C . PHE A 1 301 ? 2.146 -35 -5.301 1 74.5 301 PHE A C 1
ATOM 2438 O O . PHE A 1 301 ? 0.94 -34.75 -5.215 1 74.5 301 PHE A O 1
ATOM 2445 N N . SER A 1 302 ? 2.615 -36.219 -5.293 1 68.06 302 SER A N 1
ATOM 2446 C CA . SER A 1 302 ? 1.789 -37.344 -4.898 1 68.06 302 SER A CA 1
ATOM 2447 C C . SER A 1 302 ? 1.67 -37.438 -3.381 1 68.06 302 SER A C 1
ATOM 2449 O O . SER A 1 302 ? 2.648 -37.219 -2.662 1 68.06 302 SER A O 1
ATOM 2451 N N . MET A 1 303 ? 0.385 -37.375 -2.861 1 60.78 303 MET A N 1
ATOM 2452 C CA . MET A 1 303 ? 0.109 -37.438 -1.429 1 60.78 303 MET A CA 1
ATOM 2453 C C . MET A 1 303 ? 0.455 -38.812 -0.858 1 60.78 303 MET A C 1
ATOM 2455 O O . MET A 1 303 ? -0.068 -39.812 -1.314 1 60.78 303 MET A O 1
ATOM 2459 N N . LYS A 1 304 ? 1.622 -39.125 -0.579 1 56.31 304 LYS A N 1
ATOM 2460 C CA . LYS A 1 304 ? 1.76 -40.312 0.274 1 56.31 304 LYS A CA 1
ATOM 2461 C C . LYS A 1 304 ? 1.602 -39.938 1.747 1 56.31 304 LYS A C 1
ATOM 2463 O O . LYS A 1 304 ? 1.693 -38.75 2.113 1 56.31 304 LYS A O 1
ATOM 2468 N N . ALA A 1 305 ? 1.117 -40.781 2.635 1 49.81 305 ALA A N 1
ATOM 2469 C CA . ALA A 1 305 ? 0.748 -40.656 4.043 1 49.81 305 ALA A CA 1
ATOM 2470 C C . ALA A 1 305 ? 1.604 -39.625 4.75 1 49.81 305 ALA A C 1
ATOM 2472 O O . ALA A 1 305 ? 1.099 -38.844 5.559 1 49.81 305 ALA A O 1
ATOM 2473 N N . ASP A 1 306 ? 2.936 -39.625 4.652 1 51.72 306 ASP A N 1
ATOM 2474 C CA . ASP A 1 306 ? 3.863 -38.906 5.539 1 51.72 306 ASP A CA 1
ATOM 2475 C C . ASP A 1 306 ? 4.348 -37.625 4.91 1 51.72 306 ASP A C 1
ATOM 2477 O O . ASP A 1 306 ? 5.23 -36.938 5.457 1 51.72 306 ASP A O 1
ATOM 2481 N N . THR A 1 307 ? 3.83 -37.281 3.725 1 59.88 307 THR A N 1
ATOM 2482 C CA . THR A 1 307 ? 4.684 -36.25 3.119 1 59.88 307 THR A CA 1
ATOM 2483 C C . THR A 1 307 ? 3.916 -34.938 2.912 1 59.88 307 THR A C 1
ATOM 2485 O O . THR A 1 307 ? 3.061 -34.875 2.031 1 59.88 307 THR A O 1
ATOM 2488 N N . GLN A 1 308 ? 3.762 -34.125 4.059 1 71.81 308 GLN A N 1
ATOM 2489 C CA . GLN A 1 308 ? 3.039 -32.875 3.938 1 71.81 308 GLN A CA 1
ATOM 2490 C C . GLN A 1 308 ? 4 -31.688 3.748 1 71.81 308 GLN A C 1
ATOM 2492 O O . GLN A 1 308 ? 5.059 -31.641 4.383 1 71.81 308 GLN A O 1
ATOM 2497 N N . ARG A 1 309 ? 3.752 -30.969 2.662 1 81.94 309 ARG A N 1
ATOM 2498 C CA . ARG A 1 309 ? 4.457 -29.703 2.543 1 81.94 309 ARG A CA 1
ATOM 2499 C C . ARG A 1 309 ? 3.805 -28.625 3.412 1 81.94 309 ARG A C 1
ATOM 2501 O O . ARG A 1 309 ? 2.578 -28.516 3.451 1 81.94 309 ARG A O 1
ATOM 2508 N N . HIS A 1 310 ? 4.668 -27.969 4.238 1 88.69 310 HIS A N 1
ATOM 2509 C CA . HIS A 1 310 ? 4.191 -26.906 5.109 1 88.69 310 HIS A CA 1
ATOM 2510 C C . HIS A 1 310 ? 5.012 -25.641 4.922 1 88.69 310 HIS A C 1
ATOM 2512 O O . HIS A 1 310 ? 6.188 -25.594 5.293 1 88.69 310 HIS A O 1
ATOM 2518 N N . LEU A 1 311 ? 4.344 -24.609 4.363 1 90.69 311 LEU A N 1
ATOM 2519 C CA . LEU A 1 311 ? 4.961 -23.297 4.219 1 90.69 311 LEU A CA 1
ATOM 2520 C C . LEU A 1 311 ? 4.246 -22.25 5.078 1 90.69 311 LEU A C 1
ATOM 2522 O O . LEU A 1 311 ? 3.014 -22.234 5.148 1 90.69 311 LEU A O 1
ATOM 2526 N N . GLU A 1 312 ? 4.965 -21.5 5.777 1 93.94 312 GLU A N 1
ATOM 2527 C CA . GLU A 1 312 ? 4.445 -20.312 6.426 1 93.94 312 GLU A CA 1
ATOM 2528 C C . GLU A 1 312 ? 4.723 -19.062 5.59 1 93.94 312 GLU A C 1
ATOM 2530 O O . GLU A 1 312 ? 5.863 -18.812 5.199 1 93.94 312 GLU A O 1
ATOM 2535 N N . THR A 1 313 ? 3.691 -18.344 5.289 1 94.75 313 THR A N 1
ATOM 2536 C CA . THR A 1 313 ? 3.846 -17.219 4.371 1 94.75 313 THR A CA 1
ATOM 2537 C C . THR A 1 313 ? 3.385 -15.914 5.023 1 94.75 313 THR A C 1
ATOM 2539 O O . THR A 1 313 ? 2.562 -15.93 5.941 1 94.75 313 THR A O 1
ATOM 2542 N N . CYS A 1 314 ? 3.928 -14.805 4.617 1 96.5 314 CYS A N 1
ATOM 2543 C CA . CYS A 1 314 ? 3.496 -13.477 5.047 1 96.5 314 CYS A CA 1
ATOM 2544 C C . CYS A 1 314 ? 3.854 -12.422 4.008 1 96.5 314 CYS A C 1
ATOM 2546 O O . CYS A 1 314 ? 4.523 -12.719 3.018 1 96.5 314 CYS A O 1
ATOM 2548 N N . TYR A 1 315 ? 3.367 -11.234 4.223 1 97.12 315 TYR A N 1
ATOM 2549 C CA . TYR A 1 315 ? 3.533 -10.133 3.283 1 97.12 315 TYR A CA 1
ATOM 2550 C C . TYR A 1 315 ? 3.938 -8.852 4.008 1 97.12 315 TYR A C 1
ATOM 2552 O O . TYR A 1 315 ? 3.615 -8.672 5.184 1 97.12 315 TYR A O 1
ATOM 2560 N N . SER A 1 316 ? 4.637 -8.031 3.295 1 96.81 316 SER A N 1
ATOM 2561 C CA . SER A 1 316 ? 4.914 -6.664 3.725 1 96.81 316 SER A CA 1
ATOM 2562 C C . SER A 1 316 ? 4.992 -5.715 2.535 1 96.81 316 SER A C 1
ATOM 2564 O O . SER A 1 316 ? 4.957 -6.152 1.382 1 96.81 316 SER A O 1
ATOM 2566 N N . ASP A 1 317 ? 5.031 -4.461 2.85 1 94.88 317 ASP A N 1
ATOM 2567 C CA . ASP A 1 317 ? 5.227 -3.479 1.789 1 94.88 317 ASP A CA 1
ATOM 2568 C C . ASP A 1 317 ? 6.621 -3.596 1.184 1 94.88 317 ASP A C 1
ATOM 2570 O O . ASP A 1 317 ? 7.602 -3.816 1.901 1 94.88 317 ASP A O 1
ATOM 2574 N N . TRP A 1 318 ? 6.68 -3.371 -0.073 1 95.12 318 TRP A N 1
ATOM 2575 C CA . TRP A 1 318 ? 7.961 -3.504 -0.755 1 95.12 318 TRP A CA 1
ATOM 2576 C C . TRP A 1 318 ? 8.961 -2.465 -0.247 1 95.12 318 TRP A C 1
ATOM 2578 O O . TRP A 1 318 ? 10.164 -2.709 -0.238 1 95.12 318 TRP A O 1
ATOM 2588 N N . GLU A 1 319 ? 8.531 -1.347 0.199 1 92.31 319 GLU A N 1
ATOM 2589 C CA . GLU A 1 319 ? 9.398 -0.233 0.572 1 92.31 319 GLU A CA 1
ATOM 2590 C C . GLU A 1 319 ? 10.25 -0.58 1.788 1 92.31 319 GLU A C 1
ATOM 2592 O O . GLU A 1 319 ? 11.234 0.105 2.078 1 92.31 319 GLU A O 1
ATOM 2597 N N . ILE A 1 320 ? 9.875 -1.619 2.523 1 94.44 320 ILE A N 1
ATOM 2598 C CA . ILE A 1 320 ? 10.688 -2.004 3.67 1 94.44 320 ILE A CA 1
ATOM 2599 C C . ILE A 1 320 ? 12.094 -2.371 3.203 1 94.44 320 ILE A C 1
ATOM 2601 O O . ILE A 1 320 ? 13.07 -2.162 3.928 1 94.44 320 ILE A O 1
ATOM 2605 N N . VAL A 1 321 ? 12.164 -2.844 1.956 1 97 321 VAL A N 1
ATOM 2606 C CA . VAL A 1 321 ? 13.445 -3.25 1.386 1 97 321 VAL A CA 1
ATOM 2607 C C . VAL A 1 321 ? 14.297 -2.016 1.096 1 97 321 VAL A C 1
ATOM 2609 O O . VAL A 1 321 ? 15.406 -1.886 1.614 1 97 321 VAL A O 1
ATOM 2612 N N . SER A 1 322 ? 13.781 -1.09 0.373 1 96.25 322 SER A N 1
ATOM 2613 C CA . SER A 1 322 ? 14.547 0.086 -0.026 1 96.25 322 SER A CA 1
ATOM 2614 C C . SER A 1 322 ? 14.852 0.979 1.172 1 96.25 322 SER A C 1
ATOM 2616 O O . SER A 1 322 ? 15.938 1.556 1.263 1 96.25 322 SER A O 1
ATOM 2618 N N . GLY A 1 323 ? 13.883 1.154 2.076 1 96.44 323 GLY A N 1
ATOM 2619 C CA . GLY A 1 323 ? 14.117 1.971 3.256 1 96.44 323 GLY A CA 1
ATOM 2620 C C . GLY A 1 323 ? 15.266 1.47 4.113 1 96.44 323 GLY A C 1
ATOM 2621 O O . GLY A 1 323 ? 16.094 2.258 4.57 1 96.44 323 GLY A O 1
ATOM 2622 N N . ARG A 1 324 ? 15.289 0.189 4.305 1 98.06 324 ARG A N 1
ATOM 2623 C CA . ARG A 1 324 ? 16.359 -0.409 5.102 1 98.06 324 ARG A CA 1
ATOM 2624 C C . ARG A 1 324 ? 17.688 -0.353 4.363 1 98.06 324 ARG A C 1
ATOM 2626 O O . ARG A 1 324 ? 18.734 -0.076 4.965 1 98.06 324 ARG A O 1
ATOM 2633 N N . MET A 1 325 ? 17.688 -0.596 3.084 1 97.75 325 MET A N 1
ATOM 2634 C CA . MET A 1 325 ? 18.891 -0.549 2.268 1 97.75 325 MET A CA 1
ATOM 2635 C C . MET A 1 325 ? 19.531 0.836 2.314 1 97.75 325 MET A C 1
ATOM 2637 O O . MET A 1 325 ? 20.75 0.959 2.457 1 97.75 325 MET A O 1
ATOM 2641 N N . ARG A 1 326 ? 18.703 1.843 2.141 1 96.31 326 ARG A N 1
ATOM 2642 C CA . ARG A 1 326 ? 19.219 3.211 2.166 1 96.31 326 ARG A CA 1
ATOM 2643 C C . ARG A 1 326 ? 19.938 3.506 3.479 1 96.31 326 ARG A C 1
ATOM 2645 O O . ARG A 1 326 ? 21.031 4.078 3.479 1 96.31 326 ARG A O 1
ATOM 2652 N N . ASN A 1 327 ? 19.266 3.111 4.551 1 96.38 327 ASN A N 1
ATOM 2653 C CA . ASN A 1 327 ? 19.875 3.355 5.859 1 96.38 327 ASN A CA 1
ATOM 2654 C C . ASN A 1 327 ? 21.188 2.604 6.023 1 96.38 327 ASN A C 1
ATOM 2656 O O . ASN A 1 327 ? 22.172 3.172 6.492 1 96.38 327 ASN A O 1
ATOM 2660 N N . LEU A 1 328 ? 21.219 1.354 5.633 1 97.31 328 LEU A N 1
ATOM 2661 C CA . LEU A 1 328 ? 22.406 0.534 5.75 1 97.31 328 LEU A CA 1
ATOM 2662 C C . LEU A 1 328 ? 23.531 1.093 4.887 1 97.31 328 LEU A C 1
ATOM 2664 O O . LEU A 1 328 ? 24.703 1.098 5.297 1 97.31 328 LEU A O 1
ATOM 2668 N N . LYS A 1 329 ? 23.172 1.506 3.705 1 94.94 329 LYS A N 1
ATOM 2669 C CA . LYS A 1 329 ? 24.172 2.08 2.803 1 94.94 329 LYS A CA 1
ATOM 2670 C C . LYS A 1 329 ? 24.797 3.34 3.398 1 94.94 329 LYS A C 1
ATOM 2672 O O . LYS A 1 329 ? 26.016 3.529 3.336 1 94.94 329 LYS A O 1
ATOM 2677 N N . LYS A 1 330 ? 24.016 4.172 3.967 1 91 330 LYS A N 1
ATOM 2678 C CA . LYS A 1 330 ? 24.5 5.387 4.613 1 91 330 LYS A CA 1
ATOM 2679 C C . LYS A 1 330 ? 25.438 5.055 5.773 1 91 330 LYS A C 1
ATOM 2681 O O . LYS A 1 330 ? 26.469 5.711 5.957 1 91 330 LYS A O 1
ATOM 2686 N N . GLN A 1 331 ? 25.062 4.062 6.496 1 91.44 331 GLN A N 1
ATOM 2687 C CA . GLN A 1 331 ? 25.891 3.633 7.621 1 91.44 331 GLN A CA 1
ATOM 2688 C C . GLN A 1 331 ? 27.234 3.107 7.141 1 91.44 331 GLN A C 1
ATOM 2690 O O . GLN A 1 331 ? 28.281 3.389 7.754 1 91.44 331 GLN A O 1
ATOM 2695 N N . ARG A 1 332 ? 27.156 2.396 6.043 1 90.19 332 ARG A N 1
ATOM 2696 C CA . ARG A 1 332 ? 28.391 1.866 5.461 1 90.19 332 ARG A CA 1
ATOM 2697 C C . ARG A 1 332 ? 29.297 2.992 4.992 1 90.19 332 ARG A C 1
ATOM 2699 O O . ARG A 1 332 ? 30.531 2.92 5.16 1 90.19 332 ARG A O 1
ATOM 2706 N N . LEU A 1 333 ? 28.781 3.988 4.438 1 85.44 333 LEU A N 1
ATOM 2707 C CA . LEU A 1 333 ? 29.562 5.125 3.939 1 85.44 333 LEU A CA 1
ATOM 2708 C C . LEU A 1 333 ? 30.156 5.918 5.094 1 85.44 333 LEU A C 1
ATOM 2710 O O . LEU A 1 333 ? 31.297 6.383 5 1 85.44 333 LEU A O 1
ATOM 2714 N N . ARG A 1 334 ? 29.422 6.102 6.121 1 84.06 334 ARG A N 1
ATOM 2715 C CA . ARG A 1 334 ? 29.922 6.809 7.293 1 84.06 334 ARG A CA 1
ATOM 2716 C C . ARG A 1 334 ? 31.078 6.055 7.934 1 84.06 334 ARG A C 1
ATOM 2718 O O . ARG A 1 334 ? 32.062 6.66 8.367 1 84.06 334 ARG A O 1
ATOM 2725 N N . LYS A 1 335 ? 30.938 4.809 8.008 1 83.31 335 LYS A N 1
ATOM 2726 C CA . LYS A 1 335 ? 32 3.98 8.578 1 83.31 335 LYS A CA 1
ATOM 2727 C C . LYS A 1 335 ? 33.281 4.059 7.738 1 83.31 335 LYS A C 1
ATOM 2729 O O . LYS A 1 335 ? 34.375 4.094 8.281 1 83.31 335 LYS A O 1
ATOM 2734 N N . SER A 1 336 ? 33.062 4.129 6.488 1 79.56 336 SER A N 1
ATOM 2735 C CA . SER A 1 336 ? 34.219 4.199 5.594 1 79.56 336 SER A CA 1
ATOM 2736 C C . SER A 1 336 ? 34.906 5.559 5.684 1 79.56 336 SER A C 1
ATOM 2738 O O . SER A 1 336 ? 36.125 5.648 5.586 1 79.56 336 SER A O 1
ATOM 2740 N N . GLN A 1 337 ? 34.094 6.578 5.816 1 74.25 337 GLN A N 1
ATOM 2741 C CA . GLN A 1 337 ? 34.656 7.922 5.938 1 74.25 337 GLN A CA 1
ATOM 2742 C C . GLN A 1 337 ? 35.281 8.133 7.316 1 74.25 337 GLN A C 1
ATOM 2744 O O . GLN A 1 337 ? 36.25 8.867 7.457 1 74.25 337 GLN A O 1
ATOM 2749 N N . GLY A 1 338 ? 34.531 7.672 8.305 1 61.28 338 GLY A N 1
ATOM 2750 C CA . GLY A 1 338 ? 35.125 7.77 9.625 1 61.28 338 GLY A CA 1
ATOM 2751 C C . GLY A 1 338 ? 36.406 6.973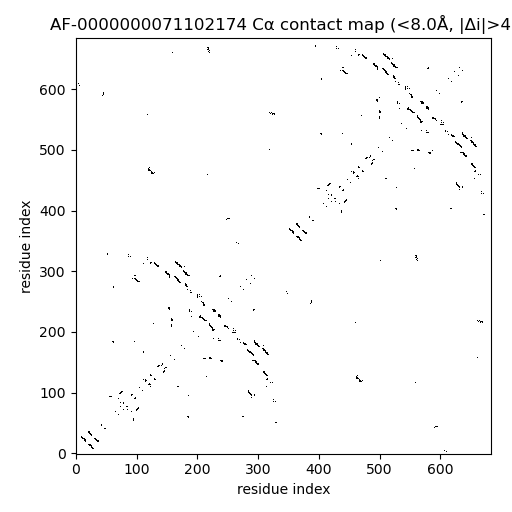 9.773 1 61.28 338 GLY A C 1
ATOM 2752 O O . GLY A 1 338 ? 37.312 7.383 10.484 1 61.28 338 GLY A O 1
ATOM 2753 N N . GLU A 1 339 ? 36.438 5.848 9.188 1 57.03 339 GLU A N 1
ATOM 2754 C CA . GLU A 1 339 ? 37.656 5.074 9.18 1 57.03 339 GLU A CA 1
ATOM 2755 C C . GLU A 1 339 ? 38.75 5.797 8.406 1 57.03 339 GLU A C 1
ATOM 2757 O O . GLU A 1 339 ? 39.938 5.652 8.719 1 57.03 339 GLU A O 1
ATOM 2762 N N . ASN A 1 340 ? 38.375 6.555 7.508 1 46.69 340 ASN A N 1
ATOM 2763 C CA . ASN A 1 340 ? 39.406 7.297 6.762 1 46.69 340 ASN A CA 1
ATOM 2764 C C . ASN A 1 340 ? 39.875 8.539 7.523 1 46.69 340 ASN A C 1
ATOM 2766 O O . ASN A 1 340 ? 40.875 9.156 7.164 1 46.69 340 ASN A O 1
ATOM 2770 N N . GLN A 1 341 ? 39.156 9.07 8.359 1 38.31 341 GLN A N 1
ATOM 2771 C CA . GLN A 1 341 ? 39.562 10.227 9.148 1 38.31 341 GLN A CA 1
ATOM 2772 C C . GLN A 1 341 ? 40.312 9.805 10.422 1 38.31 341 GLN A C 1
ATOM 2774 O O . GLN A 1 341 ? 40.781 10.648 11.172 1 38.31 341 GLN A O 1
ATOM 2779 N N . LYS A 1 342 ? 40.312 8.602 10.695 1 34.59 342 LYS A N 1
ATOM 2780 C CA . LYS A 1 342 ? 41.25 8.195 11.727 1 34.59 342 LYS A CA 1
ATOM 2781 C C . LYS A 1 342 ? 42.625 7.895 11.125 1 34.59 342 LYS A C 1
ATOM 2783 O O . LYS A 1 342 ? 42.719 7.188 10.117 1 34.59 342 LYS A O 1
ATOM 2788 N N . MET B 1 1 ? 3.002 -32.875 -16.141 1 27.55 1 MET B N 1
ATOM 2789 C CA . MET B 1 1 ? 3.434 -31.531 -16.484 1 27.55 1 MET B CA 1
ATOM 2790 C C . MET B 1 1 ? 2.244 -30.578 -16.531 1 27.55 1 MET B C 1
ATOM 2792 O O . MET B 1 1 ? 1.244 -30.859 -17.203 1 27.55 1 MET B O 1
ATOM 2796 N N . ALA B 1 2 ? 1.896 -30.031 -15.555 1 36.97 2 ALA B N 1
ATOM 2797 C CA . ALA B 1 2 ? 0.775 -29.094 -15.625 1 36.97 2 ALA B CA 1
ATOM 2798 C C . ALA B 1 2 ? 0.836 -28.266 -16.906 1 36.97 2 ALA B C 1
ATOM 2800 O O . ALA B 1 2 ? 1.742 -27.438 -17.062 1 36.97 2 ALA B O 1
ATOM 2801 N N . LYS B 1 3 ? 0.465 -28.781 -17.922 1 37.22 3 LYS B N 1
ATOM 2802 C CA . LYS B 1 3 ? 0.432 -28.125 -19.234 1 37.22 3 LYS B CA 1
ATOM 2803 C C . LYS B 1 3 ? -0.477 -26.906 -19.219 1 37.22 3 LYS B C 1
ATOM 2805 O O . LYS B 1 3 ? -1.696 -27.031 -19.078 1 37.22 3 LYS B O 1
ATOM 2810 N N . GLY B 1 4 ? -0.15 -25.891 -18.594 1 41.22 4 GLY B N 1
ATOM 2811 C CA . GLY B 1 4 ? -0.756 -24.578 -18.719 1 41.22 4 GLY B CA 1
ATOM 2812 C C . GLY B 1 4 ? -1.193 -24.25 -20.141 1 41.22 4 GLY B C 1
ATOM 2813 O O . GLY B 1 4 ? -1.188 -23.094 -20.531 1 41.22 4 GLY B O 1
ATOM 2814 N N . GLU B 1 5 ? -1.252 -25.297 -20.875 1 41.66 5 GLU B N 1
ATOM 2815 C CA . GLU B 1 5 ? -1.631 -24.922 -22.234 1 41.66 5 GLU B CA 1
ATOM 2816 C C . GLU B 1 5 ? -3.051 -24.375 -22.281 1 41.66 5 GLU B C 1
ATOM 2818 O O . GLU B 1 5 ? -4.004 -25.047 -21.906 1 41.66 5 GLU B O 1
ATOM 2823 N N . ILE B 1 6 ? -3.178 -23.156 -22.094 1 48.25 6 ILE B N 1
ATOM 2824 C CA . ILE B 1 6 ? -4.438 -22.531 -22.484 1 48.25 6 ILE B CA 1
ATOM 2825 C C . ILE B 1 6 ? -4.836 -23.016 -23.875 1 48.25 6 ILE B C 1
ATOM 2827 O O . ILE B 1 6 ? -4.238 -22.609 -24.875 1 48.25 6 ILE B O 1
ATOM 2831 N N . LYS B 1 7 ? -5.203 -24.266 -23.969 1 50.59 7 LYS B N 1
ATOM 2832 C CA . LYS B 1 7 ? -5.691 -24.719 -25.266 1 50.59 7 LYS B CA 1
ATOM 2833 C C . LYS B 1 7 ? -6.887 -23.891 -25.734 1 50.59 7 LYS B C 1
ATOM 2835 O O . LYS B 1 7 ? -7.789 -23.594 -24.938 1 50.59 7 LYS B O 1
ATOM 2840 N N . ARG B 1 8 ? -6.613 -23.188 -26.766 1 56.38 8 ARG B N 1
ATOM 2841 C CA . ARG B 1 8 ? -7.75 -22.547 -27.422 1 56.38 8 ARG B CA 1
ATOM 2842 C C . ARG B 1 8 ? -8.906 -23.531 -27.578 1 56.38 8 ARG B C 1
ATOM 2844 O O . ARG B 1 8 ? -8.766 -24.578 -28.188 1 56.38 8 ARG B O 1
ATOM 2851 N N . THR B 1 9 ? -9.734 -23.469 -26.5 1 63.94 9 THR B N 1
ATOM 2852 C CA . THR B 1 9 ? -10.852 -24.375 -26.734 1 63.94 9 THR B CA 1
ATOM 2853 C C . THR B 1 9 ? -11.961 -23.703 -27.531 1 63.94 9 THR B C 1
ATOM 2855 O O . THR B 1 9 ? -12.438 -22.625 -27.141 1 63.94 9 THR B O 1
ATOM 2858 N N . GLU B 1 10 ? -11.969 -24.031 -28.812 1 78.25 10 GLU B N 1
ATOM 2859 C CA . GLU B 1 10 ? -13.039 -23.531 -29.656 1 78.25 10 GLU B CA 1
ATOM 2860 C C . GLU B 1 10 ? -14.328 -24.328 -29.438 1 78.25 10 GLU B C 1
ATOM 2862 O O . GLU B 1 10 ? -14.281 -25.516 -29.141 1 78.25 10 GLU B O 1
ATOM 2867 N N . VAL B 1 11 ? -15.406 -23.531 -29.5 1 83.56 11 VAL B N 1
ATOM 2868 C CA . VAL B 1 11 ? -16.703 -24.188 -29.422 1 83.56 11 VAL B CA 1
ATOM 2869 C C . VAL B 1 11 ? -17 -24.906 -30.719 1 83.56 11 VAL B C 1
ATOM 2871 O O . VAL B 1 11 ? -16.969 -24.312 -31.797 1 83.56 11 VAL B O 1
ATOM 2874 N N . LYS B 1 12 ? -17.109 -26.172 -30.609 1 86.38 12 LYS B N 1
ATOM 2875 C CA . LYS B 1 12 ? -17.469 -26.984 -31.781 1 86.38 12 LYS B CA 1
ATOM 2876 C C . LYS B 1 12 ? -18.969 -26.938 -32.031 1 86.38 12 LYS B C 1
ATOM 2878 O O . LYS B 1 12 ? -19.391 -26.75 -33.188 1 86.38 12 LYS B O 1
ATOM 2883 N N . ASN B 1 13 ? -19.75 -27.094 -31.031 1 90 13 ASN B N 1
ATOM 2884 C CA . ASN B 1 13 ? -21.203 -27.078 -31.125 1 90 13 ASN B CA 1
ATOM 2885 C C . ASN B 1 13 ? -21.828 -26.562 -29.828 1 90 13 ASN B C 1
ATOM 2887 O O . ASN B 1 13 ? -21.266 -26.703 -28.75 1 90 13 ASN B O 1
ATOM 2891 N N . ALA B 1 14 ? -22.828 -25.766 -30.047 1 92.62 14 ALA B N 1
ATOM 2892 C CA . ALA B 1 14 ? -23.594 -25.312 -28.891 1 92.62 14 ALA B CA 1
ATOM 2893 C C . ALA B 1 14 ? -25.094 -25.453 -29.141 1 92.62 14 ALA B C 1
ATOM 2895 O O . ALA B 1 14 ? -25.578 -25.188 -30.25 1 92.62 14 ALA B O 1
ATOM 2896 N N . SER B 1 15 ? -25.75 -26.078 -28.156 1 93.44 15 SER B N 1
ATOM 2897 C CA . SER B 1 15 ? -27.188 -26.219 -28.297 1 93.44 15 SER B CA 1
ATOM 2898 C C . SER B 1 15 ? -27.906 -25.953 -26.984 1 93.44 15 SER B C 1
ATOM 2900 O O . SER B 1 15 ? -27.344 -26.172 -25.906 1 93.44 15 SER B O 1
ATOM 2902 N N . LEU B 1 16 ? -29.078 -25.469 -27.109 1 93.44 16 LEU B N 1
ATOM 2903 C CA . LEU B 1 16 ? -29.891 -25.234 -25.922 1 93.44 16 LEU B CA 1
ATOM 2904 C C . LEU B 1 16 ? -30.656 -26.5 -25.516 1 93.44 16 LEU B C 1
ATOM 2906 O O . LEU B 1 16 ? -31.141 -27.234 -26.375 1 93.44 16 LEU B O 1
ATOM 2910 N N . LEU B 1 17 ? -30.547 -26.719 -24.203 1 92.44 17 LEU B N 1
ATOM 2911 C CA . LEU B 1 17 ? -31.281 -27.844 -23.625 1 92.44 17 LEU B CA 1
ATOM 2912 C C . LEU B 1 17 ? -32.344 -27.359 -22.641 1 92.44 17 LEU B C 1
ATOM 2914 O O . LEU B 1 17 ? -32.312 -26.203 -22.219 1 92.44 17 LEU B O 1
ATOM 2918 N N . ASP B 1 18 ? -33.281 -28.328 -22.297 1 93.38 18 ASP B N 1
ATOM 2919 C CA . ASP B 1 18 ? -34.312 -28.109 -21.266 1 93.38 18 ASP B CA 1
ATOM 2920 C C . ASP B 1 18 ? -35.031 -26.781 -21.484 1 93.38 18 ASP B C 1
ATOM 2922 O O . ASP B 1 18 ? -35.094 -25.938 -20.578 1 93.38 18 ASP B O 1
ATOM 2926 N N . ASN B 1 19 ? -35.5 -26.594 -22.703 1 93.38 19 ASN B N 1
ATOM 2927 C CA . ASN B 1 19 ? -36.281 -25.422 -23.078 1 93.38 19 ASN B CA 1
ATOM 2928 C C . ASN B 1 19 ? -35.5 -24.141 -22.859 1 93.38 19 ASN B C 1
ATOM 2930 O O . ASN B 1 19 ? -36.031 -23.156 -22.344 1 93.38 19 ASN B O 1
ATOM 2934 N N . GLY B 1 20 ? -34.25 -24.25 -23.047 1 91.69 20 GLY B N 1
ATOM 2935 C CA . GLY B 1 20 ? -33.469 -23.047 -23.016 1 91.69 20 GLY B CA 1
ATOM 2936 C C . GLY B 1 20 ? -32.844 -22.781 -21.656 1 91.69 20 GLY B C 1
ATOM 2937 O O . GLY B 1 20 ? -32.125 -21.797 -21.469 1 91.69 20 GLY B O 1
ATOM 2938 N N . GLN B 1 21 ? -33.062 -23.578 -20.703 1 93.06 21 GLN B N 1
ATOM 2939 C CA . GLN B 1 21 ? -32.531 -23.344 -19.359 1 93.06 21 GLN B CA 1
ATOM 2940 C C . GLN B 1 21 ? -31.078 -23.766 -19.234 1 93.06 21 GLN B C 1
ATOM 2942 O O . GLN B 1 21 ? -30.375 -23.328 -18.328 1 93.06 21 GLN B O 1
ATOM 2947 N N . LEU B 1 22 ? -30.703 -24.625 -20.234 1 94.88 22 LEU B N 1
ATOM 2948 C CA . LEU B 1 22 ? -29.328 -25.109 -20.234 1 94.88 22 LEU B CA 1
ATOM 2949 C C . LEU B 1 22 ? -28.688 -24.922 -21.609 1 94.88 22 LEU B C 1
ATOM 2951 O O . LEU B 1 22 ? -29.375 -25.031 -22.641 1 94.88 22 LEU B O 1
ATOM 2955 N N . LEU B 1 23 ? -27.453 -24.562 -21.594 1 93.56 23 LEU B N 1
ATOM 2956 C CA . LEU B 1 23 ? -26.656 -24.531 -22.812 1 93.56 23 LEU B CA 1
ATOM 2957 C C . LEU B 1 23 ? -25.625 -25.656 -22.828 1 93.56 23 LEU B C 1
ATOM 2959 O O . LEU B 1 23 ? -24.812 -25.766 -21.906 1 93.56 23 LEU B O 1
ATOM 2963 N N . SER B 1 24 ? -25.766 -26.5 -23.734 1 93.38 24 SER B N 1
ATOM 2964 C CA . SER B 1 24 ? -24.781 -27.562 -23.938 1 93.38 24 SER B CA 1
ATOM 2965 C C . SER B 1 24 ? -23.719 -27.141 -24.953 1 93.38 24 SER B C 1
ATOM 2967 O O . SER B 1 24 ? -24.047 -26.656 -26.031 1 93.38 24 SER B O 1
ATOM 2969 N N . VAL B 1 25 ? -22.484 -27.25 -24.484 1 91.62 25 VAL B N 1
ATOM 2970 C CA . VAL B 1 25 ? -21.406 -26.828 -25.375 1 91.62 25 VAL B CA 1
ATOM 2971 C C . VAL B 1 25 ? -20.422 -27.984 -25.578 1 91.62 25 VAL B C 1
ATOM 2973 O O . VAL B 1 25 ? -20 -28.625 -24.625 1 91.62 25 VAL B O 1
ATOM 2976 N N . GLU B 1 26 ? -20.188 -28.312 -26.781 1 89.06 26 GLU B N 1
ATOM 2977 C CA . GLU B 1 26 ? -19.125 -29.234 -27.172 1 89.06 26 GLU B CA 1
ATOM 2978 C C . GLU B 1 26 ? -17.891 -28.484 -27.656 1 89.06 26 GLU B C 1
ATOM 2980 O O . GLU B 1 26 ? -17.969 -27.688 -28.594 1 89.06 26 GLU B O 1
ATOM 2985 N N . TRP B 1 27 ? -16.781 -28.781 -26.938 1 85.75 27 TRP B N 1
ATOM 2986 C CA . TRP B 1 27 ? -15.562 -28.047 -27.281 1 85.75 27 TRP B CA 1
ATOM 2987 C C . TRP B 1 27 ? -14.719 -28.844 -28.266 1 85.75 27 TRP B C 1
ATOM 2989 O O . TRP B 1 27 ? -14.922 -30.047 -28.453 1 85.75 27 TRP B O 1
ATOM 2999 N N . ALA B 1 28 ? -13.805 -28.141 -28.906 1 81.06 28 ALA B N 1
ATOM 3000 C CA . ALA B 1 28 ? -12.984 -28.734 -29.969 1 81.06 28 ALA B CA 1
ATOM 3001 C C . ALA B 1 28 ? -12.141 -29.891 -29.422 1 81.06 28 ALA B C 1
ATOM 3003 O O . ALA B 1 28 ? -11.789 -30.812 -30.172 1 81.06 28 ALA B O 1
ATOM 3004 N N . ASP B 1 29 ? -11.922 -29.828 -28.172 1 78 29 ASP B N 1
ATOM 3005 C CA . ASP B 1 29 ? -11.125 -30.891 -27.578 1 78 29 ASP B CA 1
ATOM 3006 C C . ASP B 1 29 ? -12.016 -32 -27.047 1 78 29 ASP B C 1
ATOM 3008 O O . ASP B 1 29 ? -11.57 -32.844 -26.25 1 78 29 ASP B O 1
ATOM 3012 N N . SER B 1 30 ? -13.25 -31.984 -27.344 1 79.75 30 SER B N 1
ATOM 3013 C CA . SER B 1 30 ? -14.234 -33 -27.062 1 79.75 30 SER B CA 1
ATOM 3014 C C . SER B 1 30 ? -14.766 -32.906 -25.625 1 79.75 30 SER B C 1
ATOM 3016 O O . SER B 1 30 ? -15.492 -33.781 -25.156 1 79.75 30 SER B O 1
ATOM 3018 N N . HIS B 1 31 ? -14.289 -31.844 -25 1 83.81 31 HIS B N 1
ATOM 3019 C CA . HIS B 1 31 ? -14.914 -31.578 -23.719 1 83.81 31 HIS B CA 1
ATOM 3020 C C . HIS B 1 31 ? -16.359 -31.125 -23.891 1 83.81 31 HIS B C 1
ATOM 3022 O O . HIS B 1 31 ? -16.688 -30.453 -24.875 1 83.81 31 HIS B O 1
ATOM 3028 N N . HIS B 1 32 ? -17.188 -31.672 -23.047 1 87.5 32 HIS B N 1
ATOM 3029 C CA . HIS B 1 32 ? -18.594 -31.297 -23.031 1 87.5 32 HIS B CA 1
ATOM 3030 C C . HIS B 1 32 ? -18.984 -30.594 -21.734 1 87.5 32 HIS B C 1
ATOM 3032 O O . HIS B 1 32 ? -18.547 -31 -20.656 1 87.5 32 HIS B O 1
ATOM 3038 N N . GLY B 1 33 ? -19.578 -29.375 -21.938 1 88.81 33 GLY B N 1
ATOM 3039 C CA . GLY B 1 33 ? -20.047 -28.656 -20.766 1 88.81 33 GLY B CA 1
ATOM 3040 C C . GLY B 1 33 ? -21.5 -28.234 -20.844 1 88.81 33 GLY B C 1
ATOM 3041 O O . GLY B 1 33 ? -22.031 -28.031 -21.938 1 88.81 33 GLY B O 1
ATOM 3042 N N . ILE B 1 34 ? -22.234 -28.297 -19.75 1 91.25 34 ILE B N 1
ATOM 3043 C CA . ILE B 1 34 ? -23.594 -27.797 -19.625 1 91.25 34 ILE B CA 1
ATOM 3044 C C . ILE B 1 34 ? -23.625 -26.625 -18.641 1 91.25 34 ILE B C 1
ATOM 3046 O O . ILE B 1 34 ? -23.125 -26.734 -17.531 1 91.25 34 ILE B O 1
ATOM 3050 N N . PHE B 1 35 ? -24.109 -25.578 -19.141 1 90.44 35 PHE B N 1
ATOM 3051 C CA . PHE B 1 35 ? -24.156 -24.359 -18.344 1 90.44 35 PHE B CA 1
ATOM 3052 C C . PHE B 1 35 ? -25.578 -23.859 -18.203 1 90.44 35 PHE B C 1
ATOM 3054 O O . PHE B 1 35 ? -26.297 -23.734 -19.203 1 90.44 35 PHE B O 1
ATOM 3061 N N . PRO B 1 36 ? -26.016 -23.594 -17.016 1 91.75 36 PRO B N 1
ATOM 3062 C CA . PRO B 1 36 ? -27.312 -22.906 -16.891 1 91.75 36 PRO B CA 1
ATOM 3063 C C . PRO B 1 36 ? -27.328 -21.547 -17.578 1 91.75 36 PRO B C 1
ATOM 3065 O O . PRO B 1 36 ? -26.391 -20.766 -17.422 1 91.75 36 PRO B O 1
ATOM 3068 N N . THR B 1 37 ? -28.359 -21.312 -18.328 1 88.38 37 THR B N 1
ATOM 3069 C CA . THR B 1 37 ? -28.438 -20.078 -19.094 1 88.38 37 THR B CA 1
ATOM 3070 C C . THR B 1 37 ? -28.531 -18.875 -18.156 1 88.38 37 THR B C 1
ATOM 3072 O O . THR B 1 37 ? -28.016 -17.797 -18.484 1 88.38 37 THR B O 1
ATOM 3075 N N . ASP B 1 38 ? -29.125 -19.047 -16.984 1 82.62 38 ASP B N 1
ATOM 3076 C CA . ASP B 1 38 ? -29.203 -17.969 -16.016 1 82.62 38 ASP B CA 1
ATOM 3077 C C . ASP B 1 38 ? -27.812 -17.594 -15.5 1 82.62 38 ASP B C 1
ATOM 3079 O O . ASP B 1 38 ? -27.516 -16.422 -15.305 1 82.62 38 ASP B O 1
ATOM 3083 N N . TRP B 1 39 ? -27.047 -18.547 -15.328 1 79.25 39 TRP B N 1
ATOM 3084 C CA . TRP B 1 39 ? -25.672 -18.312 -14.906 1 79.25 39 TRP B CA 1
ATOM 3085 C C . TRP B 1 39 ? -24.906 -17.547 -15.977 1 79.25 39 TRP B C 1
ATOM 3087 O O . TRP B 1 39 ? -24.188 -16.594 -15.664 1 79.25 39 TRP B O 1
ATOM 3097 N N . LEU B 1 40 ? -25.078 -17.953 -17.188 1 80.31 40 LEU B N 1
ATOM 3098 C CA . LEU B 1 40 ? -24.406 -17.297 -18.297 1 80.31 40 LEU B CA 1
ATOM 3099 C C . LEU B 1 40 ? -24.859 -15.844 -18.438 1 80.31 40 LEU B C 1
ATOM 3101 O O . LEU B 1 40 ? -24.047 -14.961 -18.719 1 80.31 40 LEU B O 1
ATOM 3105 N N . ARG B 1 41 ? -26.125 -15.688 -18.219 1 76.94 41 ARG B N 1
ATOM 3106 C CA . ARG B 1 41 ? -26.656 -14.336 -18.297 1 76.94 41 ARG B CA 1
ATOM 3107 C C . ARG B 1 41 ? -26.062 -13.453 -17.203 1 76.94 41 ARG B C 1
ATOM 3109 O O . ARG B 1 41 ? -25.781 -12.273 -17.438 1 76.94 41 ARG B O 1
ATOM 3116 N N . GLY B 1 42 ? -25.844 -14.016 -16.078 1 71.88 42 GLY B N 1
ATOM 3117 C CA . GLY B 1 42 ? -25.266 -13.273 -14.961 1 71.88 42 GLY B CA 1
ATOM 3118 C C . GLY B 1 42 ? -23.781 -12.992 -15.141 1 71.88 42 GLY B C 1
ATOM 3119 O O . GLY B 1 42 ? -23.219 -12.148 -14.438 1 71.88 42 GLY B O 1
ATOM 3120 N N . HIS B 1 43 ? -23.188 -13.641 -16.125 1 74.38 43 HIS B N 1
ATOM 3121 C CA . HIS B 1 43 ? -21.75 -13.5 -16.328 1 74.38 43 HIS B CA 1
ATOM 3122 C C . HIS B 1 43 ? -21.438 -12.961 -17.719 1 74.38 43 HIS B C 1
ATOM 3124 O O . HIS B 1 43 ? -20.344 -13.203 -18.266 1 74.38 43 HIS B O 1
ATOM 3130 N N . ARG B 1 44 ? -22.5 -12.367 -18.234 1 73.12 44 ARG B N 1
ATOM 3131 C CA . ARG B 1 44 ? -22.297 -11.797 -19.562 1 73.12 44 ARG B CA 1
ATOM 3132 C C . ARG B 1 44 ? -21.344 -10.594 -19.5 1 73.12 44 ARG B C 1
ATOM 3134 O O . ARG B 1 44 ? -21.391 -9.812 -18.547 1 73.12 44 ARG B O 1
ATOM 3141 N N . PHE B 1 45 ? -20.484 -10.5 -20.469 1 71.94 45 PHE B N 1
ATOM 3142 C CA . PHE B 1 45 ? -19.453 -9.461 -20.5 1 71.94 45 PHE B CA 1
ATOM 3143 C C . PHE B 1 45 ? -20.078 -8.094 -20.719 1 71.94 45 PHE B C 1
ATOM 3145 O O . PHE B 1 45 ? -19.531 -7.074 -20.297 1 71.94 45 PHE B O 1
ATOM 3152 N N . ASP B 1 46 ? -21.172 -8.055 -21.469 1 64.88 46 ASP B N 1
ATOM 3153 C CA . ASP B 1 46 ? -21.75 -6.77 -21.844 1 64.88 46 ASP B CA 1
ATOM 3154 C C . ASP B 1 46 ? -22.594 -6.188 -20.703 1 64.88 46 ASP B C 1
ATOM 3156 O O . ASP B 1 46 ? -22.953 -5.012 -20.734 1 64.88 46 ASP B O 1
ATOM 3160 N N . GLN B 1 47 ? -23.078 -7.035 -19.781 1 62.78 47 GLN B N 1
ATOM 3161 C CA . GLN B 1 47 ? -23.875 -6.543 -18.672 1 62.78 47 GLN B CA 1
ATOM 3162 C C . GLN B 1 47 ? -23.359 -7.074 -17.328 1 62.78 47 GLN B C 1
ATOM 3164 O O . GLN B 1 47 ? -23.906 -8.023 -16.781 1 62.78 47 GLN B O 1
ATOM 3169 N N . SER B 1 48 ? -22.266 -6.637 -16.906 1 61.72 48 SER B N 1
ATOM 3170 C CA . SER B 1 48 ? -21.594 -7.137 -15.711 1 61.72 48 SER B CA 1
ATOM 3171 C C . SER B 1 48 ? -22.328 -6.699 -14.445 1 61.72 48 SER B C 1
ATOM 3173 O O . SER B 1 48 ? -23 -5.668 -14.438 1 61.72 48 SER B O 1
ATOM 3175 N N . GLN B 1 49 ? -22.438 -7.652 -13.484 1 68.38 49 GLN B N 1
ATOM 3176 C CA . GLN B 1 49 ? -22.938 -7.273 -12.164 1 68.38 49 GLN B CA 1
ATOM 3177 C C . GLN B 1 49 ? -22.125 -6.117 -11.578 1 68.38 49 GLN B C 1
ATOM 3179 O O . GLN B 1 49 ? -20.891 -6.148 -11.602 1 68.38 49 GLN B O 1
ATOM 3184 N N . PRO B 1 50 ? -22.859 -5.148 -11.234 1 75.31 50 PRO B N 1
ATOM 3185 C CA . PRO B 1 50 ? -22.141 -3.994 -10.68 1 75.31 50 PRO B CA 1
ATOM 3186 C C . PRO B 1 50 ? -21.5 -4.293 -9.32 1 75.31 50 PRO B C 1
ATOM 3188 O O . PRO B 1 50 ? -21.938 -5.211 -8.617 1 75.31 50 PRO B O 1
ATOM 3191 N N . ASP B 1 51 ? -20.438 -3.664 -9.016 1 82 51 ASP B N 1
ATOM 3192 C CA . ASP B 1 51 ? -19.891 -3.658 -7.664 1 82 51 ASP B CA 1
ATOM 3193 C C . ASP B 1 51 ? -20.969 -3.279 -6.645 1 82 51 ASP B C 1
ATOM 3195 O O . ASP B 1 51 ? -21.719 -2.324 -6.852 1 82 51 ASP B O 1
ATOM 3199 N N . PRO B 1 52 ? -21.094 -4.078 -5.656 1 83.44 52 PRO B N 1
ATOM 3200 C CA . PRO B 1 52 ? -22.125 -3.822 -4.66 1 83.44 52 PRO B CA 1
ATOM 3201 C C . PRO B 1 52 ? -22.062 -2.402 -4.098 1 83.44 52 PRO B C 1
ATOM 3203 O O . PRO B 1 52 ? -23.078 -1.88 -3.629 1 83.44 52 PRO B O 1
ATOM 3206 N N . ILE B 1 53 ? -20.906 -1.791 -4.125 1 89.25 53 ILE B N 1
ATOM 3207 C CA . ILE B 1 53 ? -20.812 -0.472 -3.512 1 89.25 53 ILE B CA 1
ATOM 3208 C C . ILE B 1 53 ? -20.625 0.59 -4.594 1 89.25 53 ILE B C 1
ATOM 3210 O O . ILE B 1 53 ? -20.172 1.704 -4.305 1 89.25 53 ILE B O 1
ATOM 3214 N N . GLU B 1 54 ? -20.797 0.291 -5.797 1 83.44 54 GLU B N 1
ATOM 3215 C CA . GLU B 1 54 ? -20.594 1.168 -6.949 1 83.44 54 GLU B CA 1
ATOM 3216 C C . GLU B 1 54 ? -21.359 2.479 -6.785 1 83.44 54 GLU B C 1
ATOM 3218 O O . GLU B 1 54 ? -20.938 3.52 -7.289 1 83.44 54 GLU B O 1
ATOM 3223 N N . GLY B 1 55 ? -22.359 2.516 -6.09 1 83.75 55 GLY B N 1
ATOM 3224 C CA . GLY B 1 55 ? -23.156 3.725 -5.914 1 83.75 55 GLY B CA 1
ATOM 3225 C C . GLY B 1 55 ? -22.516 4.727 -4.973 1 83.75 55 GLY B C 1
ATOM 3226 O O . GLY B 1 55 ? -22.891 5.898 -4.953 1 83.75 55 GLY B O 1
ATOM 3227 N N . ASN B 1 56 ? -21.516 4.344 -4.297 1 88.94 56 ASN B N 1
ATOM 3228 C CA . ASN B 1 56 ? -20.828 5.223 -3.354 1 88.94 56 ASN B CA 1
ATOM 3229 C C . ASN B 1 56 ? -19.672 5.949 -4.016 1 88.94 56 ASN B C 1
ATOM 3231 O O . ASN B 1 56 ? -18.844 5.324 -4.691 1 88.94 56 ASN B O 1
ATOM 3235 N N . ARG B 1 57 ? -19.672 7.277 -3.871 1 91 57 ARG B N 1
ATOM 3236 C CA . ARG B 1 57 ? -18.609 8.133 -4.395 1 91 57 ARG B CA 1
ATOM 3237 C C . ARG B 1 57 ? -18.234 9.211 -3.389 1 91 57 ARG B C 1
ATOM 3239 O O . ARG B 1 57 ? -19.016 9.539 -2.492 1 91 57 ARG B O 1
ATOM 3246 N N . PRO B 1 58 ? -17.062 9.734 -3.586 1 94.69 58 PRO B N 1
ATOM 3247 C CA . PRO B 1 58 ? -16.688 10.828 -2.689 1 94.69 58 PRO B CA 1
ATOM 3248 C C . PRO B 1 58 ? -17.641 12.008 -2.752 1 94.69 58 PRO B C 1
ATOM 3250 O O . PRO B 1 58 ? -17.969 12.484 -3.842 1 94.69 58 PRO B O 1
ATOM 3253 N N . HIS B 1 59 ? -18.125 12.383 -1.63 1 97.38 59 HIS B N 1
ATOM 3254 C CA . HIS B 1 59 ? -18.906 13.609 -1.462 1 97.38 59 HIS B CA 1
ATOM 3255 C C . HIS B 1 59 ? -18.016 14.75 -0.973 1 97.38 59 HIS B C 1
ATOM 3257 O O . HIS B 1 59 ? -17.578 14.75 0.175 1 97.38 59 HIS B O 1
ATOM 3263 N N . LEU B 1 60 ? -17.797 15.68 -1.863 1 98.25 60 LEU B N 1
ATOM 3264 C CA . LEU B 1 60 ? -16.922 16.797 -1.553 1 98.25 60 LEU B CA 1
ATOM 3265 C C . LEU B 1 60 ? -17.578 17.766 -0.572 1 98.25 60 LEU B C 1
ATOM 3267 O O . LEU B 1 60 ? -18.781 18 -0.646 1 98.25 60 LEU B O 1
ATOM 3271 N N . TRP B 1 61 ? -16.766 18.344 0.328 1 98.44 61 TRP B N 1
ATOM 3272 C CA . TRP B 1 61 ? -17.391 19.172 1.362 1 98.44 61 TRP B CA 1
ATOM 3273 C C . TRP B 1 61 ? -16.422 20.266 1.817 1 98.44 61 TRP B C 1
ATOM 3275 O O . TRP B 1 61 ? -15.227 20.203 1.569 1 98.44 61 TRP B O 1
ATOM 3285 N N . GLY B 1 62 ? -16.969 21.312 2.363 1 97.56 62 GLY B N 1
ATOM 3286 C CA . GLY B 1 62 ? -16.219 22.422 2.947 1 97.56 62 GLY B CA 1
ATOM 3287 C C . GLY B 1 62 ? -16.359 22.5 4.457 1 97.56 62 GLY B C 1
ATOM 3288 O O . GLY B 1 62 ? -16.453 21.484 5.133 1 97.56 62 GLY B O 1
ATOM 3289 N N . HIS B 1 63 ? -16.312 23.672 5.008 1 96.62 63 HIS B N 1
ATOM 3290 C CA . HIS B 1 63 ? -16.172 23.938 6.434 1 96.62 63 HIS B CA 1
ATOM 3291 C C . HIS B 1 63 ? -17.406 23.453 7.199 1 96.62 63 HIS B C 1
ATOM 3293 O O . HIS B 1 63 ? -17.344 23.234 8.414 1 96.62 63 HIS B O 1
ATOM 3299 N N . ASP B 1 64 ? -18.562 23.188 6.566 1 95.75 64 ASP B N 1
ATOM 3300 C CA . ASP B 1 64 ? -19.828 22.969 7.262 1 95.75 64 ASP B CA 1
ATOM 3301 C C . ASP B 1 64 ? -20.219 21.5 7.219 1 95.75 64 ASP B C 1
ATOM 3303 O O . ASP B 1 64 ? -21.375 21.141 7.5 1 95.75 64 ASP B O 1
ATOM 3307 N N . VAL B 1 65 ? -19.312 20.625 6.871 1 97.38 65 VAL B N 1
ATOM 3308 C CA . VAL B 1 65 ? -19.625 19.219 6.621 1 97.38 65 VAL B CA 1
ATOM 3309 C C . VAL B 1 65 ? -20.297 18.609 7.855 1 97.38 65 VAL B C 1
ATOM 3311 O O . VAL B 1 65 ? -21.219 17.812 7.73 1 97.38 65 VAL B O 1
ATOM 3314 N N . MET B 1 66 ? -19.906 18.969 9.047 1 95.62 66 MET B N 1
ATOM 3315 C CA . MET B 1 66 ? -20.391 18.328 10.273 1 95.62 66 MET B CA 1
ATOM 3316 C C . MET B 1 66 ? -21.781 18.828 10.625 1 95.62 66 MET B C 1
ATOM 3318 O O . MET B 1 66 ? -22.422 18.297 11.531 1 95.62 66 MET B O 1
ATOM 3322 N N . SER B 1 67 ? -22.25 19.844 9.906 1 95.88 67 SER B N 1
ATOM 3323 C CA . SER B 1 67 ? -23.594 20.375 10.117 1 95.88 67 SER B CA 1
ATOM 3324 C C . SER B 1 67 ? -24.547 19.906 9.016 1 95.88 67 SER B C 1
ATOM 3326 O O . SER B 1 67 ? -25.734 20.25 9.023 1 95.88 67 SER B O 1
ATOM 3328 N N . THR B 1 68 ? -24.062 19.188 8.086 1 96.25 68 THR B N 1
ATOM 3329 C CA . THR B 1 68 ? -24.891 18.703 6.977 1 96.25 68 THR B CA 1
ATOM 3330 C C . THR B 1 68 ? -25.562 17.391 7.344 1 96.25 68 THR B C 1
ATOM 3332 O O . THR B 1 68 ? -25.109 16.688 8.25 1 96.25 68 THR B O 1
ATOM 3335 N N . PRO B 1 69 ? -26.594 17.016 6.605 1 95.62 69 PRO B N 1
ATOM 3336 C CA . PRO B 1 69 ? -27.281 15.742 6.863 1 95.62 69 PRO B CA 1
ATOM 3337 C C . PRO B 1 69 ? -26.422 14.531 6.496 1 95.62 69 PRO B C 1
ATOM 3339 O O . PRO B 1 69 ? -26.781 13.398 6.832 1 95.62 69 PRO B O 1
ATOM 3342 N N . HIS B 1 70 ? -25.312 14.75 5.871 1 95.25 70 HIS B N 1
ATOM 3343 C CA . HIS B 1 70 ? -24.453 13.656 5.434 1 95.25 70 HIS B CA 1
ATOM 3344 C C . HIS B 1 70 ? -23.547 13.188 6.562 1 95.25 70 HIS B C 1
ATOM 3346 O O . HIS B 1 70 ? -22.938 12.125 6.465 1 95.25 70 HIS B O 1
ATOM 3352 N N . PHE B 1 71 ? -23.5 13.977 7.637 1 97.69 71 PHE B N 1
ATOM 3353 C CA . PHE B 1 71 ? -22.578 13.664 8.719 1 97.69 71 PHE B CA 1
ATOM 3354 C C . PHE B 1 71 ? -23.328 13.367 10.008 1 97.69 71 PHE B C 1
ATOM 3356 O O . PHE B 1 71 ? -24.312 14.047 10.328 1 97.69 71 PHE B O 1
ATOM 3363 N N . ARG B 1 72 ? -22.938 12.383 10.719 1 97.19 72 ARG B N 1
ATOM 3364 C CA . ARG B 1 72 ? -23.438 12.086 12.055 1 97.19 72 ARG B CA 1
ATOM 3365 C C . ARG B 1 72 ? -22.359 11.383 12.891 1 97.19 72 ARG B C 1
ATOM 3367 O O . ARG B 1 72 ? -21.422 10.812 12.344 1 97.19 72 ARG B O 1
ATOM 3374 N N . MET B 1 73 ? -22.484 11.477 14.18 1 97.12 73 MET B N 1
ATOM 3375 C CA . MET B 1 73 ? -21.609 10.75 15.086 1 97.12 73 MET B CA 1
ATOM 3376 C C . MET B 1 73 ? -22.156 9.367 15.391 1 97.12 73 MET B C 1
ATOM 3378 O O . MET B 1 73 ? -23.375 9.156 15.383 1 97.12 73 MET B O 1
ATOM 3382 N N . PHE B 1 74 ? -21.281 8.438 15.562 1 98.44 74 PHE B N 1
ATOM 3383 C CA . PHE B 1 74 ? -21.656 7.078 15.914 1 98.44 74 PHE B CA 1
ATOM 3384 C C . PHE B 1 74 ? -21.125 6.699 17.297 1 98.44 74 PHE B C 1
ATOM 3386 O O . PHE B 1 74 ? -20.047 7.145 17.688 1 98.44 74 PHE B O 1
ATOM 3393 N N . GLU B 1 75 ? -21.906 5.91 17.969 1 98.5 75 GLU B N 1
ATOM 3394 C CA . GLU B 1 75 ? -21.422 5.34 19.219 1 98.5 75 GLU B CA 1
ATOM 3395 C C . GLU B 1 75 ? -20.5 4.156 18.969 1 98.5 75 GLU B C 1
ATOM 3397 O O . GLU B 1 75 ? -20.812 3.268 18.172 1 98.5 75 GLU B O 1
ATOM 3402 N N . PHE B 1 76 ? -19.344 4.152 19.703 1 98 76 PHE B N 1
ATOM 3403 C CA . PHE B 1 76 ? -18.344 3.096 19.531 1 98 76 PHE B CA 1
ATOM 3404 C C . PHE B 1 76 ? -18.984 1.723 19.734 1 98 76 PHE B C 1
ATOM 3406 O O . PHE B 1 76 ? -18.859 0.848 18.875 1 98 76 PHE B O 1
ATOM 3413 N N . ASP B 1 77 ? -19.719 1.547 20.797 1 97.75 77 ASP B N 1
ATOM 3414 C CA . ASP B 1 77 ? -20.297 0.256 21.141 1 97.75 77 ASP B CA 1
ATOM 3415 C C . ASP B 1 77 ? -21.281 -0.204 20.047 1 97.75 77 ASP B C 1
ATOM 3417 O O . ASP B 1 77 ? -21.328 -1.39 19.719 1 97.75 77 ASP B O 1
ATOM 3421 N N . GLU B 1 78 ? -22 0.702 19.531 1 98.19 78 GLU B N 1
ATOM 3422 C CA . GLU B 1 78 ? -22.953 0.358 18.5 1 98.19 78 GLU B CA 1
ATOM 3423 C C . GLU B 1 78 ? -22.266 -0.17 17.234 1 98.19 78 GLU B C 1
ATOM 3425 O O . GLU B 1 78 ? -22.688 -1.179 16.672 1 98.19 78 GLU B O 1
ATOM 3430 N N . VAL B 1 79 ? -21.234 0.476 16.859 1 98.38 79 VAL B N 1
ATOM 3431 C CA . VAL B 1 79 ? -20.484 0.088 15.672 1 98.38 79 VAL B CA 1
ATOM 3432 C C . VAL B 1 79 ? -19.797 -1.261 15.898 1 98.38 79 VAL B C 1
ATOM 3434 O O . VAL B 1 79 ? -19.703 -2.078 14.984 1 98.38 79 VAL B O 1
ATOM 3437 N N . MET B 1 80 ? -19.375 -1.507 17.141 1 97.75 80 MET B N 1
ATOM 3438 C CA . MET B 1 80 ? -18.672 -2.742 17.469 1 97.75 80 MET B CA 1
ATOM 3439 C C . MET B 1 80 ? -19.625 -3.926 17.516 1 97.75 80 MET B C 1
ATOM 3441 O O . MET B 1 80 ? -19.219 -5.07 17.312 1 97.75 80 MET B O 1
ATOM 3445 N N . GLU B 1 81 ? -20.938 -3.643 17.625 1 97.62 81 GLU B N 1
ATOM 3446 C CA . GLU B 1 81 ? -21.875 -4.738 17.891 1 97.62 81 GLU B CA 1
ATOM 3447 C C . GLU B 1 81 ? -22.859 -4.918 16.734 1 97.62 81 GLU B C 1
ATOM 3449 O O . GLU B 1 81 ? -23.422 -6 16.562 1 97.62 81 GLU B O 1
ATOM 3454 N N . SER B 1 82 ? -23.094 -3.867 15.984 1 97.94 82 SER B N 1
ATOM 3455 C CA . SER B 1 82 ? -24.141 -3.896 14.953 1 97.94 82 SER B CA 1
ATOM 3456 C C . SER B 1 82 ? -23.531 -3.797 13.562 1 97.94 82 SER B C 1
ATOM 3458 O O . SER B 1 82 ? -22.859 -2.812 13.234 1 97.94 82 SER B O 1
ATOM 3460 N N . ASP B 1 83 ? -23.859 -4.805 12.734 1 97.44 83 ASP B N 1
ATOM 3461 C CA . ASP B 1 83 ? -23.375 -4.781 11.359 1 97.44 83 ASP B CA 1
ATOM 3462 C C . ASP B 1 83 ? -23.984 -3.615 10.578 1 97.44 83 ASP B C 1
ATOM 3464 O O . ASP B 1 83 ? -23.328 -3.031 9.711 1 97.44 83 ASP B O 1
ATOM 3468 N N . ASP B 1 84 ? -25.188 -3.266 10.891 1 97.19 84 ASP B N 1
ATOM 3469 C CA . ASP B 1 84 ? -25.828 -2.141 10.227 1 97.19 84 ASP B CA 1
ATOM 3470 C C . ASP B 1 84 ? -25.156 -0.821 10.586 1 97.19 84 ASP B C 1
ATOM 3472 O O . ASP B 1 84 ? -24.891 0.005 9.711 1 97.19 84 ASP B O 1
ATOM 3476 N N . ALA B 1 85 ? -24.891 -0.65 11.844 1 98.25 85 ALA B N 1
ATOM 3477 C CA . ALA B 1 85 ? -24.203 0.56 12.289 1 98.25 85 ALA B CA 1
ATOM 3478 C C . ALA B 1 85 ? -22.797 0.634 11.695 1 98.25 85 ALA B C 1
ATOM 3480 O O . ALA B 1 85 ? -22.328 1.709 11.305 1 98.25 85 ALA B O 1
ATOM 3481 N N . LEU B 1 86 ? -22.172 -0.53 11.648 1 98.62 86 LEU B N 1
ATOM 3482 C CA . LEU B 1 86 ? -20.844 -0.582 11.055 1 98.62 86 LEU B CA 1
ATOM 3483 C C . LEU B 1 86 ? -20.875 -0.169 9.594 1 98.62 86 LEU B C 1
ATOM 3485 O O . LEU B 1 86 ? -20.062 0.634 9.141 1 98.62 86 LEU B O 1
ATOM 3489 N N . TYR B 1 87 ? -21.828 -0.716 8.844 1 98.12 87 TYR B N 1
ATOM 3490 C CA . TYR B 1 87 ? -21.953 -0.366 7.434 1 98.12 87 TYR B CA 1
ATOM 3491 C C . TYR B 1 87 ? -22.156 1.134 7.262 1 98.12 87 TYR B C 1
ATOM 3493 O O . TYR B 1 87 ? -21.531 1.763 6.41 1 98.12 87 TYR B O 1
ATOM 3501 N N . ASP B 1 88 ? -23.031 1.694 8.062 1 98.06 88 ASP B N 1
ATOM 3502 C CA . ASP B 1 88 ? -23.344 3.117 7.949 1 98.06 88 ASP B CA 1
ATOM 3503 C C . ASP B 1 88 ? -22.125 3.973 8.281 1 98.06 88 ASP B C 1
ATOM 3505 O O . ASP B 1 88 ? -21.891 4.996 7.637 1 98.06 88 ASP B O 1
ATOM 3509 N N . TRP B 1 89 ? -21.391 3.588 9.281 1 98.69 89 TRP B N 1
ATOM 3510 C CA . TRP B 1 89 ? -20.172 4.285 9.656 1 98.69 89 TRP B CA 1
ATOM 3511 C C . TRP B 1 89 ? -19.141 4.223 8.531 1 98.69 89 TRP B C 1
ATOM 3513 O O . TRP B 1 89 ? -18.547 5.242 8.172 1 98.69 89 TRP B O 1
ATOM 3523 N N . LEU B 1 90 ? -18.953 3.062 7.945 1 98.56 90 LEU B N 1
ATOM 3524 C CA . LEU B 1 90 ? -18 2.867 6.859 1 98.56 90 LEU B CA 1
ATOM 3525 C C . LEU B 1 90 ? -18.438 3.635 5.613 1 98.56 90 LEU B C 1
ATOM 3527 O O . LEU B 1 90 ? -17.594 4.203 4.906 1 98.56 90 LEU B O 1
ATOM 3531 N N . LYS B 1 91 ? -19.719 3.602 5.379 1 97.94 91 LYS B N 1
ATOM 3532 C CA . LYS B 1 91 ? -20.25 4.32 4.227 1 97.94 91 LYS B CA 1
ATOM 3533 C C . LYS B 1 91 ? -19.984 5.82 4.344 1 97.94 91 LYS B C 1
ATOM 3535 O O . LYS B 1 91 ? -19.578 6.461 3.369 1 97.94 91 LYS B O 1
ATOM 3540 N N . MET B 1 92 ? -20.203 6.344 5.496 1 98.19 92 MET B N 1
ATOM 3541 C CA . MET B 1 92 ? -19.922 7.758 5.719 1 98.19 92 MET B CA 1
ATOM 3542 C C . MET B 1 92 ? -18.422 8.047 5.539 1 98.19 92 MET B C 1
ATOM 3544 O O . MET B 1 92 ? -18.062 9.016 4.879 1 98.19 92 MET B O 1
ATOM 3548 N N . LEU B 1 93 ? -17.609 7.203 6.102 1 98.5 93 LEU B N 1
ATOM 3549 C CA . LEU B 1 93 ? -16.172 7.348 5.953 1 98.5 93 LEU B CA 1
ATOM 3550 C C . LEU B 1 93 ? -15.766 7.297 4.484 1 98.5 93 LEU B C 1
ATOM 3552 O O . LEU B 1 93 ? -14.977 8.125 4.027 1 98.5 93 LEU B O 1
ATOM 3556 N N . PHE B 1 94 ? -16.328 6.352 3.789 1 98 94 PHE B N 1
ATOM 3557 C CA . PHE B 1 94 ? -16.031 6.172 2.375 1 98 94 PHE B CA 1
ATOM 3558 C C . PHE B 1 94 ? -16.438 7.398 1.572 1 98 94 PHE B C 1
ATOM 3560 O O . PHE B 1 94 ? -15.68 7.875 0.723 1 98 94 PHE B O 1
ATOM 3567 N N . ASN B 1 95 ? -17.578 7.953 1.847 1 98.06 95 ASN B N 1
ATOM 3568 C CA . ASN B 1 95 ? -18.141 9.055 1.062 1 98.06 95 ASN B CA 1
ATOM 3569 C C . ASN B 1 95 ? -17.547 10.391 1.468 1 98.06 95 ASN B C 1
ATOM 3571 O O . ASN B 1 95 ? -17.188 11.203 0.609 1 98.06 95 ASN B O 1
ATOM 3575 N N . LEU B 1 96 ? -17.359 10.617 2.758 1 98.56 96 LEU B N 1
ATOM 3576 C CA . LEU B 1 96 ? -16.938 11.93 3.232 1 98.56 96 LEU B CA 1
ATOM 3577 C C . LEU B 1 96 ? -15.43 11.953 3.477 1 98.56 96 LEU B C 1
ATOM 3579 O O . LEU B 1 96 ? -14.828 13.031 3.562 1 98.56 96 LEU B O 1
ATOM 3583 N N . GLY B 1 97 ? -14.82 10.836 3.656 1 98.5 97 GLY B N 1
ATOM 3584 C CA . GLY B 1 97 ? -13.414 10.773 3.996 1 98.5 97 GLY B CA 1
ATOM 3585 C C . GLY B 1 97 ? -13.148 10.969 5.477 1 98.5 97 GLY B C 1
ATOM 3586 O O . GLY B 1 97 ? -11.992 10.922 5.918 1 98.5 97 GLY B O 1
ATOM 3587 N N . ILE B 1 98 ? -14.219 11.203 6.277 1 98.62 98 ILE B N 1
ATOM 3588 C CA . ILE B 1 98 ? -14.078 11.359 7.719 1 98.62 98 ILE B CA 1
ATOM 3589 C C . ILE B 1 98 ? -15.234 10.648 8.422 1 98.62 98 ILE B C 1
ATOM 3591 O O . ILE B 1 98 ? -16.344 10.555 7.875 1 98.62 98 ILE B O 1
ATOM 3595 N N . ALA B 1 99 ? -15.016 10.172 9.562 1 98.44 99 ALA B N 1
ATOM 3596 C CA . ALA B 1 99 ? -16.031 9.594 10.445 1 98.44 99 ALA B CA 1
ATOM 3597 C C . ALA B 1 99 ? -15.57 9.625 11.898 1 98.44 99 ALA B C 1
ATOM 3599 O O . ALA B 1 99 ? -14.367 9.539 12.18 1 98.44 99 ALA B O 1
ATOM 3600 N N . VAL B 1 100 ? -16.484 9.75 12.852 1 98 100 VAL B N 1
ATOM 3601 C CA . VAL B 1 100 ? -16.156 9.875 14.266 1 98 100 VAL B CA 1
ATOM 3602 C C . VAL B 1 100 ? -16.922 8.82 15.07 1 98 100 VAL B C 1
ATOM 3604 O O . VAL B 1 100 ? -18.109 8.594 14.836 1 98 100 VAL B O 1
ATOM 3607 N N . LEU B 1 101 ? -16.25 8.141 15.914 1 98.25 101 LEU B N 1
ATOM 3608 C CA . LEU B 1 101 ? -16.844 7.301 16.953 1 98.25 101 LEU B CA 1
ATOM 3609 C C . LEU B 1 101 ? -16.75 7.98 18.312 1 98.25 101 LEU B C 1
ATOM 3611 O O . LEU B 1 101 ? -15.703 8.516 18.672 1 98.25 101 LEU B O 1
ATOM 3615 N N . LYS B 1 102 ? -17.844 7.938 19.031 1 98 102 LYS B N 1
ATOM 3616 C CA . LYS B 1 102 ? -17.891 8.523 20.375 1 98 102 LYS B CA 1
ATOM 3617 C C . LYS B 1 102 ? -17.812 7.441 21.453 1 98 102 LYS B C 1
ATOM 3619 O O . LYS B 1 102 ? -18.25 6.305 21.234 1 98 102 LYS B O 1
ATOM 3624 N N . ASN B 1 103 ? -17.203 7.781 22.562 1 97.38 103 ASN B N 1
ATOM 3625 C CA . ASN B 1 103 ? -17.234 7.008 23.797 1 97.38 103 ASN B CA 1
ATOM 3626 C C . ASN B 1 103 ? -16.5 5.68 23.641 1 97.38 103 ASN B C 1
ATOM 3628 O O . ASN B 1 103 ? -16.938 4.652 24.156 1 97.38 103 ASN B O 1
ATOM 3632 N N . ALA B 1 104 ? -15.461 5.691 22.875 1 97.31 104 ALA B N 1
ATOM 3633 C CA . ALA B 1 104 ? -14.57 4.535 22.891 1 97.31 104 ALA B CA 1
ATOM 3634 C C . ALA B 1 104 ? -13.789 4.457 24.203 1 97.31 104 ALA B C 1
ATOM 3636 O O . ALA B 1 104 ? -13.336 5.48 24.719 1 97.31 104 ALA B O 1
ATOM 3637 N N . PRO B 1 105 ? -13.672 3.273 24.75 1 95.69 105 PRO B N 1
ATOM 3638 C CA . PRO B 1 105 ? -12.852 3.168 25.953 1 95.69 105 PRO B CA 1
ATOM 3639 C C . PRO B 1 105 ? -11.453 3.756 25.781 1 95.69 105 PRO B C 1
ATOM 3641 O O . PRO B 1 105 ? -10.852 3.615 24.719 1 95.69 105 PRO B O 1
ATOM 3644 N N . ILE B 1 106 ? -10.938 4.34 26.828 1 92.06 106 ILE B N 1
ATOM 3645 C CA . ILE B 1 106 ? -9.672 5.059 26.734 1 92.06 106 ILE B CA 1
ATOM 3646 C C . ILE B 1 106 ? -8.508 4.082 26.891 1 92.06 106 ILE B C 1
ATOM 3648 O O . ILE B 1 106 ? -7.363 4.406 26.562 1 92.06 106 ILE B O 1
ATOM 3652 N N . GLU B 1 107 ? -8.859 2.898 27.469 1 84.31 107 GLU B N 1
ATOM 3653 C CA . GLU B 1 107 ? -7.828 1.885 27.656 1 84.31 107 GLU B CA 1
ATOM 3654 C C . GLU B 1 107 ? -7.117 1.587 26.328 1 84.31 107 GLU B C 1
ATOM 3656 O O . GLU B 1 107 ? -7.66 1.847 25.25 1 84.31 107 GLU B O 1
ATOM 3661 N N . GLN B 1 108 ? -6.02 1.059 26.578 1 71.5 108 GLN B N 1
ATOM 3662 C CA . GLN B 1 108 ? -5.16 0.769 25.422 1 71.5 108 GLN B CA 1
ATOM 3663 C C . GLN B 1 108 ? -5.738 -0.357 24.578 1 71.5 108 GLN B C 1
ATOM 3665 O O . GLN B 1 108 ? -6.551 -1.15 25.062 1 71.5 108 GLN B O 1
ATOM 3670 N N . CYS B 1 109 ? -5.691 -0.373 23.188 1 79 109 CYS B N 1
ATOM 3671 C CA . CYS B 1 109 ? -5.844 -1.472 22.234 1 79 109 CYS B CA 1
ATOM 3672 C C . CYS B 1 109 ? -7.172 -1.374 21.5 1 79 109 CYS B C 1
ATOM 3674 O O . CYS B 1 109 ? -7.559 -2.299 20.781 1 79 109 CYS B O 1
ATOM 3676 N N . GLN B 1 110 ? -7.906 -0.263 21.766 1 88.12 110 GLN B N 1
ATOM 3677 C CA . GLN B 1 110 ? -9.195 -0.173 21.094 1 88.12 110 GLN B CA 1
ATOM 3678 C C . GLN B 1 110 ? -9.016 -0.188 19.578 1 88.12 110 GLN B C 1
ATOM 3680 O O . GLN B 1 110 ? -9.875 -0.689 18.844 1 88.12 110 GLN B O 1
ATOM 3685 N N . GLN B 1 111 ? -7.969 0.312 19.188 1 91.25 111 GLN B N 1
ATOM 3686 C CA . GLN B 1 111 ? -7.707 0.34 17.75 1 91.25 111 GLN B CA 1
ATOM 3687 C C . GLN B 1 111 ? -7.535 -1.07 17.203 1 91.25 111 GLN B C 1
ATOM 3689 O O . GLN B 1 111 ? -7.949 -1.354 16.078 1 91.25 111 GLN B O 1
ATOM 3694 N N . TYR B 1 112 ? -6.977 -1.967 18 1 94.56 112 TYR B N 1
ATOM 3695 C CA . TYR B 1 112 ? -6.891 -3.369 17.609 1 94.56 112 TYR B CA 1
ATOM 3696 C C . TYR B 1 112 ? -8.273 -3.994 17.516 1 94.56 112 TYR B C 1
ATOM 3698 O O . TYR B 1 112 ? -8.562 -4.73 16.562 1 94.56 112 TYR B O 1
ATOM 3706 N N . SER B 1 113 ? -9.086 -3.648 18.516 1 95.62 113 SER B N 1
ATOM 3707 C CA . SER B 1 113 ? -10.445 -4.184 18.5 1 95.62 113 SER B CA 1
ATOM 3708 C C . SER B 1 113 ? -11.219 -3.721 17.281 1 95.62 113 SER B C 1
ATOM 3710 O O . SER B 1 113 ? -11.969 -4.496 16.672 1 95.62 113 SER B O 1
ATOM 3712 N N . LEU B 1 114 ? -11.055 -2.488 16.969 1 97.12 114 LEU B N 1
ATOM 3713 C CA . LEU B 1 114 ? -11.719 -1.951 15.789 1 97.12 114 LEU B CA 1
ATOM 3714 C C . LEU B 1 114 ? -11.203 -2.621 14.523 1 97.12 114 LEU B C 1
ATOM 3716 O O . LEU B 1 114 ? -11.984 -2.943 13.625 1 97.12 114 LEU B O 1
ATOM 3720 N N . GLN B 1 115 ? -9.914 -2.836 14.438 1 97.12 115 GLN B N 1
ATOM 3721 C CA . GLN B 1 115 ? -9.336 -3.523 13.289 1 97.12 115 GLN B CA 1
ATOM 3722 C C . GLN B 1 115 ? -9.898 -4.934 13.148 1 97.12 115 GLN B C 1
ATOM 3724 O O . GLN B 1 115 ? -10.219 -5.375 12.039 1 97.12 115 GLN B O 1
ATOM 3729 N N . LYS B 1 116 ? -10.008 -5.582 14.25 1 96.62 116 LYS B N 1
ATOM 3730 C CA . LYS B 1 116 ? -10.594 -6.922 14.242 1 96.62 116 LYS B CA 1
ATOM 3731 C C . LYS B 1 116 ? -12.031 -6.891 13.75 1 96.62 116 LYS B C 1
ATOM 3733 O O . LYS B 1 116 ? -12.453 -7.77 12.992 1 96.62 116 LYS B O 1
ATOM 3738 N N . ARG B 1 117 ? -12.781 -5.875 14.219 1 97.69 117 ARG B N 1
ATOM 3739 C CA . ARG B 1 117 ? -14.156 -5.672 13.766 1 97.69 117 ARG B CA 1
ATOM 3740 C C . ARG B 1 117 ? -14.203 -5.496 12.25 1 97.69 117 ARG B C 1
ATOM 3742 O O . ARG B 1 117 ? -15.164 -5.914 11.602 1 97.69 117 ARG B O 1
ATOM 3749 N N . LEU B 1 118 ? -13.117 -5.031 11.695 1 97.94 118 LEU B N 1
ATOM 3750 C CA . LEU B 1 118 ? -13.039 -4.766 10.266 1 97.94 118 LEU B CA 1
ATOM 3751 C C . LEU B 1 118 ? -12.453 -5.957 9.523 1 97.94 118 LEU B C 1
ATOM 3753 O O . LEU B 1 118 ? -12.32 -5.926 8.297 1 97.94 118 LEU B O 1
ATOM 3757 N N . GLY B 1 119 ? -12.008 -6.957 10.195 1 97 119 GLY B N 1
ATOM 3758 C CA . GLY B 1 119 ? -11.578 -8.188 9.562 1 97 119 GLY B CA 1
ATOM 3759 C C . GLY B 1 119 ? -10.062 -8.336 9.516 1 97 119 GLY B C 1
ATOM 3760 O O . GLY B 1 119 ? -9.539 -9.141 8.75 1 97 119 GLY B O 1
ATOM 3761 N N . TYR B 1 120 ? -9.367 -7.566 10.297 1 97.06 120 TYR B N 1
ATOM 3762 C CA . TYR B 1 120 ? -7.91 -7.613 10.297 1 97.06 120 TYR B CA 1
ATOM 3763 C C . TYR B 1 120 ? -7.367 -7.773 11.719 1 97.06 120 TYR B C 1
ATOM 3765 O O . TYR B 1 120 ? -7.934 -7.227 12.664 1 97.06 120 TYR B O 1
ATOM 3773 N N . ASP B 1 121 ? -6.223 -8.43 11.828 1 95.25 121 ASP B N 1
ATOM 3774 C CA . ASP B 1 121 ? -5.688 -8.773 13.141 1 95.25 121 ASP B CA 1
ATOM 3775 C C . ASP B 1 121 ? -5.02 -7.57 13.797 1 95.25 121 ASP B C 1
ATOM 3777 O O . ASP B 1 121 ? -4.832 -7.547 15.016 1 95.25 121 ASP B O 1
ATOM 3781 N N . SER B 1 122 ? -4.66 -6.664 13.023 1 96.12 122 SER B N 1
ATOM 3782 C CA . SER B 1 122 ? -3.918 -5.516 13.531 1 96.12 122 SER B CA 1
ATOM 3783 C C . SER B 1 122 ? -3.924 -4.367 12.531 1 96.12 122 SER B C 1
ATOM 3785 O O . SER B 1 122 ? -4.203 -4.566 11.344 1 96.12 122 SER B O 1
ATOM 3787 N N . PRO B 1 123 ? -3.684 -3.133 13.062 1 96.88 123 PRO B N 1
ATOM 3788 C CA . PRO B 1 123 ? -3.314 -2.082 12.109 1 96.88 123 PRO B CA 1
ATOM 3789 C C . PRO B 1 123 ? -2.035 -2.404 11.344 1 96.88 123 PRO B C 1
ATOM 3791 O O . PRO B 1 123 ? -1.351 -3.381 11.656 1 96.88 123 PRO B O 1
ATOM 3794 N N . ALA B 1 124 ? -1.804 -1.704 10.305 1 96.62 124 ALA B N 1
ATOM 3795 C CA . ALA B 1 124 ? -0.612 -1.918 9.492 1 96.62 124 ALA B CA 1
ATOM 3796 C C . ALA B 1 124 ? 0.645 -1.463 10.227 1 96.62 124 ALA B C 1
ATOM 3798 O O . ALA B 1 124 ? 0.637 -0.432 10.906 1 96.62 124 ALA B O 1
ATOM 3799 N N . PRO B 1 125 ? 1.691 -2.186 10.047 1 96.25 125 PRO B N 1
ATOM 3800 C CA . PRO B 1 125 ? 2.951 -1.728 10.641 1 96.25 125 PRO B CA 1
ATOM 3801 C C . PRO B 1 125 ? 3.584 -0.575 9.867 1 96.25 125 PRO B C 1
ATOM 3803 O O . PRO B 1 125 ? 3.365 -0.448 8.656 1 96.25 125 PRO B O 1
ATOM 3806 N N . SER B 1 126 ? 4.332 0.24 10.547 1 94.25 126 SER B N 1
ATOM 3807 C CA . SER B 1 126 ? 5.184 1.28 9.977 1 94.25 126 SER B CA 1
ATOM 3808 C C . SER B 1 126 ? 6.555 1.296 10.641 1 94.25 126 SER B C 1
ATOM 3810 O O . SER B 1 126 ? 6.793 0.561 11.602 1 94.25 126 SER B O 1
ATOM 3812 N N . SER B 1 127 ? 7.426 2.115 10.125 1 93.19 127 SER B N 1
ATOM 3813 C CA . SER B 1 127 ? 8.766 2.191 10.703 1 93.19 127 SER B CA 1
ATOM 3814 C C . SER B 1 127 ? 8.734 2.818 12.094 1 93.19 127 SER B C 1
ATOM 3816 O O . SER B 1 127 ? 9.703 2.723 12.844 1 93.19 127 SER B O 1
ATOM 3818 N N . SER B 1 128 ? 7.602 3.494 12.406 1 91.25 128 SER B N 1
ATOM 3819 C CA . SER B 1 128 ? 7.453 4.098 13.727 1 91.25 128 SER B CA 1
ATOM 3820 C C . SER B 1 128 ? 6.66 3.189 14.664 1 91.25 128 SER B C 1
ATOM 3822 O O . SER B 1 128 ? 6.395 3.555 15.812 1 91.25 128 SER B O 1
ATOM 3824 N N . GLY B 1 129 ? 6.301 2.027 14.18 1 93.56 129 GLY B N 1
ATOM 3825 C CA . GLY B 1 129 ? 5.516 1.103 14.984 1 93.56 129 GLY B CA 1
ATOM 3826 C C . GLY B 1 129 ? 4.094 0.93 14.477 1 93.56 129 GLY B C 1
ATOM 3827 O O . GLY B 1 129 ? 3.725 1.498 13.445 1 93.56 129 GLY B O 1
ATOM 3828 N N . ILE B 1 130 ? 3.363 0.117 15.227 1 95.25 130 ILE B N 1
ATOM 3829 C CA . ILE B 1 130 ? 1.986 -0.174 14.836 1 95.25 130 ILE B CA 1
ATOM 3830 C C . ILE B 1 130 ? 1.054 0.891 15.414 1 95.25 130 ILE B C 1
ATOM 3832 O O . ILE B 1 130 ? 0.235 1.464 14.688 1 95.25 130 ILE B O 1
ATOM 3836 N N . LEU B 1 131 ? 1.223 1.138 16.734 1 94.19 131 LEU B N 1
ATOM 3837 C CA . LEU B 1 131 ? 0.517 2.227 17.391 1 94.19 131 LEU B CA 1
ATOM 3838 C C . LEU B 1 131 ? 1.475 3.359 17.75 1 94.19 131 LEU B C 1
ATOM 3840 O O . LEU B 1 131 ? 2.564 3.117 18.266 1 94.19 131 LEU B O 1
ATOM 3844 N N . ASN B 1 132 ? 1.127 4.527 17.375 1 90.81 132 ASN B N 1
ATOM 3845 C CA . ASN B 1 132 ? 1.934 5.699 17.703 1 90.81 132 ASN B CA 1
ATOM 3846 C C . ASN B 1 132 ? 1.251 6.578 18.734 1 90.81 132 ASN B C 1
ATOM 3848 O O . ASN B 1 132 ? 0.028 6.73 18.734 1 90.81 132 ASN B O 1
ATOM 3852 N N . GLN B 1 133 ? 2.057 7.109 19.578 1 86.25 133 GLN B N 1
ATOM 3853 C CA . GLN B 1 133 ? 1.578 7.988 20.641 1 86.25 133 GLN B CA 1
ATOM 3854 C C . GLN B 1 133 ? 1.972 9.438 20.375 1 86.25 133 GLN B C 1
ATOM 3856 O O . GLN B 1 133 ? 3.158 9.773 20.359 1 86.25 133 GLN B O 1
ATOM 3861 N N . ALA B 1 134 ? 1.054 10.195 20.094 1 79.81 134 ALA B N 1
ATOM 3862 C CA . ALA B 1 134 ? 1.312 11.625 19.953 1 79.81 134 ALA B CA 1
ATOM 3863 C C . ALA B 1 134 ? 1.056 12.367 21.25 1 79.81 134 ALA B C 1
ATOM 3865 O O . ALA B 1 134 ? -0.096 12.625 21.609 1 79.81 134 ALA B O 1
ATOM 3866 N N . LYS B 1 135 ? 2.039 12.586 21.938 1 77.81 135 LYS B N 1
ATOM 3867 C CA . LYS B 1 135 ? 2.016 13.352 23.188 1 77.81 135 LYS B CA 1
ATOM 3868 C C . LYS B 1 135 ? 3.227 14.273 23.281 1 77.81 135 LYS B C 1
ATOM 3870 O O . LYS B 1 135 ? 4.23 14.062 22.609 1 77.81 135 LYS B O 1
ATOM 3875 N N . LEU B 1 136 ? 2.955 15.312 23.984 1 67.06 136 LEU B N 1
ATOM 3876 C CA . LEU B 1 136 ? 4.027 16.297 24.156 1 67.06 136 LEU B CA 1
ATOM 3877 C C . LEU B 1 136 ? 5.289 15.625 24.688 1 67.06 136 LEU B C 1
ATOM 3879 O O . LEU B 1 136 ? 5.219 14.805 25.609 1 67.06 136 LEU B O 1
ATOM 3883 N N . HIS B 1 137 ? 6.262 15.602 23.766 1 65 137 HIS B N 1
ATOM 3884 C CA . HIS B 1 137 ? 7.578 15.164 24.203 1 65 137 HIS B CA 1
ATOM 3885 C C . HIS B 1 137 ? 8.555 16.344 24.266 1 65 137 HIS B C 1
ATOM 3887 O O . HIS B 1 137 ? 8.812 16.984 23.266 1 65 137 HIS B O 1
ATOM 3893 N N . MET B 1 138 ? 8.961 16.828 25.438 1 54.34 138 MET B N 1
ATOM 3894 C CA . MET B 1 138 ? 9.805 18 25.656 1 54.34 138 MET B CA 1
ATOM 3895 C C . MET B 1 138 ? 11.078 17.906 24.828 1 54.34 138 MET B C 1
ATOM 3897 O O . MET B 1 138 ? 11.68 18.922 24.5 1 54.34 138 MET B O 1
ATOM 3901 N N . LYS B 1 139 ? 11.539 16.656 24.438 1 52.06 139 LYS B N 1
ATOM 3902 C CA . LYS B 1 139 ? 12.859 16.547 23.812 1 52.06 139 LYS B CA 1
ATOM 3903 C C . LYS B 1 139 ? 12.75 16.391 22.312 1 52.06 139 LYS B C 1
ATOM 3905 O O . LYS B 1 139 ? 13.766 16.312 21.609 1 52.06 139 LYS B O 1
ATOM 3910 N N . SER B 1 140 ? 11.484 16.516 21.859 1 55.12 140 SER B N 1
ATOM 3911 C CA . SER B 1 140 ? 11.391 16.297 20.422 1 55.12 140 SER B CA 1
ATOM 3912 C C . SER B 1 140 ? 11.148 17.594 19.672 1 55.12 140 SER B C 1
ATOM 3914 O O . SER B 1 140 ? 10.406 18.453 20.156 1 55.12 140 SER B O 1
ATOM 3916 N N . TYR B 1 141 ? 11.914 17.812 18.562 1 53.12 141 TYR B N 1
ATOM 3917 C CA . TYR B 1 141 ? 11.719 18.984 17.719 1 53.12 141 TYR B CA 1
ATOM 3918 C C . TYR B 1 141 ? 10.672 18.719 16.641 1 53.12 141 TYR B C 1
ATOM 3920 O O . TYR B 1 141 ? 10.312 19.625 15.875 1 53.12 141 TYR B O 1
ATOM 3928 N N . HIS B 1 142 ? 10.172 17.469 16.688 1 62.88 142 HIS B N 1
ATOM 3929 C CA . HIS B 1 142 ? 9.133 17.203 15.703 1 62.88 142 HIS B CA 1
ATOM 3930 C C . HIS B 1 142 ? 7.809 17.828 16.125 1 62.88 142 HIS B C 1
ATOM 3932 O O . HIS B 1 142 ? 7.34 17.625 17.25 1 62.88 142 HIS B O 1
ATOM 3938 N N . PRO B 1 143 ? 7.262 18.672 15.203 1 60.28 143 PRO B N 1
ATOM 3939 C CA . PRO B 1 143 ? 6.109 19.5 15.57 1 60.28 143 PRO B CA 1
ATOM 3940 C C . PRO B 1 143 ? 4.977 18.688 16.188 1 60.28 143 PRO B C 1
ATOM 3942 O O . PRO B 1 143 ? 4.195 19.219 16.984 1 60.28 143 PRO B O 1
ATOM 3945 N N . VAL B 1 144 ? 4.906 17.438 15.906 1 62.12 144 VAL B N 1
ATOM 3946 C CA . VAL B 1 144 ? 3.826 16.594 16.422 1 62.12 144 VAL B CA 1
ATOM 3947 C C . VAL B 1 144 ? 3.945 16.469 17.938 1 62.12 144 VAL B C 1
ATOM 3949 O O . VAL B 1 144 ? 2.943 16.281 18.625 1 62.12 144 VAL B O 1
ATOM 3952 N N . TYR B 1 145 ? 5.109 16.781 18.422 1 64.88 145 TYR B N 1
ATOM 3953 C CA . TYR B 1 145 ? 5.363 16.547 19.844 1 64.88 145 TYR B CA 1
ATOM 3954 C C . TYR B 1 145 ? 5.512 17.875 20.594 1 64.88 145 TYR B C 1
ATOM 3956 O O . TYR B 1 145 ? 6.023 17.891 21.703 1 64.88 145 TYR B O 1
ATOM 3964 N N . THR B 1 146 ? 5.082 18.938 19.891 1 67.25 146 THR B N 1
ATOM 3965 C CA . THR B 1 146 ? 5.172 20.25 20.516 1 67.25 146 THR B CA 1
ATOM 3966 C C . THR B 1 146 ? 3.785 20.875 20.656 1 67.25 146 THR B C 1
ATOM 3968 O O . THR B 1 146 ? 2.805 20.359 20.109 1 67.25 146 THR B O 1
ATOM 3971 N N . ALA B 1 147 ? 3.668 21.938 21.328 1 69.81 147 ALA B N 1
ATOM 3972 C CA . ALA B 1 147 ? 2.408 22.656 21.516 1 69.81 147 ALA B CA 1
ATOM 3973 C C . ALA B 1 147 ? 2.135 23.609 20.359 1 69.81 147 ALA B C 1
ATOM 3975 O O . ALA B 1 147 ? 1.043 24.172 20.266 1 69.81 147 ALA B O 1
ATOM 3976 N N . ALA B 1 148 ? 3.053 23.672 19.469 1 73.12 148 ALA B N 1
ATOM 3977 C CA . ALA B 1 148 ? 2.906 24.578 18.328 1 73.12 148 ALA B CA 1
ATOM 3978 C C . ALA B 1 148 ? 1.888 24.031 17.328 1 73.12 148 ALA B C 1
ATOM 3980 O O . ALA B 1 148 ? 1.513 22.859 17.391 1 73.12 148 ALA B O 1
ATOM 3981 N N . SER B 1 149 ? 1.419 24.906 16.625 1 79.44 149 SER B N 1
ATOM 3982 C CA . SER B 1 149 ? 0.486 24.516 15.57 1 79.44 149 SER B CA 1
ATOM 3983 C C . SER B 1 149 ? 1.139 23.562 14.578 1 79.44 149 SER B C 1
ATOM 3985 O O . SER B 1 149 ? 2.342 23.641 14.328 1 79.44 149 SER B O 1
ATOM 3987 N N . LEU B 1 150 ? 0.373 22.609 14.227 1 84.31 150 LEU B N 1
ATOM 3988 C CA . LEU B 1 150 ? 0.783 21.672 13.18 1 84.31 150 LEU B CA 1
ATOM 3989 C C . LEU B 1 150 ? 0.063 21.984 11.867 1 84.31 150 LEU B C 1
ATOM 3991 O O . LEU B 1 150 ? -1.165 22.078 11.836 1 84.31 150 LEU B O 1
ATOM 3995 N N . GLN B 1 151 ? 0.781 22.188 10.82 1 91.25 151 GLN B N 1
ATOM 3996 C CA . GLN B 1 151 ? 0.232 22.547 9.523 1 91.25 151 GLN B CA 1
ATOM 3997 C C . GLN B 1 151 ? -0.575 21.391 8.93 1 91.25 151 GLN B C 1
ATOM 3999 O O . GLN B 1 151 ? -0.341 20.234 9.258 1 91.25 151 GLN B O 1
ATOM 4004 N N . LEU B 1 152 ? -1.499 21.781 8.078 1 96.56 152 LEU B N 1
ATOM 4005 C CA . LEU B 1 152 ? -2.232 20.766 7.328 1 96.56 152 LEU B CA 1
ATOM 4006 C C . LEU B 1 152 ? -1.277 19.875 6.543 1 96.56 152 LEU B C 1
ATOM 4008 O O . LEU B 1 152 ? -0.389 20.375 5.844 1 96.56 152 LEU B O 1
ATOM 4012 N N . HIS B 1 153 ? -1.44 18.609 6.699 1 97.62 153 HIS B N 1
ATOM 4013 C CA . HIS B 1 153 ? -0.551 17.672 6.02 1 97.62 153 HIS B CA 1
ATOM 4014 C C . HIS B 1 153 ? -1.198 16.297 5.883 1 97.62 153 HIS B C 1
ATOM 4016 O O . HIS B 1 153 ? -2.244 16.031 6.484 1 97.62 153 HIS B O 1
ATOM 4022 N N . ASN B 1 154 ? -0.673 15.477 5.031 1 97.81 154 ASN B N 1
ATOM 4023 C CA . ASN B 1 154 ? -0.922 14.039 4.949 1 97.81 154 ASN B CA 1
ATOM 4024 C C . ASN B 1 154 ? 0.214 13.242 5.578 1 97.81 154 ASN B C 1
ATOM 4026 O O . ASN B 1 154 ? 1.386 13.586 5.414 1 97.81 154 ASN B O 1
ATOM 4030 N N . ASP B 1 155 ? -0.139 12.234 6.266 1 96.25 155 ASP B N 1
ATOM 4031 C CA . ASP B 1 155 ? 0.879 11.422 6.922 1 96.25 155 ASP B CA 1
ATOM 4032 C C . ASP B 1 155 ? 1.505 10.43 5.941 1 96.25 155 ASP B C 1
ATOM 4034 O O . ASP B 1 155 ? 0.942 10.164 4.879 1 96.25 155 ASP B O 1
ATOM 4038 N N . LEU B 1 156 ? 2.666 9.969 6.246 1 96.25 156 LEU B N 1
ATOM 4039 C CA . LEU B 1 156 ? 3.385 8.898 5.562 1 96.25 156 LEU B CA 1
ATOM 4040 C C . LEU B 1 156 ? 3.668 9.273 4.113 1 96.25 156 LEU B C 1
ATOM 4042 O O . LEU B 1 156 ? 3.656 8.414 3.229 1 96.25 156 LEU B O 1
ATOM 4046 N N . SER B 1 157 ? 3.867 10.555 3.887 1 96.19 157 SER B N 1
ATOM 4047 C CA . SER B 1 157 ? 4.148 11.031 2.537 1 96.19 157 SER B CA 1
ATOM 4048 C C . SER B 1 157 ? 5.48 10.5 2.025 1 96.19 157 SER B C 1
ATOM 4050 O O . SER B 1 157 ? 5.711 10.445 0.815 1 96.19 157 SER B O 1
ATOM 4052 N N . TYR B 1 158 ? 6.348 10.062 2.92 1 94.88 158 TYR B N 1
ATOM 4053 C CA . TYR B 1 158 ? 7.68 9.57 2.584 1 94.88 158 TYR B CA 1
ATOM 4054 C C . TYR B 1 158 ? 7.641 8.086 2.221 1 94.88 158 TYR B C 1
ATOM 4056 O O . TYR B 1 158 ? 8.656 7.512 1.82 1 94.88 158 TYR B O 1
ATOM 4064 N N . TYR B 1 159 ? 6.492 7.477 2.387 1 94.75 159 TYR B N 1
ATOM 4065 C CA . TYR B 1 159 ? 6.301 6.113 1.903 1 94.75 159 TYR B CA 1
ATOM 4066 C C . TYR B 1 159 ? 5.926 6.105 0.426 1 94.75 159 TYR B C 1
ATOM 4068 O O . TYR B 1 159 ? 5.172 6.965 -0.034 1 94.75 159 TYR B O 1
ATOM 4076 N N . THR B 1 160 ? 6.379 5.152 -0.312 1 89.88 160 THR B N 1
ATOM 4077 C CA . THR B 1 160 ? 5.992 5.023 -1.713 1 89.88 160 THR B CA 1
ATOM 4078 C C . THR B 1 160 ? 4.484 4.832 -1.843 1 89.88 160 THR B C 1
ATOM 4080 O O . THR B 1 160 ? 3.861 5.387 -2.75 1 89.88 160 THR B O 1
ATOM 4083 N N . GLN B 1 161 ? 3.992 4.043 -0.957 1 88.75 161 GLN B N 1
ATOM 4084 C CA . GLN B 1 161 ? 2.545 3.893 -0.854 1 88.75 161 GLN B CA 1
ATOM 4085 C C . GLN B 1 161 ? 2.059 4.211 0.557 1 88.75 161 GLN B C 1
ATOM 4087 O O . GLN B 1 161 ? 2.006 3.328 1.415 1 88.75 161 GLN B O 1
ATOM 4092 N N . ALA B 1 162 ? 1.624 5.387 0.715 1 93.38 162 ALA B N 1
ATOM 4093 C CA . ALA B 1 162 ? 1.114 5.785 2.025 1 93.38 162 ALA B CA 1
ATOM 4094 C C . ALA B 1 162 ? -0.161 5.023 2.373 1 93.38 162 ALA B C 1
ATOM 4096 O O . ALA B 1 162 ? -1 4.773 1.504 1 93.38 162 ALA B O 1
ATOM 4097 N N . LYS B 1 163 ? -0.312 4.668 3.623 1 96.38 163 LYS B N 1
ATOM 4098 C CA . LYS B 1 163 ? -1.553 4.055 4.086 1 96.38 163 LYS B CA 1
ATOM 4099 C C . LYS B 1 163 ? -2.713 5.047 4.027 1 96.38 163 LYS B C 1
ATOM 4101 O O . LYS B 1 163 ? -2.547 6.223 4.352 1 96.38 163 LYS B O 1
ATOM 4106 N N . GLY B 1 164 ? -3.85 4.551 3.639 1 97.12 164 GLY B N 1
ATOM 4107 C CA . GLY B 1 164 ? -4.953 5.461 3.365 1 97.12 164 GLY B CA 1
ATOM 4108 C C . GLY B 1 164 ? -5.918 5.59 4.527 1 97.12 164 GLY B C 1
ATOM 4109 O O . GLY B 1 164 ? -6.652 6.574 4.621 1 97.12 164 GLY B O 1
ATOM 4110 N N . PHE B 1 165 ? -6.012 4.59 5.395 1 98.12 165 PHE B N 1
ATOM 4111 C CA . PHE B 1 165 ? -6.926 4.602 6.531 1 98.12 165 PHE B CA 1
ATOM 4112 C C . PHE B 1 165 ? -6.199 5.012 7.805 1 98.12 165 PHE B C 1
ATOM 4114 O O . PHE B 1 165 ? -5.316 4.293 8.281 1 98.12 165 PHE B O 1
ATOM 4121 N N . GLN B 1 166 ? -6.551 6.117 8.359 1 98 166 GLN B N 1
ATOM 4122 C CA . GLN B 1 166 ? -5.887 6.637 9.555 1 98 166 GLN B CA 1
ATOM 4123 C C . GLN B 1 166 ? -6.887 6.855 10.688 1 98 166 GLN B C 1
ATOM 4125 O O . GLN B 1 166 ? -8.008 7.312 10.453 1 98 166 GLN B O 1
ATOM 4130 N N . LEU B 1 167 ? -6.445 6.559 11.914 1 97.69 167 LEU B N 1
ATOM 4131 C CA . LEU B 1 167 ? -7.277 6.711 13.102 1 97.69 167 LEU B CA 1
ATOM 4132 C C . LEU B 1 167 ? -6.562 7.547 14.164 1 97.69 167 LEU B C 1
ATOM 4134 O O . LEU B 1 167 ? -5.383 7.328 14.438 1 97.69 167 LEU B O 1
ATOM 4138 N N . PHE B 1 168 ? -7.27 8.484 14.727 1 96.25 168 PHE B N 1
ATOM 4139 C CA . PHE B 1 168 ? -6.883 9.1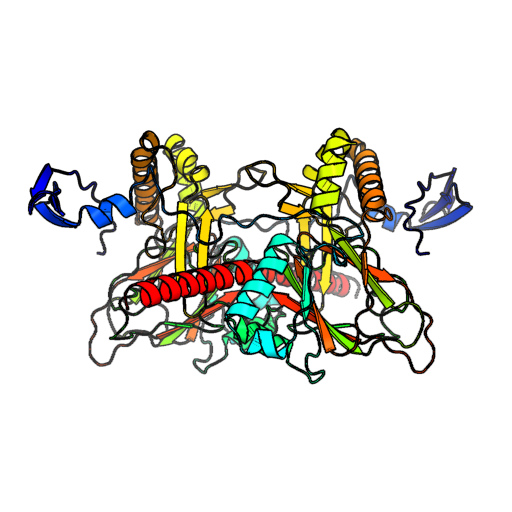8 15.945 1 96.25 168 PHE B CA 1
ATOM 4140 C C . PHE B 1 168 ? -7.793 8.797 17.109 1 96.25 168 PHE B C 1
ATOM 4142 O O . PHE B 1 168 ? -9 9.023 17.062 1 96.25 168 PHE B O 1
ATOM 4149 N N . HIS B 1 169 ? -7.297 8.211 18.062 1 96.88 169 HIS B N 1
ATOM 4150 C CA . HIS B 1 169 ? -8.016 7.973 19.312 1 96.88 169 HIS B CA 1
ATOM 4151 C C . HIS B 1 169 ? -7.578 8.945 20.406 1 96.88 169 HIS B C 1
ATOM 4153 O O . HIS B 1 169 ? -6.43 8.906 20.844 1 96.88 169 HIS B O 1
ATOM 4159 N N . CYS B 1 170 ? -8.477 9.773 20.812 1 95.19 170 CYS B N 1
ATOM 4160 C CA . CYS B 1 170 ? -8.156 10.766 21.828 1 95.19 170 CYS B CA 1
ATOM 4161 C C . CYS B 1 170 ? -8.219 10.156 23.234 1 95.19 170 CYS B C 1
ATOM 4163 O O . CYS B 1 170 ? -9.297 9.812 23.719 1 95.19 170 CYS B O 1
ATOM 4165 N N . LYS B 1 171 ? -7.07 10.07 23.766 1 93.25 171 LYS B N 1
ATOM 4166 C CA . LYS B 1 171 ? -6.977 9.523 25.125 1 93.25 171 LYS B CA 1
ATOM 4167 C C . LYS B 1 171 ? -7.145 10.625 26.172 1 93.25 171 LYS B C 1
ATOM 4169 O O . LYS B 1 171 ? -7.699 10.383 27.234 1 93.25 171 LYS B O 1
ATOM 4174 N N . GLN B 1 172 ? -6.559 11.727 25.812 1 88.5 172 GLN B N 1
ATOM 4175 C CA . GLN B 1 172 ? -6.625 12.922 26.656 1 88.5 172 GLN B CA 1
ATOM 4176 C C . GLN B 1 172 ? -6.609 14.195 25.812 1 88.5 172 GLN B C 1
ATOM 4178 O O . GLN B 1 172 ? -5.902 14.266 24.812 1 88.5 172 GLN B O 1
ATOM 4183 N N . GLN B 1 173 ? -7.414 15.141 26.312 1 86.56 173 GLN B N 1
ATOM 4184 C CA . GLN B 1 173 ? -7.461 16.422 25.609 1 86.56 173 GLN B CA 1
ATOM 4185 C C . GLN B 1 173 ? -7.074 17.578 26.531 1 86.56 173 GLN B C 1
ATOM 4187 O O . GLN B 1 173 ? -7.258 17.484 27.75 1 86.56 173 GLN B O 1
ATOM 4192 N N . VAL B 1 174 ? -6.441 18.5 25.922 1 79.81 174 VAL B N 1
ATOM 4193 C CA . VAL B 1 174 ? -6.062 19.672 26.703 1 79.81 174 VAL B CA 1
ATOM 4194 C C . VAL B 1 174 ? -7.316 20.391 27.203 1 79.81 174 VAL B C 1
ATOM 4196 O O . VAL B 1 174 ? -8.32 20.469 26.5 1 79.81 174 VAL B O 1
ATOM 4199 N N . THR B 1 175 ? -7.047 20.797 28.469 1 77.25 175 THR B N 1
ATOM 4200 C CA . THR B 1 175 ? -8.125 21.594 29.031 1 77.25 175 THR B CA 1
ATOM 4201 C C . THR B 1 175 ? -8.008 23.047 28.594 1 77.25 175 THR B C 1
ATOM 4203 O O . THR B 1 175 ? -6.906 23.594 28.5 1 77.25 175 THR B O 1
ATOM 4206 N N . GLY B 1 176 ? -9.062 23.641 28.062 1 74.56 176 GLY B N 1
ATOM 4207 C CA . GLY B 1 176 ? -9.039 25.031 27.641 1 74.56 176 GLY B CA 1
ATOM 4208 C C . GLY B 1 176 ? -9.023 25.203 26.141 1 74.56 176 GLY B C 1
ATOM 4209 O O . GLY B 1 176 ? -9.547 24.359 25.406 1 74.56 176 GLY B O 1
ATOM 4210 N N . GLY B 1 177 ? -8.344 26.391 25.734 1 75.69 177 GLY B N 1
ATOM 4211 C CA . GLY B 1 177 ? -8.328 26.719 24.328 1 75.69 177 GLY B CA 1
ATOM 4212 C C . GLY B 1 177 ? -7.188 26.062 23.562 1 75.69 177 GLY B C 1
ATOM 4213 O O . GLY B 1 177 ? -6.152 25.734 24.156 1 75.69 177 GLY B O 1
ATOM 4214 N N . GLY B 1 178 ? -7.488 25.797 22.281 1 77.62 178 GLY B N 1
ATOM 4215 C CA . GLY B 1 178 ? -6.461 25.188 21.453 1 77.62 178 GLY B CA 1
ATOM 4216 C C . GLY B 1 178 ? -6.562 23.672 21.391 1 77.62 178 GLY B C 1
ATOM 4217 O O . GLY B 1 178 ? -7.461 23.078 22 1 77.62 178 GLY B O 1
ATOM 4218 N N . GLY B 1 179 ? -5.734 23.031 20.547 1 80.12 179 GLY B N 1
ATOM 4219 C CA . GLY B 1 179 ? -5.684 21.578 20.438 1 80.12 179 GLY B CA 1
ATOM 4220 C C . GLY B 1 179 ? -6.715 21.016 19.469 1 80.12 179 GLY B C 1
ATOM 4221 O O . GLY B 1 179 ? -6.777 19.797 19.266 1 80.12 179 GLY B O 1
ATOM 4222 N N . ASP B 1 180 ? -7.41 21.906 18.875 1 89.19 180 ASP B N 1
ATOM 4223 C CA . ASP B 1 180 ? -8.414 21.484 17.906 1 89.19 180 ASP B CA 1
ATOM 4224 C C . ASP B 1 180 ? -7.754 20.828 16.688 1 89.19 180 ASP B C 1
ATOM 4226 O O . ASP B 1 180 ? -6.707 21.281 16.219 1 89.19 180 ASP B O 1
ATOM 4230 N N . SER B 1 181 ? -8.422 19.797 16.281 1 92.31 181 SER B N 1
ATOM 4231 C CA . SER B 1 181 ? -8.023 19.234 15 1 92.31 181 SER B CA 1
ATOM 4232 C C . SER B 1 181 ? -8.508 20.109 13.844 1 92.31 181 SER B C 1
ATOM 4234 O O . SER B 1 181 ? -9.633 20.609 13.875 1 92.31 181 SER B O 1
ATOM 4236 N N . LEU B 1 182 ? -7.648 20.359 12.961 1 95.5 182 LEU B N 1
ATOM 4237 C CA . LEU B 1 182 ? -7.992 20.984 11.688 1 95.5 182 LEU B CA 1
ATOM 4238 C C . LEU B 1 182 ? -8.102 19.922 10.586 1 95.5 182 LEU B C 1
ATOM 4240 O O . LEU B 1 182 ? -7.258 19.031 10.484 1 95.5 182 LEU B O 1
ATOM 4244 N N . LEU B 1 183 ? -9.195 20 9.828 1 98.06 183 LEU B N 1
ATOM 4245 C CA . LEU B 1 183 ? -9.398 19.078 8.719 1 98.06 183 LEU B CA 1
ATOM 4246 C C . LEU B 1 183 ? -9.781 19.828 7.449 1 98.06 183 LEU B C 1
ATOM 4248 O O . LEU B 1 183 ? -10.531 20.797 7.504 1 98.06 183 LEU B O 1
ATOM 4252 N N . ALA B 1 184 ? -9.281 19.422 6.359 1 98.69 184 ALA B N 1
ATOM 4253 C CA . ALA B 1 184 ? -9.656 19.953 5.055 1 98.69 184 ALA B CA 1
ATOM 4254 C C . ALA B 1 184 ? -9.828 18.844 4.027 1 98.69 184 ALA B C 1
ATOM 4256 O O . ALA B 1 184 ? -9.023 17.906 3.979 1 98.69 184 ALA B O 1
ATOM 4257 N N . ASP B 1 185 ? -10.898 18.906 3.24 1 98.81 185 ASP B N 1
ATOM 4258 C CA . ASP B 1 185 ? -11.109 17.969 2.139 1 98.81 185 ASP B CA 1
ATOM 4259 C C . ASP B 1 185 ? -10.242 18.328 0.934 1 98.81 185 ASP B C 1
ATOM 4261 O O . ASP B 1 185 ? -10.625 19.188 0.131 1 98.81 185 ASP B O 1
ATOM 4265 N N . GLY B 1 186 ? -9.148 17.656 0.809 1 98.88 186 GLY B N 1
ATOM 4266 C CA . GLY B 1 186 ? -8.211 17.938 -0.269 1 98.88 186 GLY B CA 1
ATOM 4267 C C . GLY B 1 186 ? -8.82 17.75 -1.647 1 98.88 186 GLY B C 1
ATOM 4268 O O . GLY B 1 186 ? -8.43 18.438 -2.598 1 98.88 186 GLY B O 1
ATOM 4269 N N . PHE B 1 187 ? -9.75 16.797 -1.83 1 98.81 187 PHE B N 1
ATOM 4270 C CA . PHE B 1 187 ? -10.398 16.578 -3.115 1 98.81 187 PHE B CA 1
ATOM 4271 C C . PHE B 1 187 ? -11.25 17.781 -3.514 1 98.81 187 PHE B C 1
ATOM 4273 O O . PHE B 1 187 ? -11.211 18.219 -4.66 1 98.81 187 PHE B O 1
ATOM 4280 N N . LYS B 1 188 ? -11.992 18.297 -2.568 1 98.75 188 LYS B N 1
ATOM 4281 C CA . LYS B 1 188 ? -12.805 19.484 -2.828 1 98.75 188 LYS B CA 1
ATOM 4282 C C . LYS B 1 188 ? -11.945 20.656 -3.266 1 98.75 188 LYS B C 1
ATOM 4284 O O . LYS B 1 188 ? -12.219 21.297 -4.285 1 98.75 188 LYS B O 1
ATOM 4289 N N . VAL B 1 189 ? -10.93 20.891 -2.51 1 98.81 189 VAL B N 1
ATOM 4290 C CA . VAL B 1 189 ? -10.07 22.031 -2.785 1 98.81 189 VAL B CA 1
ATOM 4291 C C . VAL B 1 189 ? -9.359 21.844 -4.125 1 98.81 189 VAL B C 1
ATOM 4293 O O . VAL B 1 189 ? -9.195 22.797 -4.891 1 98.81 189 VAL B O 1
ATOM 4296 N N . ALA B 1 190 ? -8.938 20.641 -4.41 1 98.88 190 ALA B N 1
ATOM 4297 C CA . ALA B 1 190 ? -8.273 20.344 -5.68 1 98.88 190 ALA B CA 1
ATOM 4298 C C . ALA B 1 190 ? -9.211 20.609 -6.859 1 98.88 190 ALA B C 1
ATOM 4300 O O . ALA B 1 190 ? -8.789 21.172 -7.875 1 98.88 190 ALA B O 1
ATOM 4301 N N . GLU B 1 191 ? -10.438 20.188 -6.723 1 98.5 191 GLU B N 1
ATOM 4302 C CA . GLU B 1 191 ? -11.391 20.422 -7.805 1 98.5 191 GLU B CA 1
ATOM 4303 C C . GLU B 1 191 ? -11.664 21.906 -7.996 1 98.5 191 GLU B C 1
ATOM 4305 O O . GLU B 1 191 ? -11.75 22.391 -9.125 1 98.5 191 GLU B O 1
ATOM 4310 N N . ASP B 1 192 ? -11.812 22.625 -6.918 1 98.56 192 ASP B N 1
ATOM 4311 C CA . ASP B 1 192 ? -11.938 24.078 -7.016 1 98.56 192 ASP B CA 1
ATOM 4312 C C . ASP B 1 192 ? -10.711 24.688 -7.688 1 98.56 192 ASP B C 1
ATOM 4314 O O . ASP B 1 192 ? -10.836 25.594 -8.516 1 98.56 192 ASP B O 1
ATOM 4318 N N . PHE B 1 193 ? -9.578 24.203 -7.266 1 98.69 193 PHE B N 1
ATOM 4319 C CA . PHE B 1 193 ? -8.312 24.703 -7.789 1 98.69 193 PHE B CA 1
ATOM 4320 C C . PHE B 1 193 ? -8.211 24.453 -9.289 1 98.69 193 PHE B C 1
ATOM 4322 O O . PHE B 1 193 ? -7.734 25.312 -10.031 1 98.69 193 PHE B O 1
ATOM 4329 N N . ARG B 1 194 ? -8.648 23.266 -9.727 1 98.5 194 ARG B N 1
ATOM 4330 C CA . ARG B 1 194 ? -8.68 22.906 -11.141 1 98.5 194 ARG B CA 1
ATOM 4331 C C . ARG B 1 194 ? -9.453 23.938 -11.953 1 98.5 194 ARG B C 1
ATOM 4333 O O . ARG B 1 194 ? -9.047 24.297 -13.055 1 98.5 194 ARG B O 1
ATOM 4340 N N . CYS B 1 195 ? -10.508 24.5 -11.445 1 98.06 195 CYS B N 1
ATOM 4341 C CA . CYS B 1 195 ? -11.375 25.469 -12.117 1 98.06 195 CYS B CA 1
ATOM 4342 C C . CYS B 1 195 ? -10.789 26.875 -12.031 1 98.06 195 CYS B C 1
ATOM 4344 O O . CYS B 1 195 ? -10.758 27.609 -13.023 1 98.06 195 CYS B O 1
ATOM 4346 N N . GLN B 1 196 ? -10.234 27.25 -10.906 1 97.88 196 GLN B N 1
ATOM 4347 C CA . GLN B 1 196 ? -9.828 28.625 -10.633 1 97.88 196 GLN B CA 1
ATOM 4348 C C . GLN B 1 196 ? -8.453 28.922 -11.227 1 97.88 196 GLN B C 1
ATOM 4350 O O . GLN B 1 196 ? -8.188 30.047 -11.664 1 97.88 196 GLN B O 1
ATOM 4355 N N . ASN B 1 197 ? -7.578 27.922 -11.172 1 97.88 197 ASN B N 1
ATOM 4356 C CA . ASN B 1 197 ? -6.215 28.078 -11.664 1 97.88 197 ASN B CA 1
ATOM 4357 C C . ASN B 1 197 ? -5.727 26.828 -12.391 1 97.88 197 ASN B C 1
ATOM 4359 O O . ASN B 1 197 ? -4.828 26.141 -11.914 1 97.88 197 ASN B O 1
ATOM 4363 N N . PRO B 1 198 ? -6.223 26.625 -13.586 1 98.12 198 PRO B N 1
ATOM 4364 C CA . PRO B 1 198 ? -5.926 25.391 -14.312 1 98.12 198 PRO B CA 1
ATOM 4365 C C . PRO B 1 198 ? -4.434 25.188 -14.562 1 98.12 198 PRO B C 1
ATOM 4367 O O . PRO B 1 198 ? -3.947 24.062 -14.57 1 98.12 198 PRO B O 1
ATOM 4370 N N . GLU B 1 199 ? -3.699 26.234 -14.734 1 97.81 199 GLU B N 1
ATOM 4371 C CA . GLU B 1 199 ? -2.268 26.109 -14.984 1 97.81 199 GLU B CA 1
ATOM 4372 C C . GLU B 1 199 ? -1.529 25.625 -13.742 1 97.81 199 GLU B C 1
ATOM 4374 O O . GLU B 1 199 ? -0.732 24.688 -13.82 1 97.81 199 GLU B O 1
ATOM 4379 N N . SER B 1 200 ? -1.796 26.219 -12.617 1 98 200 SER B N 1
ATOM 4380 C CA . SER B 1 200 ? -1.178 25.781 -11.359 1 98 200 SER B CA 1
ATOM 4381 C C . SER B 1 200 ? -1.603 24.375 -10.992 1 98 200 SER B C 1
ATOM 4383 O O . SER B 1 200 ? -0.806 23.594 -10.453 1 98 200 SER B O 1
ATOM 4385 N N . PHE B 1 201 ? -2.908 24.125 -11.344 1 98.56 201 PHE B N 1
ATOM 4386 C CA . PHE B 1 201 ? -3.395 22.766 -11.117 1 98.56 201 PHE B CA 1
ATOM 4387 C C . PHE B 1 201 ? -2.574 21.766 -11.922 1 98.56 201 PHE B C 1
ATOM 4389 O O . PHE B 1 201 ? -2.111 20.75 -11.375 1 98.56 201 PHE B O 1
ATOM 4396 N N . ARG B 1 202 ? -2.322 22.078 -13.102 1 98 202 ARG B N 1
ATOM 4397 C CA . ARG B 1 202 ? -1.544 21.203 -13.969 1 98 202 ARG B CA 1
ATOM 4398 C C . ARG B 1 202 ? -0.122 21.031 -13.445 1 98 202 ARG B C 1
ATOM 4400 O O . ARG B 1 202 ? 0.432 19.922 -13.484 1 98 202 ARG B O 1
ATOM 4407 N N . ILE B 1 203 ? 0.424 22.031 -12.953 1 97.31 203 ILE B N 1
ATOM 4408 C CA . ILE B 1 203 ? 1.776 21.984 -12.414 1 97.31 203 ILE B CA 1
ATOM 4409 C C . ILE B 1 203 ? 1.826 21.016 -11.234 1 97.31 203 ILE B C 1
ATOM 4411 O O . ILE B 1 203 ? 2.725 20.172 -11.156 1 97.31 203 ILE B O 1
ATOM 4415 N N . LEU B 1 204 ? 0.843 21.047 -10.367 1 98.06 204 LEU B N 1
ATOM 4416 C CA . LEU B 1 204 ? 0.837 20.234 -9.156 1 98.06 204 LEU B CA 1
ATOM 4417 C C . LEU B 1 204 ? 0.502 18.781 -9.477 1 98.06 204 LEU B C 1
ATOM 4419 O O . LEU B 1 204 ? 0.712 17.891 -8.648 1 98.06 204 LEU B O 1
ATOM 4423 N N . THR B 1 205 ? -0.045 18.516 -10.703 1 97.56 205 THR B N 1
ATOM 4424 C CA . THR B 1 205 ? -0.354 17.156 -11.102 1 97.56 205 THR B CA 1
ATOM 4425 C C . THR B 1 205 ? 0.82 16.531 -11.844 1 97.56 205 THR B C 1
ATOM 4427 O O . THR B 1 205 ? 0.792 15.336 -12.172 1 97.56 205 THR B O 1
ATOM 4430 N N . ARG B 1 206 ? 1.901 17.281 -12 1 93.94 206 ARG B N 1
ATOM 4431 C CA . ARG B 1 206 ? 2.965 16.781 -12.867 1 93.94 206 ARG B CA 1
ATOM 4432 C C . ARG B 1 206 ? 4.293 16.719 -12.125 1 93.94 206 ARG B C 1
ATOM 4434 O O . ARG B 1 206 ? 5.086 15.805 -12.336 1 93.94 206 ARG B O 1
ATOM 4441 N N . ILE B 1 207 ? 4.516 17.625 -11.266 1 92.19 207 ILE B N 1
ATOM 4442 C CA . ILE B 1 207 ? 5.812 17.75 -10.609 1 92.19 207 ILE B CA 1
ATOM 4443 C C . ILE B 1 207 ? 5.926 16.719 -9.492 1 92.19 207 ILE B C 1
ATOM 4445 O O . ILE B 1 207 ? 5.094 16.688 -8.586 1 92.19 207 ILE B O 1
ATOM 4449 N N . PRO B 1 208 ? 6.898 15.922 -9.57 1 91.44 208 PRO B N 1
ATOM 4450 C CA . PRO B 1 208 ? 7.105 14.969 -8.477 1 91.44 208 PRO B CA 1
ATOM 4451 C C . PRO B 1 208 ? 7.895 15.57 -7.316 1 91.44 208 PRO B C 1
ATOM 4453 O O . PRO B 1 208 ? 9.117 15.688 -7.395 1 91.44 208 PRO B O 1
ATOM 4456 N N . TRP B 1 209 ? 7.242 15.867 -6.293 1 93.25 209 TRP B N 1
ATOM 4457 C CA . TRP B 1 209 ? 7.895 16.328 -5.074 1 93.25 209 TRP B CA 1
ATOM 4458 C C . TRP B 1 209 ? 8.523 15.172 -4.309 1 93.25 209 TRP B C 1
ATOM 4460 O O . TRP B 1 209 ? 8 14.055 -4.324 1 93.25 209 TRP B O 1
ATOM 4470 N N . GLU B 1 210 ? 9.633 15.461 -3.74 1 91.88 210 GLU B N 1
ATOM 4471 C CA . GLU B 1 210 ? 10.328 14.43 -2.979 1 91.88 210 GLU B CA 1
ATOM 4472 C C . GLU B 1 210 ? 10.07 14.57 -1.482 1 91.88 210 GLU B C 1
ATOM 4474 O O . GLU B 1 210 ? 10.094 15.688 -0.95 1 91.88 210 GLU B O 1
ATOM 4479 N N . TYR B 1 211 ? 9.773 13.461 -0.855 1 94.56 211 TYR B N 1
ATOM 4480 C CA . TYR B 1 211 ? 9.586 13.367 0.588 1 94.56 211 TYR B CA 1
ATOM 4481 C C . TYR B 1 211 ? 10.547 12.352 1.196 1 94.56 211 TYR B C 1
ATOM 4483 O O . TYR B 1 211 ? 10.773 11.281 0.629 1 94.56 211 TYR B O 1
ATOM 4491 N N . LYS B 1 212 ? 11.172 12.703 2.316 1 92.5 212 LYS B N 1
ATOM 4492 C CA . LYS B 1 212 ? 12.164 11.836 2.941 1 92.5 212 LYS B CA 1
ATOM 4493 C C . LYS B 1 212 ? 12.078 11.914 4.461 1 92.5 212 LYS B C 1
ATOM 4495 O O . LYS B 1 212 ? 11.781 12.969 5.02 1 92.5 212 LYS B O 1
ATOM 4500 N N . LEU B 1 213 ? 12.336 10.805 5.074 1 93 213 LEU B N 1
ATOM 4501 C CA . LEU B 1 213 ? 12.383 10.781 6.531 1 93 213 LEU B CA 1
ATOM 4502 C C . LEU B 1 213 ? 13.18 9.578 7.027 1 93 213 LEU B C 1
ATOM 4504 O O . LEU B 1 213 ? 12.945 8.445 6.582 1 93 213 LEU B O 1
ATOM 4508 N N . ALA B 1 214 ? 14.125 9.836 7.82 1 92.44 214 ALA B N 1
ATOM 4509 C CA . ALA B 1 214 ? 14.836 8.773 8.523 1 92.44 214 ALA B CA 1
ATOM 4510 C C . ALA B 1 214 ? 14.141 8.422 9.836 1 92.44 214 ALA B C 1
ATOM 4512 O O . ALA B 1 214 ? 13.922 9.297 10.68 1 92.44 214 ALA B O 1
ATOM 4513 N N . ILE B 1 215 ? 13.789 7.203 9.977 1 92.19 215 ILE B N 1
ATOM 4514 C CA . ILE B 1 215 ? 13.141 6.734 11.195 1 92.19 215 ILE B CA 1
ATOM 4515 C C . ILE B 1 215 ? 13.789 5.434 11.664 1 92.19 215 ILE B C 1
ATOM 4517 O O . ILE B 1 215 ? 13.617 4.387 11.039 1 92.19 215 ILE B O 1
ATOM 4521 N N . ASP B 1 216 ? 14.453 5.5 12.75 1 91.81 216 ASP B N 1
ATOM 4522 C CA . ASP B 1 216 ? 15.094 4.34 13.359 1 91.81 216 ASP B CA 1
ATOM 4523 C C . ASP B 1 216 ? 15.969 3.607 12.344 1 91.81 216 ASP B C 1
ATOM 4525 O O . ASP B 1 216 ? 17.016 4.117 11.938 1 91.81 216 ASP B O 1
ATOM 4529 N N . LYS B 1 217 ? 15.516 2.469 11.852 1 95.56 217 LYS B N 1
ATOM 4530 C CA . LYS B 1 217 ? 16.344 1.614 11.008 1 95.56 217 LYS B CA 1
ATOM 4531 C C . LYS B 1 217 ? 16.094 1.891 9.531 1 95.56 217 LYS B C 1
ATOM 4533 O O . LYS B 1 217 ? 16.703 1.25 8.664 1 95.56 217 LYS B O 1
ATOM 4538 N N . ASN B 1 218 ? 15.305 2.863 9.258 1 96.44 218 ASN B N 1
ATOM 4539 C CA . ASN B 1 218 ? 14.875 3.039 7.871 1 96.44 218 ASN B CA 1
ATOM 4540 C C . ASN B 1 218 ? 15.07 4.48 7.402 1 96.44 218 ASN B C 1
ATOM 4542 O O . ASN B 1 218 ? 14.922 5.418 8.188 1 96.44 218 ASN B O 1
ATOM 4546 N N . TYR B 1 219 ? 15.461 4.625 6.23 1 95.94 219 TYR B N 1
ATOM 4547 C CA . TYR B 1 219 ? 15.484 5.898 5.516 1 95.94 219 TYR B CA 1
ATOM 4548 C C . TYR B 1 219 ? 14.547 5.863 4.316 1 95.94 219 TYR B C 1
ATOM 4550 O O . TYR B 1 219 ? 14.875 5.273 3.281 1 95.94 219 TYR B O 1
ATOM 4558 N N . HIS B 1 220 ? 13.43 6.543 4.453 1 95.31 220 HIS B N 1
ATOM 4559 C CA . HIS B 1 220 ? 12.375 6.488 3.449 1 95.31 220 HIS B CA 1
ATOM 4560 C C . HIS B 1 220 ? 12.5 7.641 2.455 1 95.31 220 HIS B C 1
ATOM 4562 O O . HIS B 1 220 ? 12.82 8.766 2.84 1 95.31 220 HIS B O 1
ATOM 4568 N N . VAL B 1 221 ? 12.312 7.336 1.23 1 93.25 221 VAL B N 1
ATOM 4569 C CA . VAL B 1 221 ? 12.273 8.328 0.159 1 93.25 221 VAL B CA 1
ATOM 4570 C C . VAL B 1 221 ? 11.141 7.996 -0.81 1 93.25 221 VAL B C 1
ATOM 4572 O O . VAL B 1 221 ? 11.008 6.852 -1.246 1 93.25 221 VAL B O 1
ATOM 4575 N N . ALA B 1 222 ? 10.375 8.93 -1.096 1 93.38 222 ALA B N 1
ATOM 4576 C CA . ALA B 1 222 ? 9.305 8.773 -2.076 1 93.38 222 ALA B CA 1
ATOM 4577 C C . ALA B 1 222 ? 9.125 10.039 -2.908 1 93.38 222 ALA B C 1
ATOM 4579 O O . ALA B 1 222 ? 9.445 11.141 -2.449 1 93.38 222 ALA B O 1
ATOM 4580 N N . ARG B 1 223 ? 8.703 9.883 -4.09 1 91.38 223 ARG B N 1
ATOM 4581 C CA . ARG B 1 223 ? 8.383 10.992 -4.977 1 91.38 223 ARG B CA 1
ATOM 4582 C C . ARG B 1 223 ? 6.945 10.898 -5.48 1 91.38 223 ARG B C 1
ATOM 4584 O O . ARG B 1 223 ? 6.492 9.82 -5.871 1 91.38 223 ARG B O 1
ATOM 4591 N N . ARG B 1 224 ? 6.277 12.023 -5.418 1 93.25 224 ARG B N 1
ATOM 4592 C CA . ARG B 1 224 ? 4.898 12.016 -5.902 1 93.25 224 ARG B CA 1
ATOM 4593 C C . ARG B 1 224 ? 4.398 13.438 -6.137 1 93.25 224 ARG B C 1
ATOM 4595 O O . ARG B 1 224 ? 4.926 14.391 -5.566 1 93.25 224 ARG B O 1
ATOM 4602 N N . GLU B 1 225 ? 3.361 13.531 -6.918 1 95.94 225 GLU B N 1
ATOM 4603 C CA . GLU B 1 225 ? 2.693 14.805 -7.152 1 95.94 225 GLU B CA 1
ATOM 4604 C C . GLU B 1 225 ? 1.847 15.211 -5.949 1 95.94 225 GLU B C 1
ATOM 4606 O O . GLU B 1 225 ? 1.466 14.367 -5.137 1 95.94 225 GLU B O 1
ATOM 4611 N N . VAL B 1 226 ? 1.612 16.453 -5.871 1 97.94 226 VAL B N 1
ATOM 4612 C CA . VAL B 1 226 ? 0.732 16.969 -4.82 1 97.94 226 VAL B CA 1
ATOM 4613 C C . VAL B 1 226 ? -0.699 16.5 -5.078 1 97.94 226 VAL B C 1
ATOM 4615 O O . VAL B 1 226 ? -1.399 16.078 -4.152 1 97.94 226 VAL B O 1
ATOM 4618 N N . ILE B 1 227 ? -1.082 16.625 -6.34 1 98.69 227 ILE B N 1
ATOM 4619 C CA . ILE B 1 227 ? -2.398 16.172 -6.77 1 98.69 227 ILE B CA 1
ATOM 4620 C C . ILE B 1 227 ? -2.248 15.016 -7.762 1 98.69 227 ILE B C 1
ATOM 4622 O O . ILE B 1 227 ? -1.717 15.203 -8.859 1 98.69 227 ILE B O 1
ATOM 4626 N N . ARG B 1 228 ? -2.732 13.906 -7.398 1 97.38 228 ARG B N 1
ATOM 4627 C CA . ARG B 1 228 ? -2.674 12.758 -8.297 1 97.38 228 ARG B CA 1
ATOM 4628 C C . ARG B 1 228 ? -4.027 12.5 -8.953 1 97.38 228 ARG B C 1
ATOM 4630 O O . ARG B 1 228 ? -5.062 12.555 -8.289 1 97.38 228 ARG B O 1
ATOM 4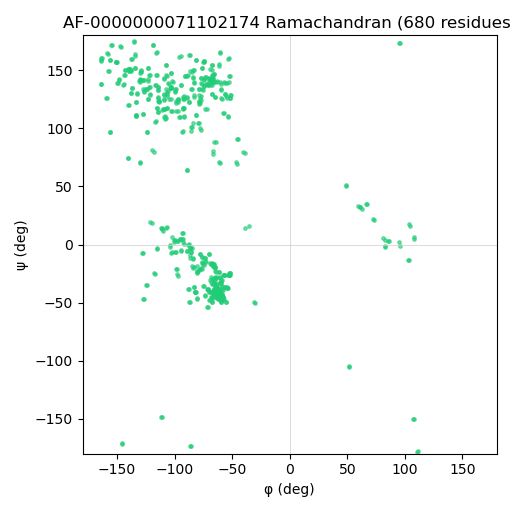637 N N . LEU B 1 229 ? -3.984 12.258 -10.211 1 96.19 229 LEU B N 1
ATOM 4638 C CA . LEU B 1 229 ? -5.184 11.922 -10.969 1 96.19 229 LEU B CA 1
ATOM 4639 C C . LEU B 1 229 ? -5.195 10.445 -11.344 1 96.19 229 LEU B C 1
ATOM 4641 O O . LEU B 1 229 ? -4.137 9.844 -11.547 1 96.19 229 LEU B O 1
ATOM 4645 N N . ASP B 1 230 ? -6.359 9.875 -11.367 1 89.94 230 ASP B N 1
ATOM 4646 C CA . ASP B 1 230 ? -6.48 8.516 -11.859 1 89.94 230 ASP B CA 1
ATOM 4647 C C . ASP B 1 230 ? -6.652 8.492 -13.383 1 89.94 230 ASP B C 1
ATOM 4649 O O . ASP B 1 230 ? -6.477 9.516 -14.039 1 89.94 230 ASP B O 1
ATOM 4653 N N . THR B 1 231 ? -6.902 7.324 -13.953 1 82.19 231 THR B N 1
ATOM 4654 C CA . THR B 1 231 ? -6.98 7.148 -15.398 1 82.19 231 THR B CA 1
ATOM 4655 C C . THR B 1 231 ? -8.156 7.934 -15.977 1 82.19 231 THR B C 1
ATOM 4657 O O . THR B 1 231 ? -8.164 8.266 -17.156 1 82.19 231 THR B O 1
ATOM 4660 N N . ASP B 1 232 ? -9.172 8.234 -15.148 1 87.06 232 ASP B N 1
ATOM 4661 C CA . ASP B 1 232 ? -10.336 9 -15.586 1 87.06 232 ASP B CA 1
ATOM 4662 C C . ASP B 1 232 ? -10.141 10.484 -15.312 1 87.06 232 ASP B C 1
ATOM 4664 O O . ASP B 1 232 ? -11.102 11.266 -15.391 1 87.06 232 ASP B O 1
ATOM 4668 N N . GLU B 1 233 ? -8.969 10.867 -14.828 1 93.25 233 GLU B N 1
ATOM 4669 C CA . GLU B 1 233 ? -8.602 12.258 -14.57 1 93.25 233 GLU B CA 1
ATOM 4670 C C . GLU B 1 233 ? -9.312 12.805 -13.336 1 93.25 233 GLU B C 1
ATOM 4672 O O . GLU B 1 233 ? -9.508 14.016 -13.211 1 93.25 233 GLU B O 1
ATOM 4677 N N . GLU B 1 234 ? -9.719 11.883 -12.555 1 95.25 234 GLU B N 1
ATOM 4678 C CA . GLU B 1 234 ? -10.289 12.281 -11.273 1 95.25 234 GLU B CA 1
ATOM 4679 C C . GLU B 1 234 ? -9.219 12.336 -10.188 1 95.25 234 GLU B C 1
ATOM 4681 O O . GLU B 1 234 ? -8.289 11.523 -10.18 1 95.25 234 GLU B O 1
ATOM 4686 N N . VAL B 1 235 ? -9.375 13.305 -9.266 1 97.88 235 VAL B N 1
ATOM 4687 C CA . VAL B 1 235 ? -8.438 13.414 -8.156 1 97.88 235 VAL B CA 1
ATOM 4688 C C . VAL B 1 235 ? -8.539 12.18 -7.266 1 97.88 235 VAL B C 1
ATOM 4690 O O . VAL B 1 235 ? -9.633 11.805 -6.836 1 97.88 235 VAL B O 1
ATOM 4693 N N . CYS B 1 236 ? -7.379 11.562 -7.031 1 96.12 236 CYS B N 1
ATOM 4694 C CA . CYS B 1 236 ? -7.465 10.328 -6.262 1 96.12 236 CYS B CA 1
ATOM 4695 C C . CYS B 1 236 ? -6.508 10.359 -5.074 1 96.12 236 CYS B C 1
ATOM 4697 O O . CYS B 1 236 ? -6.578 9.5 -4.191 1 96.12 236 CYS B O 1
ATOM 4699 N N . GLN B 1 237 ? -5.672 11.398 -5.008 1 97.75 237 GLN B N 1
ATOM 4700 C CA . GLN B 1 237 ? -4.789 11.516 -3.854 1 97.75 237 GLN B CA 1
ATOM 4701 C C . GLN B 1 237 ? -4.207 12.922 -3.75 1 97.75 237 GLN B C 1
ATOM 4703 O O . GLN B 1 237 ? -3.82 13.516 -4.758 1 97.75 237 GLN B O 1
ATOM 4708 N N . ILE B 1 238 ? -4.156 13.422 -2.592 1 98.62 238 ILE B N 1
ATOM 4709 C CA . ILE B 1 238 ? -3.473 14.664 -2.248 1 98.62 238 ILE B CA 1
ATOM 4710 C C . ILE B 1 238 ? -2.299 14.367 -1.319 1 98.62 238 ILE B C 1
ATOM 4712 O O . ILE B 1 238 ? -2.418 13.562 -0.391 1 98.62 238 ILE B O 1
ATOM 4716 N N . THR B 1 239 ? -1.187 14.969 -1.594 1 98.12 239 THR B N 1
ATOM 4717 C CA . THR B 1 239 ? -0.036 14.797 -0.713 1 98.12 239 THR B CA 1
ATOM 4718 C C . THR B 1 239 ? 0.616 16.141 -0.402 1 98.12 239 THR B C 1
ATOM 4720 O O . THR B 1 239 ? 1.231 16.75 -1.275 1 98.12 239 THR B O 1
ATOM 4723 N N . ILE B 1 240 ? 0.495 16.562 0.772 1 97.44 240 ILE B N 1
ATOM 4724 C CA . ILE B 1 240 ? 1.167 17.734 1.32 1 97.44 240 ILE B CA 1
ATOM 4725 C C . ILE B 1 240 ? 1.758 17.391 2.688 1 97.44 240 ILE B C 1
ATOM 4727 O O . ILE B 1 240 ? 1.048 16.922 3.578 1 97.44 240 ILE B O 1
ATOM 4731 N N . ASN B 1 241 ? 2.99 17.562 2.803 1 96.44 241 ASN B N 1
ATOM 4732 C CA . ASN B 1 241 ? 3.703 17.406 4.066 1 96.44 241 ASN B CA 1
ATOM 4733 C C . ASN B 1 241 ? 5 18.203 4.078 1 96.44 241 ASN B C 1
ATOM 4735 O O . ASN B 1 241 ? 6.035 17.734 3.611 1 96.44 241 ASN B O 1
ATOM 4739 N N . ASP B 1 242 ? 4.988 19.328 4.617 1 90.62 242 ASP B N 1
ATOM 4740 C CA . ASP B 1 242 ? 6.133 20.234 4.566 1 90.62 242 ASP B CA 1
ATOM 4741 C C . ASP B 1 242 ? 7.219 19.797 5.547 1 90.62 242 ASP B C 1
ATOM 4743 O O . ASP B 1 242 ? 8.375 20.188 5.422 1 90.62 242 ASP B O 1
ATOM 4747 N N . ILE B 1 243 ? 6.836 19.047 6.477 1 86.25 243 ILE B N 1
ATOM 4748 C CA . ILE B 1 243 ? 7.789 18.562 7.469 1 86.25 243 ILE B CA 1
ATOM 4749 C C . ILE B 1 243 ? 8.727 17.531 6.828 1 86.25 243 ILE B C 1
ATOM 4751 O O . ILE B 1 243 ? 9.93 17.531 7.09 1 86.25 243 ILE B O 1
ATOM 4755 N N . CYS B 1 244 ? 8.172 16.719 5.965 1 92.25 244 CYS B N 1
ATOM 4756 C CA . CYS B 1 244 ? 8.938 15.617 5.379 1 92.25 244 CYS B CA 1
ATOM 4757 C C . CYS B 1 244 ? 9.359 15.953 3.953 1 92.25 244 CYS B C 1
ATOM 4759 O O . CYS B 1 244 ? 10.109 15.195 3.33 1 92.25 244 CYS B O 1
ATOM 4761 N N . ARG B 1 245 ? 8.906 17.016 3.43 1 92.38 245 ARG B N 1
ATOM 4762 C CA . ARG B 1 245 ? 9.25 17.375 2.059 1 92.38 245 ARG B CA 1
ATOM 4763 C C . ARG B 1 245 ? 10.734 17.719 1.939 1 92.38 245 ARG B C 1
ATOM 4765 O O . ARG B 1 245 ? 11.258 18.5 2.734 1 92.38 245 ARG B O 1
ATOM 4772 N N . ALA B 1 246 ? 11.359 17.109 0.989 1 87 246 ALA B N 1
ATOM 4773 C CA . ALA B 1 246 ? 12.773 17.375 0.755 1 87 246 ALA B CA 1
ATOM 4774 C C . ALA B 1 246 ? 12.992 18.812 0.296 1 87 246 ALA B C 1
ATOM 4776 O O . ALA B 1 246 ? 12.148 19.391 -0.405 1 87 246 ALA B O 1
ATOM 4777 N N . ALA B 1 247 ? 14.062 19.344 0.678 1 78.25 247 ALA B N 1
ATOM 4778 C CA . ALA B 1 247 ? 14.422 20.688 0.262 1 78.25 247 ALA B CA 1
ATOM 4779 C C . ALA B 1 247 ? 14.734 20.75 -1.231 1 78.25 247 ALA B C 1
ATOM 4781 O O . ALA B 1 247 ? 14.484 21.766 -1.889 1 78.25 247 ALA B O 1
ATOM 4782 N N . MET B 1 248 ? 15.18 19.594 -1.654 1 77.25 248 MET B N 1
ATOM 4783 C CA . MET B 1 248 ? 15.586 19.531 -3.057 1 77.25 248 MET B CA 1
ATOM 4784 C C . MET B 1 248 ? 14.414 19.141 -3.945 1 77.25 248 MET B C 1
ATOM 4786 O O . MET B 1 248 ? 13.672 18.203 -3.621 1 77.25 248 MET B O 1
ATOM 4790 N N . LEU B 1 249 ? 14.188 19.984 -4.938 1 80.38 249 LEU B N 1
ATOM 4791 C CA . LEU B 1 249 ? 13.242 19.656 -6 1 80.38 249 LEU B CA 1
ATOM 4792 C C . LEU B 1 249 ? 13.969 19.312 -7.293 1 80.38 249 LEU B C 1
ATOM 4794 O O . LEU B 1 249 ? 14.719 20.125 -7.832 1 80.38 249 LEU B O 1
ATOM 4798 N N . ARG B 1 250 ? 13.797 18.141 -7.715 1 80.12 250 ARG B N 1
ATOM 4799 C CA . ARG B 1 250 ? 14.547 17.641 -8.867 1 80.12 250 ARG B CA 1
ATOM 4800 C C . ARG B 1 250 ? 13.805 17.938 -10.164 1 80.12 250 ARG B C 1
ATOM 4802 O O . ARG B 1 250 ? 13.398 17 -10.875 1 80.12 250 ARG B O 1
ATOM 4809 N N . ILE B 1 251 ? 13.648 19.188 -10.484 1 84.19 251 ILE B N 1
ATOM 4810 C CA . ILE B 1 251 ? 13.016 19.656 -11.711 1 84.19 251 ILE B CA 1
ATOM 4811 C C . ILE B 1 251 ? 13.852 20.766 -12.328 1 84.19 251 ILE B C 1
ATOM 4813 O O . ILE B 1 251 ? 14.773 21.281 -11.695 1 84.19 251 ILE B O 1
ATOM 4817 N N . PRO B 1 252 ? 13.617 21.078 -13.586 1 84.31 252 PRO B N 1
ATOM 4818 C CA . PRO B 1 252 ? 14.352 22.203 -14.172 1 84.31 252 PRO B CA 1
ATOM 4819 C C . PRO B 1 252 ? 14.211 23.5 -13.359 1 84.31 252 PRO B C 1
ATOM 4821 O O . PRO B 1 252 ? 13.133 23.781 -12.836 1 84.31 252 PRO B O 1
ATOM 4824 N N . LEU B 1 253 ? 15.297 24.172 -13.25 1 84.25 253 LEU B N 1
ATOM 4825 C CA . LEU B 1 253 ? 15.391 25.375 -12.414 1 84.25 253 LEU B CA 1
ATOM 4826 C C . LEU B 1 253 ? 14.297 26.375 -12.781 1 84.25 253 LEU B C 1
ATOM 4828 O O . LEU B 1 253 ? 13.734 27.031 -11.906 1 84.25 253 LEU B O 1
ATOM 4832 N N . GLN B 1 254 ? 14.008 26.453 -14.039 1 86.06 254 GLN B N 1
ATOM 4833 C CA . GLN B 1 254 ? 13.055 27.453 -14.516 1 86.06 254 GLN B CA 1
ATOM 4834 C C . GLN B 1 254 ? 11.648 27.141 -14.023 1 86.06 254 GLN B C 1
ATOM 4836 O O . GLN B 1 254 ? 10.781 28.016 -14.016 1 86.06 254 GLN B O 1
ATOM 4841 N N . ASP B 1 255 ? 11.477 25.906 -13.586 1 88.94 255 ASP B N 1
ATOM 4842 C CA . ASP B 1 255 ? 10.141 25.484 -13.18 1 88.94 255 ASP B CA 1
ATOM 4843 C C . ASP B 1 255 ? 9.969 25.562 -11.664 1 88.94 255 ASP B C 1
ATOM 4845 O O . ASP B 1 255 ? 8.859 25.438 -11.156 1 88.94 255 ASP B O 1
ATOM 4849 N N . VAL B 1 256 ? 11.016 25.844 -10.961 1 88.88 256 VAL B N 1
ATOM 4850 C CA . VAL B 1 256 ? 11.008 25.75 -9.508 1 88.88 256 VAL B CA 1
ATOM 4851 C C . VAL B 1 256 ? 10.086 26.812 -8.922 1 88.88 256 VAL B C 1
ATOM 4853 O O . VAL B 1 256 ? 9.234 26.516 -8.086 1 88.88 256 VAL B O 1
ATOM 4856 N N . LYS B 1 257 ? 10.273 28.047 -9.375 1 89.5 257 LYS B N 1
ATOM 4857 C CA . LYS B 1 257 ? 9.445 29.125 -8.852 1 89.5 257 LYS B CA 1
ATOM 4858 C C . LYS B 1 257 ? 7.965 28.859 -9.109 1 89.5 257 LYS B C 1
ATOM 4860 O O . LYS B 1 257 ? 7.133 29.031 -8.211 1 89.5 257 LYS B O 1
ATOM 4865 N N . LYS B 1 258 ? 7.66 28.484 -10.336 1 93.94 258 LYS B N 1
ATOM 4866 C CA . LYS B 1 258 ? 6.273 28.188 -10.688 1 93.94 258 LYS B CA 1
ATOM 4867 C C . LYS B 1 258 ? 5.703 27.078 -9.805 1 93.94 258 LYS B C 1
ATOM 4869 O O . LYS B 1 258 ? 4.535 27.125 -9.414 1 93.94 258 LYS B O 1
ATOM 4874 N N . ALA B 1 259 ? 6.484 26.094 -9.508 1 94.56 259 ALA B N 1
ATOM 4875 C CA . ALA B 1 259 ? 6.07 24.984 -8.664 1 94.56 259 ALA B CA 1
ATOM 4876 C C . ALA B 1 259 ? 5.703 25.453 -7.262 1 94.56 259 ALA B C 1
ATOM 4878 O O . ALA B 1 259 ? 4.645 25.094 -6.734 1 94.56 259 ALA B O 1
ATOM 4879 N N . TYR B 1 260 ? 6.5 26.328 -6.746 1 93.19 260 TYR B N 1
ATOM 4880 C CA . TYR B 1 260 ? 6.266 26.781 -5.383 1 93.19 260 TYR B CA 1
ATOM 4881 C C . TYR B 1 260 ? 5.09 27.75 -5.328 1 93.19 260 TYR B C 1
ATOM 4883 O O . TYR B 1 260 ? 4.352 27.781 -4.344 1 93.19 260 TYR B O 1
ATOM 4891 N N . VAL B 1 261 ? 4.973 28.531 -6.348 1 94.56 261 VAL B N 1
ATOM 4892 C CA . VAL B 1 261 ? 3.812 29.406 -6.418 1 94.56 261 VAL B CA 1
ATOM 4893 C C . VAL B 1 261 ? 2.531 28.578 -6.438 1 94.56 261 VAL B C 1
ATOM 4895 O O . VAL B 1 261 ? 1.591 28.859 -5.691 1 94.56 261 VAL B O 1
ATOM 4898 N N . ALA B 1 262 ? 2.535 27.547 -7.277 1 97.44 262 ALA B N 1
ATOM 4899 C CA . ALA B 1 262 ? 1.369 26.672 -7.367 1 97.44 262 ALA B CA 1
ATOM 4900 C C . ALA B 1 262 ? 1.07 26.016 -6.023 1 97.44 262 ALA B C 1
ATOM 4902 O O . ALA B 1 262 ? -0.086 25.953 -5.602 1 97.44 262 ALA B O 1
ATOM 4903 N N . LEU B 1 263 ? 2.125 25.531 -5.383 1 96.94 263 LEU B N 1
ATOM 4904 C CA . LEU B 1 263 ? 1.966 24.891 -4.078 1 96.94 263 LEU B CA 1
ATOM 4905 C C . LEU B 1 263 ? 1.393 25.875 -3.062 1 96.94 263 LEU B C 1
ATOM 4907 O O . LEU B 1 263 ? 0.496 25.516 -2.291 1 96.94 263 LEU B O 1
ATOM 4911 N N . LYS B 1 264 ? 1.869 27.094 -3.066 1 95.19 264 LYS B N 1
ATOM 4912 C CA . LYS B 1 264 ? 1.394 28.125 -2.154 1 95.19 264 LYS B CA 1
ATOM 4913 C C . LYS B 1 264 ? -0.079 28.438 -2.398 1 95.19 264 LYS B C 1
ATOM 4915 O O . LYS B 1 264 ? -0.862 28.547 -1.453 1 95.19 264 LYS B O 1
ATOM 4920 N N . GLU B 1 265 ? -0.401 28.594 -3.631 1 97.12 265 GLU B N 1
ATOM 4921 C CA . GLU B 1 265 ? -1.786 28.891 -3.98 1 97.12 265 GLU B CA 1
ATOM 4922 C C . GLU B 1 265 ? -2.727 27.781 -3.504 1 97.12 265 GLU B C 1
ATOM 4924 O O . GLU B 1 265 ? -3.783 28.062 -2.936 1 97.12 265 GLU B O 1
ATOM 4929 N N . PHE B 1 266 ? -2.365 26.594 -3.77 1 98.19 266 PHE B N 1
ATOM 4930 C CA . PHE B 1 266 ? -3.172 25.469 -3.34 1 98.19 266 PHE B CA 1
ATOM 4931 C C . PHE B 1 266 ? -3.289 25.422 -1.821 1 98.19 266 PHE B C 1
ATOM 4933 O O . PHE B 1 266 ? -4.383 25.234 -1.282 1 98.19 266 PHE B O 1
ATOM 4940 N N . THR B 1 267 ? -2.17 25.594 -1.146 1 96.88 267 THR B N 1
ATOM 4941 C CA . THR B 1 267 ? -2.141 25.578 0.312 1 96.88 267 THR B CA 1
ATOM 4942 C C . THR B 1 267 ? -3.016 26.688 0.885 1 96.88 267 THR B C 1
ATOM 4944 O O . THR B 1 267 ? -3.754 26.469 1.848 1 96.88 267 THR B O 1
ATOM 4947 N N . ASN B 1 268 ? -2.914 27.828 0.269 1 96 268 ASN B N 1
ATOM 4948 C CA . ASN B 1 268 ? -3.766 28.938 0.699 1 96 268 ASN B CA 1
ATOM 4949 C C . ASN B 1 268 ? -5.246 28.578 0.598 1 96 268 ASN B C 1
ATOM 4951 O O . ASN B 1 268 ? -6.035 28.922 1.479 1 96 268 ASN B O 1
ATOM 4955 N N . MET B 1 269 ? -5.559 27.969 -0.458 1 97.88 269 MET B N 1
ATOM 4956 C CA . MET B 1 269 ? -6.949 27.578 -0.644 1 97.88 269 MET B CA 1
ATOM 4957 C C . MET B 1 269 ? -7.371 26.562 0.417 1 97.88 269 MET B C 1
ATOM 4959 O O . MET B 1 269 ? -8.5 26.609 0.907 1 97.88 269 MET B O 1
ATOM 4963 N N . LEU B 1 270 ? -6.5 25.656 0.782 1 97.81 270 LEU B N 1
ATOM 4964 C CA . LEU B 1 270 ? -6.785 24.672 1.828 1 97.81 270 LEU B CA 1
ATOM 4965 C C . LEU B 1 270 ? -7.109 25.375 3.146 1 97.81 270 LEU B C 1
ATOM 4967 O O . LEU B 1 270 ? -8 24.938 3.881 1 97.81 270 LEU B O 1
ATOM 4971 N N . TYR B 1 271 ? -6.426 26.484 3.383 1 96.25 271 TYR B N 1
ATOM 4972 C CA . TYR B 1 271 ? -6.551 27.156 4.672 1 96.25 271 TYR B CA 1
ATOM 4973 C C . TYR B 1 271 ? -7.684 28.172 4.648 1 96.25 271 TYR B C 1
ATOM 4975 O O . TYR B 1 271 ? -7.965 28.828 5.656 1 96.25 271 TYR B O 1
ATOM 4983 N N . HIS B 1 272 ? -8.266 28.359 3.504 1 96.56 272 HIS B N 1
ATOM 4984 C CA . HIS B 1 272 ? -9.406 29.266 3.467 1 96.56 272 HIS B CA 1
ATOM 4985 C C . HIS B 1 272 ? -10.5 28.828 4.438 1 96.56 272 HIS B C 1
ATOM 4987 O O . HIS B 1 272 ? -10.797 27.641 4.543 1 96.56 272 HIS B O 1
ATOM 4993 N N . PRO B 1 273 ? -11.125 29.75 5.133 1 96.38 273 PRO B N 1
ATOM 4994 C CA . PRO B 1 273 ? -12.133 29.406 6.141 1 96.38 273 PRO B CA 1
ATOM 4995 C C . PRO B 1 273 ? -13.273 28.562 5.57 1 96.38 273 PRO B C 1
ATOM 4997 O O . PRO B 1 273 ? -13.867 27.766 6.285 1 96.38 273 PRO B O 1
ATOM 5000 N N . ASP B 1 274 ? -13.539 28.672 4.281 1 97.31 274 ASP B N 1
ATOM 5001 C CA . ASP B 1 274 ? -14.617 27.938 3.635 1 97.31 274 ASP B CA 1
ATOM 5002 C C . ASP B 1 274 ? -14.258 26.453 3.477 1 97.31 274 ASP B C 1
ATOM 5004 O O . ASP B 1 274 ? -15.125 25.625 3.201 1 97.31 274 ASP B O 1
ATOM 5008 N N . ASN B 1 275 ? -12.992 26.141 3.66 1 98 275 ASN B N 1
ATOM 5009 C CA . ASN B 1 275 ? -12.539 24.781 3.416 1 98 275 ASN B CA 1
ATOM 5010 C C . ASN B 1 275 ? -12.047 24.109 4.695 1 98 275 ASN B C 1
ATOM 5012 O O . ASN B 1 275 ? -11.711 22.922 4.695 1 98 275 ASN B O 1
ATOM 5016 N N . LEU B 1 276 ? -12.023 24.828 5.793 1 96.94 276 LEU B N 1
ATOM 5017 C CA . LEU B 1 276 ? -11.391 24.344 7.012 1 96.94 276 LEU B CA 1
ATOM 5018 C C . LEU B 1 276 ? -12.438 23.953 8.047 1 96.94 276 LEU B C 1
ATOM 5020 O O . LEU B 1 276 ? -13.352 24.734 8.344 1 96.94 276 LEU B O 1
ATOM 5024 N N . VAL B 1 277 ? -12.289 22.75 8.547 1 96.56 277 VAL B N 1
ATOM 5025 C CA . VAL B 1 277 ? -13.109 22.281 9.656 1 96.56 277 VAL B CA 1
ATOM 5026 C C . VAL B 1 277 ? -12.281 22.25 10.938 1 96.56 277 VAL B C 1
ATOM 5028 O O . VAL B 1 277 ? -11.133 21.797 10.93 1 96.56 277 VAL B O 1
ATOM 5031 N N . ARG B 1 278 ? -12.836 22.781 11.945 1 93.56 278 ARG B N 1
ATOM 5032 C CA . ARG B 1 278 ? -12.234 22.703 13.273 1 93.56 278 ARG B CA 1
ATOM 5033 C C . ARG B 1 278 ? -13.047 21.781 14.18 1 93.56 278 ARG B C 1
ATOM 5035 O O . ARG B 1 278 ? -14.266 21.953 14.312 1 93.56 278 ARG B O 1
ATOM 5042 N N . TYR B 1 279 ? -12.367 20.828 14.711 1 93.25 279 TYR B N 1
ATOM 5043 C CA . TYR B 1 279 ? -13.047 19.891 15.594 1 93.25 279 TYR B CA 1
ATOM 5044 C C . TYR B 1 279 ? -12.172 19.531 16.797 1 93.25 279 TYR B C 1
ATOM 5046 O O . TYR B 1 279 ? -11.078 18.984 16.625 1 93.25 279 TYR B O 1
ATOM 5054 N N . LYS B 1 280 ? -12.648 19.812 17.953 1 93.19 280 LYS B N 1
ATOM 5055 C CA . LYS B 1 280 ? -11.93 19.453 19.172 1 93.19 280 LYS B CA 1
ATOM 5056 C C . LYS B 1 280 ? -12.359 18.078 19.688 1 93.19 280 LYS B C 1
ATOM 5058 O O . LYS B 1 280 ? -13.477 17.922 20.188 1 93.19 280 LYS B O 1
ATOM 5063 N N . LEU B 1 281 ? -11.461 17.156 19.578 1 93.94 281 LEU B N 1
ATOM 5064 C CA . LEU B 1 281 ? -11.742 15.797 20.016 1 93.94 281 LEU B CA 1
ATOM 5065 C C . LEU B 1 281 ? -11.891 15.75 21.547 1 93.94 281 LEU B C 1
ATOM 5067 O O . LEU B 1 281 ? -11.25 16.516 22.25 1 93.94 281 LEU B O 1
ATOM 5071 N N . GLU B 1 282 ? -12.727 14.93 22 1 93.75 282 GLU B N 1
ATOM 5072 C CA . GLU B 1 282 ? -12.859 14.617 23.422 1 93.75 282 GLU B CA 1
ATOM 5073 C C . GLU B 1 282 ? -12.312 13.227 23.734 1 93.75 282 GLU B C 1
ATOM 5075 O O . GLU B 1 282 ? -12.242 12.375 22.859 1 93.75 282 GLU B O 1
ATOM 5080 N N . ALA B 1 283 ? -11.914 13.109 25.016 1 94.31 283 ALA B N 1
ATOM 5081 C CA . ALA B 1 283 ? -11.469 11.781 25.422 1 94.31 283 ALA B CA 1
ATOM 5082 C C . ALA B 1 283 ? -12.508 10.719 25.062 1 94.31 283 ALA B C 1
ATOM 5084 O O . ALA B 1 283 ? -13.695 10.883 25.359 1 94.31 283 ALA B O 1
ATOM 5085 N N . GLY B 1 284 ? -12.039 9.703 24.328 1 96.44 284 GLY B N 1
ATOM 5086 C CA . GLY B 1 284 ? -12.945 8.648 23.906 1 96.44 284 GLY B CA 1
ATOM 5087 C C . GLY B 1 284 ? -13.352 8.758 22.438 1 96.44 284 GLY B C 1
ATOM 5088 O O . GLY B 1 284 ? -13.883 7.809 21.859 1 96.44 284 GLY B O 1
ATOM 5089 N N . ASP B 1 285 ? -13.078 9.898 21.844 1 96.81 285 ASP B N 1
ATOM 5090 C CA . ASP B 1 285 ? -13.367 10.07 20.422 1 96.81 285 ASP B CA 1
ATOM 5091 C C . ASP B 1 285 ? -12.352 9.312 19.562 1 96.81 285 ASP B C 1
ATOM 5093 O O . ASP B 1 285 ? -11.156 9.312 19.875 1 96.81 285 ASP B O 1
ATOM 5097 N N . ILE B 1 286 ? -12.812 8.641 18.562 1 97.62 286 ILE B N 1
ATOM 5098 C CA . ILE B 1 286 ? -11.945 8.148 17.5 1 97.62 286 ILE B CA 1
ATOM 5099 C C . ILE B 1 286 ? -12.289 8.852 16.188 1 97.62 286 ILE B C 1
ATOM 5101 O O . ILE B 1 286 ? -13.422 8.742 15.695 1 97.62 286 ILE B O 1
ATOM 5105 N N . LEU B 1 287 ? -11.406 9.602 15.727 1 97.81 287 LEU B N 1
ATOM 5106 C CA . LEU B 1 287 ? -11.523 10.203 14.398 1 97.81 287 LEU B CA 1
ATOM 5107 C C . LEU B 1 287 ? -10.859 9.32 13.344 1 97.81 287 LEU B C 1
ATOM 5109 O O . LEU B 1 287 ? -9.656 9.055 13.422 1 97.81 287 LEU B O 1
ATOM 5113 N N . ALA B 1 288 ? -11.641 8.82 12.398 1 98.44 288 ALA B N 1
ATOM 5114 C CA . ALA B 1 288 ? -11.148 8.07 11.25 1 98.44 288 ALA B CA 1
ATOM 5115 C C . ALA B 1 288 ? -11.211 8.906 9.977 1 98.44 288 ALA B C 1
ATOM 5117 O O . ALA B 1 288 ? -12.172 9.641 9.75 1 98.44 288 ALA B O 1
ATOM 5118 N N . PHE B 1 289 ? -10.188 8.82 9.156 1 98.56 289 PHE B N 1
ATOM 5119 C CA . PHE B 1 289 ? -10.266 9.609 7.934 1 98.56 289 PHE B CA 1
ATOM 5120 C C . PHE B 1 289 ? -9.383 9.016 6.844 1 98.56 289 PHE B C 1
ATOM 5122 O O . PHE B 1 289 ? -8.508 8.188 7.129 1 98.56 289 PHE B O 1
ATOM 5129 N N . HIS B 1 290 ? -9.625 9.312 5.609 1 98.62 290 HIS B N 1
ATOM 5130 C CA . HIS B 1 290 ? -8.883 8.914 4.418 1 98.62 290 HIS B CA 1
ATOM 5131 C C . HIS B 1 290 ? -7.637 9.773 4.234 1 98.62 290 HIS B C 1
ATOM 5133 O O . HIS B 1 290 ? -7.711 10.859 3.668 1 98.62 290 HIS B O 1
ATOM 5139 N N . ASN B 1 291 ? -6.523 9.25 4.523 1 98.5 291 ASN B N 1
ATOM 5140 C CA . ASN B 1 291 ? -5.25 9.969 4.562 1 98.5 291 ASN B CA 1
ATOM 5141 C C . ASN B 1 291 ? -4.852 10.469 3.178 1 98.5 291 ASN B C 1
ATOM 5143 O O . ASN B 1 291 ? -4.035 11.383 3.059 1 98.5 291 ASN B O 1
ATOM 5147 N N . HIS B 1 292 ? -5.418 9.906 2.117 1 98.06 292 HIS B N 1
ATOM 5148 C CA . HIS B 1 292 ? -5.098 10.352 0.766 1 98.06 292 HIS B CA 1
ATOM 5149 C C . HIS B 1 292 ? -5.977 11.523 0.354 1 98.06 292 HIS B C 1
ATOM 5151 O O . HIS B 1 292 ? -5.801 12.094 -0.728 1 98.06 292 HIS B O 1
ATOM 5157 N N . ARG B 1 293 ? -6.836 11.852 1.19 1 98.69 293 ARG B N 1
ATOM 5158 C CA . ARG B 1 293 ? -7.828 12.867 0.838 1 98.69 293 ARG B CA 1
ATOM 5159 C C . ARG B 1 293 ? -7.863 13.984 1.876 1 98.69 293 ARG B C 1
ATOM 5161 O O . ARG B 1 293 ? -7.816 15.164 1.526 1 98.69 293 ARG B O 1
ATOM 5168 N N . ILE B 1 294 ? -7.891 13.586 3.104 1 98.81 294 ILE B N 1
ATOM 5169 C CA . ILE B 1 294 ? -8.109 14.531 4.188 1 98.81 294 ILE B CA 1
ATOM 5170 C C . ILE B 1 294 ? -6.766 15.031 4.719 1 98.81 294 ILE B C 1
ATOM 5172 O O . ILE B 1 294 ? -5.945 14.242 5.184 1 98.81 294 ILE B O 1
ATOM 5176 N N . 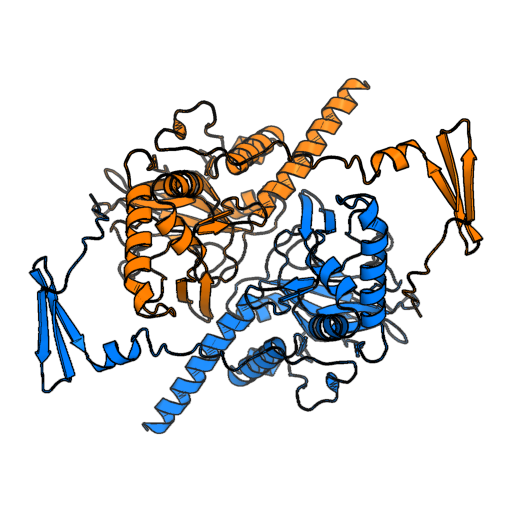LEU B 1 295 ? -6.52 16.281 4.605 1 98.62 295 LEU B N 1
ATOM 5177 C CA . LEU B 1 295 ? -5.402 16.891 5.316 1 98.62 295 LEU B CA 1
ATOM 5178 C C . LEU B 1 295 ? -5.793 17.234 6.746 1 98.62 295 LEU B C 1
ATOM 5180 O O . LEU B 1 295 ? -6.91 17.688 6.996 1 98.62 295 LEU B O 1
ATOM 5184 N N . HIS B 1 296 ? -4.875 16.984 7.609 1 97.81 296 HIS B N 1
ATOM 5185 C CA . HIS B 1 296 ? -5.168 17.266 9.008 1 97.81 296 HIS B CA 1
ATOM 5186 C C . HIS B 1 296 ? -4.059 18.094 9.648 1 97.81 296 HIS B C 1
ATOM 5188 O O . HIS B 1 296 ? -2.912 18.078 9.188 1 97.81 296 HIS B O 1
ATOM 5194 N N . GLY B 1 297 ? -4.391 18.906 10.547 1 94.38 297 GLY B N 1
ATOM 5195 C CA . GLY B 1 297 ? -3.504 19.703 11.367 1 94.38 297 GLY B CA 1
ATOM 5196 C C . GLY B 1 297 ? -4.012 19.906 12.781 1 94.38 297 GLY B C 1
ATOM 5197 O O . GLY B 1 297 ? -4.895 19.172 13.242 1 94.38 297 GLY B O 1
ATOM 5198 N N . ARG B 1 298 ? -3.295 20.781 13.453 1 88 298 ARG B N 1
ATOM 5199 C CA . ARG B 1 298 ? -3.654 21.047 14.844 1 88 298 ARG B CA 1
ATOM 5200 C C . ARG B 1 298 ? -3.42 22.516 15.203 1 88 298 ARG B C 1
ATOM 5202 O O . ARG B 1 298 ? -2.402 23.094 14.828 1 88 298 ARG B O 1
ATOM 5209 N N . LEU B 1 299 ? -4.32 23.062 15.891 1 82.62 299 LEU B N 1
ATOM 5210 C CA . LEU B 1 299 ? -4.105 24.391 16.453 1 82.62 299 LEU B CA 1
ATOM 5211 C C . LEU B 1 299 ? -3.186 24.328 17.656 1 82.62 299 LEU B C 1
ATOM 5213 O O . LEU B 1 299 ? -3.275 23.391 18.469 1 82.62 299 LEU B O 1
ATOM 5217 N N . GLY B 1 300 ? -2.318 25.297 17.672 1 76.12 300 GLY B N 1
ATOM 5218 C CA . GLY B 1 300 ? -1.427 25.391 18.828 1 76.12 300 GLY B CA 1
ATOM 5219 C C . GLY B 1 300 ? -2.16 25.609 20.125 1 76.12 300 GLY B C 1
ATOM 5220 O O . GLY B 1 300 ? -3.326 26 20.141 1 76.12 300 GLY B O 1
ATOM 5221 N N . PHE B 1 301 ? -1.564 25.172 21.281 1 73.94 301 PHE B N 1
ATOM 5222 C CA . PHE B 1 301 ? -2.184 25.391 22.578 1 73.94 301 PHE B CA 1
ATOM 5223 C C . PHE B 1 301 ? -1.139 25.766 23.625 1 73.94 301 PHE B C 1
ATOM 5225 O O . PHE B 1 301 ? 0.061 25.594 23.391 1 73.94 301 PHE B O 1
ATOM 5232 N N . SER B 1 302 ? -1.57 26.531 24.609 1 67.75 302 SER B N 1
ATOM 5233 C CA . SER B 1 302 ? -0.681 26.984 25.672 1 67.75 302 SER B CA 1
ATOM 5234 C C . SER B 1 302 ? -0.431 25.875 26.688 1 67.75 302 SER B C 1
ATOM 5236 O O . SER B 1 302 ? -1.346 25.125 27.031 1 67.75 302 SER B O 1
ATOM 5238 N N . MET B 1 303 ? 0.887 25.5 26.875 1 60.41 303 MET B N 1
ATOM 5239 C CA . MET B 1 303 ? 1.285 24.453 27.797 1 60.41 303 MET B CA 1
ATOM 5240 C C . MET B 1 303 ? 1.019 24.859 29.234 1 60.41 303 MET B C 1
ATOM 5242 O O . MET B 1 303 ? 1.548 25.859 29.719 1 60.41 303 MET B O 1
ATOM 5246 N N . LYS B 1 304 ? -0.112 24.828 29.734 1 56 304 LYS B N 1
ATOM 5247 C CA . LYS B 1 304 ? -0.157 24.922 31.188 1 56 304 LYS B CA 1
ATOM 5248 C C . LYS B 1 304 ? 0.079 23.562 31.828 1 56 304 LYS B C 1
ATOM 5250 O O . LYS B 1 304 ? -0.039 22.531 31.156 1 56 304 LYS B O 1
ATOM 5255 N N . ALA B 1 305 ? 0.642 23.422 33 1 49.94 305 ALA B N 1
ATOM 5256 C CA . ALA B 1 305 ? 1.101 22.266 33.781 1 49.94 305 ALA B CA 1
ATOM 5257 C C . ALA B 1 305 ? 0.26 21.031 33.469 1 49.94 305 ALA B C 1
ATOM 5259 O O . ALA B 1 305 ? 0.793 19.922 33.344 1 49.94 305 ALA B O 1
ATOM 5260 N N . ASP B 1 306 ? -1.066 21.062 33.5 1 51.81 306 ASP B N 1
ATOM 5261 C CA . ASP B 1 306 ? -1.951 19.906 33.594 1 51.81 306 ASP B CA 1
ATOM 5262 C C . ASP B 1 306 ? -2.516 19.516 32.25 1 51.81 306 ASP B C 1
ATOM 5264 O O . ASP B 1 306 ? -3.391 18.656 32.156 1 51.81 306 ASP B O 1
ATOM 5268 N N . THR B 1 307 ? -2.076 20.203 31.188 1 59.66 307 THR B N 1
ATOM 5269 C CA . THR B 1 307 ? -3.008 19.953 30.094 1 59.66 307 THR B CA 1
ATOM 5270 C C . THR B 1 307 ? -2.293 19.297 28.906 1 59.66 307 THR B C 1
ATOM 5272 O O . THR B 1 307 ? -1.498 19.953 28.219 1 59.66 307 THR B O 1
ATOM 5275 N N . GLN B 1 308 ? -2.076 17.906 28.984 1 71.56 308 GLN B N 1
ATOM 5276 C CA . GLN B 1 308 ? -1.399 17.219 27.891 1 71.56 308 GLN B CA 1
ATOM 5277 C C . GLN B 1 308 ? -2.404 16.578 26.938 1 71.56 308 GLN B C 1
ATOM 5279 O O . GLN B 1 308 ? -3.402 16 27.375 1 71.56 308 GLN B O 1
ATOM 5284 N N . ARG B 1 309 ? -2.258 17 25.688 1 81.56 309 ARG B N 1
ATOM 5285 C CA . ARG B 1 309 ? -3.006 16.266 24.672 1 81.56 309 ARG B CA 1
ATOM 5286 C C . ARG B 1 309 ? -2.328 14.93 24.344 1 81.56 309 ARG B C 1
ATOM 5288 O O . ARG B 1 309 ? -1.106 14.875 24.188 1 81.56 309 ARG B O 1
ATOM 5295 N N . HIS B 1 310 ? -3.172 13.844 24.422 1 88.62 310 HIS B N 1
ATOM 5296 C CA . HIS B 1 310 ? -2.67 12.516 24.109 1 88.62 310 HIS B CA 1
ATOM 5297 C C . HIS B 1 310 ? -3.545 11.82 23.062 1 88.62 310 HIS B C 1
ATOM 5299 O O . HIS B 1 310 ? -4.691 11.469 23.359 1 88.62 310 HIS B O 1
ATOM 5305 N N . LEU B 1 311 ? -2.953 11.625 21.875 1 90.62 311 LEU B N 1
ATOM 5306 C CA . LEU B 1 311 ? -3.625 10.883 20.812 1 90.62 311 LEU B CA 1
ATOM 5307 C C . LEU B 1 311 ? -2.883 9.586 20.5 1 90.62 311 LEU B C 1
ATOM 5309 O O . LEU B 1 311 ? -1.651 9.57 20.438 1 90.62 311 LEU B O 1
ATOM 5313 N N . GLU B 1 312 ? -3.58 8.555 20.406 1 93.94 312 GLU B N 1
ATOM 5314 C CA . GLU B 1 312 ? -3.057 7.309 19.844 1 93.94 312 GLU B CA 1
ATOM 5315 C C . GLU B 1 312 ? -3.439 7.16 18.375 1 93.94 312 GLU B C 1
ATOM 5317 O O . GLU B 1 312 ? -4.613 7.266 18.016 1 93.94 312 GLU B O 1
ATOM 5322 N N . THR B 1 313 ? -2.453 6.969 17.547 1 94.75 313 THR B N 1
ATOM 5323 C CA . THR B 1 313 ? -2.715 6.965 16.125 1 94.75 313 THR B CA 1
ATOM 5324 C C . THR B 1 313 ? -2.252 5.652 15.492 1 94.75 313 THR B C 1
ATOM 5326 O O . THR B 1 313 ? -1.36 4.984 16.016 1 94.75 313 THR B O 1
ATOM 5329 N N . CYS B 1 314 ? -2.871 5.23 14.422 1 96.5 314 CYS B N 1
ATOM 5330 C CA . CYS B 1 314 ? -2.453 4.074 13.641 1 96.5 314 CYS B CA 1
ATOM 5331 C C . CYS B 1 314 ? -2.924 4.199 12.195 1 96.5 314 CYS B C 1
ATOM 5333 O O . CYS B 1 314 ? -3.654 5.129 11.852 1 96.5 314 CYS B O 1
ATOM 5335 N N . TYR B 1 315 ? -2.455 3.301 11.375 1 97.12 315 TYR B N 1
ATOM 5336 C CA . TYR B 1 315 ? -2.73 3.32 9.945 1 97.12 315 TYR B CA 1
ATOM 5337 C C . TYR B 1 315 ? -3.121 1.936 9.445 1 97.12 315 TYR B C 1
ATOM 5339 O O . TYR B 1 315 ? -2.719 0.923 10.023 1 97.12 315 TYR B O 1
ATOM 5347 N N . SER B 1 316 ? -3.902 1.94 8.406 1 96.81 316 SER B N 1
ATOM 5348 C CA . SER B 1 316 ? -4.195 0.73 7.645 1 96.81 316 SER B CA 1
ATOM 5349 C C . SER B 1 316 ? -4.395 1.044 6.168 1 96.81 316 SER B C 1
ATOM 5351 O O . SER B 1 316 ? -4.422 2.211 5.773 1 96.81 316 SER B O 1
ATOM 5353 N N . ASP B 1 317 ? -4.469 -0.001 5.406 1 95 317 ASP B N 1
ATOM 5354 C CA . ASP B 1 317 ? -4.777 0.186 3.992 1 95 317 ASP B CA 1
ATOM 5355 C C . ASP B 1 317 ? -6.211 0.679 3.805 1 95 317 ASP B C 1
ATOM 5357 O O . ASP B 1 317 ? -7.125 0.231 4.5 1 95 317 ASP B O 1
ATOM 5361 N N . TRP B 1 318 ? -6.367 1.521 2.85 1 95.19 318 TRP B N 1
ATOM 5362 C CA . TRP B 1 318 ? -7.691 2.088 2.615 1 95.19 318 TRP B CA 1
ATOM 5363 C C . TRP B 1 318 ? -8.68 1.004 2.205 1 95.19 318 TRP B C 1
ATOM 5365 O O . TRP B 1 318 ? -9.875 1.105 2.492 1 95.19 318 TRP B O 1
ATOM 5375 N N . GLU B 1 319 ? -8.266 -0.029 1.586 1 92.31 319 GLU B N 1
ATOM 5376 C CA . GLU B 1 319 ? -9.148 -1.049 1.021 1 92.31 319 GLU B CA 1
ATOM 5377 C C . GLU B 1 319 ? -9.891 -1.811 2.115 1 92.31 319 GLU B C 1
ATOM 5379 O O . GLU B 1 319 ? -10.859 -2.512 1.841 1 92.31 319 GLU B O 1
ATOM 5384 N N . ILE B 1 320 ? -9.414 -1.713 3.35 1 94.44 320 ILE B N 1
ATOM 5385 C CA . ILE B 1 320 ? -10.125 -2.395 4.426 1 94.44 320 ILE B CA 1
ATOM 5386 C C . ILE B 1 320 ? -11.555 -1.854 4.527 1 94.44 320 ILE B C 1
ATOM 5388 O O . ILE B 1 320 ? -12.477 -2.584 4.891 1 94.44 320 ILE B O 1
ATOM 5392 N N . VAL B 1 321 ? -11.695 -0.586 4.129 1 97 321 VAL B N 1
ATOM 5393 C CA . VAL B 1 321 ? -13 0.063 4.184 1 97 321 VAL B CA 1
ATOM 5394 C C . VAL B 1 321 ? -13.914 -0.526 3.111 1 97 321 VAL B C 1
ATOM 5396 O O . VAL B 1 321 ? -14.992 -1.048 3.422 1 97 321 VAL B O 1
ATOM 5399 N N . SER B 1 322 ? -13.492 -0.54 1.892 1 96.25 322 SER B N 1
ATOM 5400 C CA . SER B 1 322 ? -14.328 -1.007 0.791 1 96.25 322 SER B CA 1
ATOM 5401 C C . SER B 1 322 ? -14.578 -2.51 0.881 1 96.25 322 SER B C 1
ATOM 5403 O O . SER B 1 322 ? -15.672 -2.986 0.572 1 96.25 322 SER B O 1
ATOM 5405 N N . GLY B 1 323 ? -13.539 -3.273 1.24 1 96.38 323 GLY B N 1
ATOM 5406 C CA . GLY B 1 323 ? -13.711 -4.711 1.373 1 96.38 323 GLY B CA 1
ATOM 5407 C C . GLY B 1 323 ? -14.773 -5.098 2.385 1 96.38 323 GLY B C 1
ATOM 5408 O O . GLY B 1 323 ? -15.594 -5.98 2.127 1 96.38 323 GLY B O 1
ATOM 5409 N N . ARG B 1 324 ? -14.742 -4.438 3.498 1 98.06 324 ARG B N 1
ATOM 5410 C CA . ARG B 1 324 ? -15.719 -4.711 4.539 1 98.06 324 ARG B CA 1
ATOM 5411 C C . ARG B 1 324 ? -17.109 -4.223 4.129 1 98.06 324 ARG B C 1
ATOM 5413 O O . ARG B 1 324 ? -18.109 -4.902 4.371 1 98.06 324 ARG B O 1
ATOM 5420 N N . MET B 1 325 ? -17.188 -3.078 3.521 1 97.69 325 MET B N 1
ATOM 5421 C CA . MET B 1 325 ? -18.469 -2.518 3.059 1 97.69 325 MET B CA 1
ATOM 5422 C C . MET B 1 325 ? -19.141 -3.457 2.068 1 97.69 325 MET B C 1
ATOM 5424 O O . MET B 1 325 ? -20.344 -3.688 2.156 1 97.69 325 MET B O 1
ATOM 5428 N N . ARG B 1 326 ? -18.375 -3.941 1.12 1 96.31 326 ARG B N 1
ATOM 5429 C CA . ARG B 1 326 ? -18.938 -4.844 0.117 1 96.31 326 ARG B CA 1
ATOM 5430 C C . ARG B 1 326 ? -19.562 -6.07 0.772 1 96.31 326 ARG B C 1
ATOM 5432 O O . ARG B 1 326 ? -20.672 -6.473 0.411 1 96.31 326 ARG B O 1
ATOM 5439 N N . ASN B 1 327 ? -18.812 -6.625 1.698 1 96.44 327 ASN B N 1
ATOM 5440 C CA . ASN B 1 327 ? -19.312 -7.812 2.377 1 96.44 327 ASN B CA 1
ATOM 5441 C C . ASN B 1 327 ? -20.594 -7.512 3.162 1 96.44 327 ASN B C 1
ATOM 5443 O O . ASN B 1 327 ? -21.562 -8.266 3.094 1 96.44 327 ASN B O 1
ATOM 5447 N N . LEU B 1 328 ? -20.594 -6.41 3.883 1 97.31 328 LEU B N 1
ATOM 5448 C CA . LEU B 1 328 ? -21.75 -6.02 4.68 1 97.31 328 LEU B CA 1
ATOM 5449 C C . LEU B 1 328 ? -22.969 -5.746 3.785 1 97.31 328 LEU B C 1
ATOM 5451 O O . LEU B 1 328 ? -24.094 -6.105 4.129 1 97.31 328 LEU B O 1
ATOM 5455 N N . LYS B 1 329 ? -22.703 -5.086 2.701 1 94.94 329 LYS B N 1
ATOM 5456 C CA . LYS B 1 329 ? -23.781 -4.785 1.764 1 94.94 329 LYS B CA 1
ATOM 5457 C C . LYS B 1 329 ? -24.406 -6.07 1.214 1 94.94 329 LYS B C 1
ATOM 5459 O O . LYS B 1 329 ? -25.625 -6.18 1.12 1 94.94 329 LYS B O 1
ATOM 5464 N N . LYS B 1 330 ? -23.609 -7.008 0.861 1 90.88 330 LYS B N 1
ATOM 5465 C CA . LYS B 1 330 ? -24.094 -8.297 0.369 1 90.88 330 LYS B CA 1
ATOM 5466 C C . LYS B 1 330 ? -24.922 -9.008 1.426 1 90.88 330 LYS B C 1
ATOM 5468 O O . LYS B 1 330 ? -25.969 -9.602 1.11 1 90.88 330 LYS B O 1
ATOM 5473 N N . GLN B 1 331 ? -24.469 -8.938 2.627 1 91.44 331 GLN B N 1
ATOM 5474 C CA . GLN B 1 331 ? -25.203 -9.562 3.729 1 91.44 331 GLN B CA 1
ATOM 5475 C C . GLN B 1 331 ? -26.562 -8.906 3.932 1 91.44 331 GLN B C 1
ATOM 5477 O O . GLN B 1 331 ? -27.562 -9.594 4.172 1 91.44 331 GLN B O 1
ATOM 5482 N N . ARG B 1 332 ? -26.547 -7.605 3.787 1 90.25 332 ARG B N 1
ATOM 5483 C CA . ARG B 1 332 ? -27.797 -6.859 3.92 1 90.25 332 ARG B CA 1
ATOM 5484 C C . ARG B 1 332 ? -28.781 -7.242 2.822 1 90.25 332 ARG B C 1
ATOM 5486 O O . ARG B 1 332 ? -29.984 -7.371 3.076 1 90.25 332 ARG B O 1
ATOM 5493 N N . LEU B 1 333 ? -28.359 -7.43 1.66 1 85.5 333 LEU B N 1
ATOM 5494 C CA . LEU B 1 333 ? -29.203 -7.797 0.527 1 85.5 333 LEU B CA 1
ATOM 5495 C C . LEU B 1 333 ? -29.75 -9.211 0.69 1 85.5 333 LEU B C 1
ATOM 5497 O O . LEU B 1 333 ? -30.906 -9.469 0.362 1 85.5 333 LEU B O 1
ATOM 5501 N N . ARG B 1 334 ? -28.938 -10.094 1.158 1 84.44 334 ARG B N 1
ATOM 5502 C CA . ARG B 1 334 ? -29.375 -11.461 1.388 1 84.44 334 ARG B CA 1
ATOM 5503 C C . ARG B 1 334 ? -30.453 -11.516 2.461 1 84.44 334 ARG B C 1
ATOM 5505 O O . ARG B 1 334 ? -31.422 -12.281 2.344 1 84.44 334 ARG B O 1
ATOM 5512 N N . LYS B 1 335 ? -30.25 -10.773 3.428 1 83.44 335 LYS B N 1
ATOM 5513 C CA . LYS B 1 335 ? -31.234 -10.727 4.508 1 83.44 335 LYS B CA 1
ATOM 5514 C C . LYS B 1 335 ? -32.562 -10.172 4.016 1 83.44 335 LYS B C 1
ATOM 5516 O O . LYS B 1 335 ? -33.625 -10.648 4.418 1 83.44 335 LYS B O 1
ATOM 5521 N N . SER B 1 336 ? -32.469 -9.242 3.174 1 80.31 336 SER B N 1
ATOM 5522 C CA . SER B 1 336 ? -33.688 -8.641 2.643 1 80.31 336 SER B CA 1
ATOM 5523 C C . SER B 1 336 ? -34.406 -9.602 1.701 1 80.31 336 SER B C 1
ATOM 5525 O O . SER B 1 336 ? -35.656 -9.617 1.657 1 80.31 336 SER B O 1
ATOM 5527 N N . GLN B 1 337 ? -33.656 -10.32 0.919 1 74.12 337 GLN B N 1
ATOM 5528 C CA . GLN B 1 337 ? -34.25 -11.281 0.001 1 74.12 337 GLN B CA 1
ATOM 5529 C C . GLN B 1 337 ? -34.75 -12.508 0.75 1 74.12 337 GLN B C 1
ATOM 5531 O O . GLN B 1 337 ? -35.75 -13.109 0.344 1 74.12 337 GLN B O 1
ATOM 5536 N N . GLY B 1 338 ? -33.938 -12.961 1.669 1 61.44 338 GLY B N 1
ATOM 5537 C CA . GLY B 1 338 ? -34.438 -14.062 2.473 1 61.44 338 GLY B CA 1
ATOM 5538 C C . GLY B 1 338 ? -35.688 -13.711 3.271 1 61.44 338 GLY B C 1
ATOM 5539 O O . GLY B 1 338 ? -36.562 -14.555 3.473 1 61.44 338 GLY B O 1
ATOM 5540 N N . GLU B 1 339 ? -35.688 -12.539 3.789 1 56.53 339 GLU B N 1
ATOM 5541 C CA . GLU B 1 339 ? -36.906 -12.086 4.469 1 56.53 339 GLU B CA 1
ATOM 5542 C C . GLU B 1 339 ? -38.062 -11.984 3.502 1 56.53 339 GLU B C 1
ATOM 5544 O O . GLU B 1 339 ? -39.219 -12.195 3.891 1 56.53 339 GLU B O 1
ATOM 5549 N N . ASN B 1 340 ? -37.812 -11.758 2.324 1 46.88 340 ASN B N 1
ATOM 5550 C CA . ASN B 1 340 ? -38.875 -11.695 1.354 1 46.88 340 ASN B CA 1
ATOM 5551 C C . ASN B 1 340 ? -39.312 -13.086 0.911 1 46.88 340 ASN B C 1
ATOM 5553 O O . ASN B 1 340 ? -40.344 -13.234 0.241 1 46.88 340 ASN B O 1
ATOM 5557 N N . GLN B 1 341 ? -38.594 -14.055 0.969 1 38.81 341 GLN B N 1
ATOM 5558 C CA . GLN B 1 341 ? -38.969 -15.414 0.596 1 38.81 341 GLN B CA 1
ATOM 5559 C C . GLN B 1 341 ? -39.625 -16.141 1.774 1 38.81 341 GLN B C 1
ATOM 5561 O O . GLN B 1 341 ? -40.062 -17.281 1.63 1 38.81 341 GLN B O 1
ATOM 5566 N N . LYS B 1 342 ? -39.562 -15.617 2.891 1 34.28 342 LYS B N 1
ATOM 5567 C CA . LYS B 1 342 ? -40.406 -16.203 3.906 1 34.28 342 LYS B CA 1
ATOM 5568 C C . LYS B 1 342 ? -41.812 -15.602 3.834 1 34.28 342 LYS B C 1
ATOM 5570 O O . LYS B 1 342 ? -41.969 -14.375 3.756 1 34.28 342 LYS B O 1
#

Sequence (684 aa):
MAKGEIKRTEVKNASLLDNGQLLSVEWADSHHGIFPTDWLRGHRFDQSQPDPIEGNRPHLWGHDVMSTPHFRMFEFDEVMESDDALYDWLKMLFNLGIAVLKNAPIEQCQQYSLQKRLGYDSPAPSSSGILNQAKLHMKSYHPVYTAASLQLHNDLSYYTQAKGFQLFHCKQQVTGGGGDSLLADGFKVAEDFRCQNPESFRILTRIPWEYKLAIDKNYHVARREVIRLDTDEEVCQITINDICRAAMLRIPLQDVKKAYVALKEFTNMLYHPDNLVRYKLEAGDILAFHNHRILHGRLGFSMKADTQRHLETCYSDWEIVSGRMRNLKKQRLRKSQGENQKMAKGEIKRTEVKNASLLDNGQLLSVEWADSHHGIFPTDWLRGHRFDQSQPDPIEGNRPHLWGHDVMSTPHFRMFEFDEVMESDDALYDWLKMLFNLGIAVLKNAPIEQCQQYSLQKRLGYDSPAPSSSGILNQAKLHMKSYHPVYTAASLQLHNDLSYYTQAKGFQLFHCKQQVTGGGGDSLLADGFKVAEDFRCQNPESFRILTRIPWEYKLAIDKNYHVARREVIRLDTDEEVCQITINDICRAAMLRIPLQDVKKAYVALKEFTNMLYHPDNLVRYKLEAGDILAFHNHRILHGRLGFSMKADTQRHLETCYSDWEIVSGRMRNLKKQRLRKSQGENQK

InterPro domains:
  IPR003819 TauD/TfdA-like domain [PF02668] (74-315)
  IPR042098 Glutarate 2-hydroxylase superfamily [G3DSA:3.60.130.10] (47-334)
  IPR050411 Alpha-ketoglutarate-dependent hydroxylases [PTHR10696] (9-327)

Organism: Strongylocentrotus purpuratus (NCBI:txid7668)

Nearest PDB structures (foldseek):
  3o2g-assembly1_A  TM=9.183E-01  e=4.615E-34  Homo sapiens
  6npb-assembly1_A  TM=8.259E-01  e=1.127E-30  Leisingera caerulea
  3n6w-assembly1_A-2  TM=8.917E-01  e=4.345E-28  Homo sapiens
  6npc-assembly1_B  TM=7.980E-01  e=7.882E-28  Leisingera caerulea
  3eat-assembly1_X  TM=6.532E-01  e=3.487E-12  Pseudomonas aeruginosa

Solvent-accessible surface area (backbone atoms only — not comparable to full-atom values): 35564 Å² total; per-residue (Å²): 121,89,70,75,65,76,64,83,69,44,77,66,43,74,47,72,33,82,92,55,49,27,35,37,36,35,29,66,80,69,49,74,48,78,41,50,38,68,59,50,56,59,52,29,46,91,55,60,75,71,61,87,55,66,87,65,55,75,51,73,49,44,36,58,45,82,77,37,93,82,40,73,81,38,54,32,66,51,40,76,72,31,70,66,48,33,42,54,48,47,49,34,25,64,23,58,29,43,38,44,31,38,71,32,73,65,61,87,61,51,65,38,54,51,27,43,75,50,36,23,76,38,52,30,51,35,64,78,36,45,67,37,75,42,35,74,34,93,88,48,86,51,54,76,20,43,52,53,55,36,68,69,23,24,69,54,59,26,39,82,72,48,54,22,30,33,38,39,35,26,56,31,49,46,73,72,74,50,60,25,32,33,37,25,44,40,57,37,46,48,55,52,38,44,71,76,37,48,66,44,38,50,48,35,50,65,48,58,43,35,17,39,49,76,38,92,55,25,30,31,64,19,69,43,33,36,38,33,61,46,97,83,68,42,80,68,32,41,49,44,41,78,86,37,40,45,87,48,48,87,54,63,72,87,48,49,62,58,50,50,51,28,50,46,53,53,51,49,53,46,66,32,71,68,26,36,29,79,46,69,69,44,62,14,24,32,45,36,34,28,29,34,37,35,27,37,28,30,43,37,36,77,81,50,98,86,36,59,45,29,34,42,32,41,35,25,59,46,58,52,52,56,14,25,42,34,35,48,50,53,53,51,50,48,51,54,50,53,56,64,73,100,123,89,69,77,63,74,61,83,70,43,77,67,43,75,46,72,34,82,92,56,48,27,35,37,36,32,29,66,81,69,48,74,47,76,38,49,39,67,58,50,57,59,52,27,44,89,56,60,73,72,61,88,54,63,85,65,56,76,50,72,48,45,38,57,45,80,76,36,92,81,39,74,80,39,51,33,66,49,40,75,72,29,70,66,48,32,41,53,48,46,49,35,26,64,24,57,30,44,37,43,30,38,72,32,72,65,60,87,60,50,65,36,53,52,27,43,76,51,35,23,76,38,51,29,50,35,64,80,36,44,70,38,76,42,34,73,34,94,87,45,86,50,54,76,20,43,54,53,55,35,67,69,24,23,70,55,60,25,39,81,74,48,54,24,30,33,39,38,34,25,57,32,49,48,73,72,73,51,60,25,33,32,38,26,42,39,58,38,47,48,55,51,36,43,73,76,36,48,66,42,39,50,46,36,50,63,47,58,42,34,17,39,48,77,38,93,54,26,31,31,65,19,70,43,34,36,38,34,60,46,98,86,67,40,80,68,33,40,50,45,40,79,87,37,39,45,87,46,49,87,53,62,74,86,47,48,63,58,49,50,50,30,51,47,54,52,51,50,53,45,67,31,71,66,25,36,28,79,45,69,68,45,62,14,24,31,44,35,33,29,30,34,37,36,28,38,28,30,43,38,38,76,82,49,97,85,36,57,45,30,33,41,32,39,36,26,60,46,58,53,51,56,15,27,43,34,35,49,50,53,51,51,52,49,51,54,50,53,56,63,72,98

Radius of gyration: 27.39 Å; Cα contacts (8 Å, |Δi|>4): 1400; chains: 2; bounding box: 82×82×66 Å

pLDDT: mean 88.6, std 13.66, range [27.3, 98.88]